Protein 8JA8 (pdb70)

InterPro domains:
  IPR006059 Bacterial-type extracellular solute-binding protein [PF01547] (42-373)

Structure (mmCIF, N/CA/C/O backbone):
data_8JA8
#
_entry.id   8JA8
#
_cell.length_a   57.961
_cell.length_b   62.962
_cell.length_c   144.402
_cell.angle_alpha   90.000
_cell.angle_beta   90.000
_cell.angle_gamma   90.000
#
_symmetry.space_group_name_H-M   'P 21 21 21'
#
loop_
_entity.id
_entity.type
_entity.pdbx_description
1 polymer 'Trehalose-binding lipoprotein LpqY'
2 branched alpha-D-glucopyranose-(1-1)-alpha-D-glucopyranose
3 non-polymer 'SULFATE ION'
4 water water
#
loop_
_atom_site.group_PDB
_atom_site.id
_atom_site.type_symbol
_atom_site.label_atom_id
_atom_site.label_alt_id
_atom_site.label_comp_id
_atom_site.label_asym_id
_atom_site.label_entity_id
_atom_site.label_seq_id
_atom_site.pdbx_PDB_ins_code
_atom_site.Cartn_x
_atom_site.Cartn_y
_atom_site.Cartn_z
_atom_site.occupancy
_atom_site.B_iso_or_equiv
_atom_site.auth_seq_id
_atom_site.auth_comp_id
_atom_site.auth_asym_id
_atom_site.auth_atom_id
_atom_site.pdbx_PDB_model_num
ATOM 1 N N . GLY A 1 32 ? -20.63600 -13.75800 -37.71000 1.000 51.02000 32 GLY A N 1
ATOM 2 C CA . GLY A 1 32 ? -20.83000 -12.94300 -36.52900 1.000 39.29000 32 GLY A CA 1
ATOM 3 C C . GLY A 1 32 ? -19.65800 -12.00000 -36.26300 1.000 37.95000 32 GLY A C 1
ATOM 4 O O . GLY A 1 32 ? -18.68300 -11.91500 -37.03800 1.000 39.38000 32 GLY A O 1
ATOM 5 N N . LEU A 1 33 ? -19.77900 -11.25600 -35.17000 1.000 36.00000 33 LEU A N 1
ATOM 6 C CA . LEU A 1 33 ? -18.73900 -10.31300 -34.79900 1.000 32.90000 33 LEU A CA 1
ATOM 7 C C . LEU A 1 33 ? -17.46500 -11.06800 -34.44300 1.000 34.20000 33 LEU A C 1
ATOM 8 O O . LEU A 1 33 ? -17.46700 -12.28100 -34.19600 1.000 30.87000 33 LEU A O 1
ATOM 13 N N . VAL A 1 34 ? -16.35500 -10.33300 -34.48100 1.000 29.05000 34 VAL A N 1
ATOM 14 C CA . VAL A 1 34 ? -15.04500 -10.86400 -34.13400 1.000 27.19000 34 VAL A CA 1
ATOM 15 C C . VAL A 1 34 ? -14.53700 -10.15100 -32.88600 1.000 25.75000 34 VAL A C 1
ATOM 16 O O . VAL A 1 34 ? -14.55600 -8.91300 -32.80000 1.000 27.24000 34 VAL A O 1
ATOM 20 N N . VAL A 1 35 ? -14.15300 -10.93400 -31.88600 1.000 25.81000 35 VAL A N 1
ATOM 21 C CA . VAL A 1 35 ? -13.49000 -10.43500 -30.66400 1.000 25.19000 35 VAL A CA 1
ATOM 22 C C . VAL A 1 35 ? -11.98100 -10.58900 -30.87000 1.000 25.54000 35 VAL A C 1
ATOM 23 O O . VAL A 1 35 ? -11.47400 -11.70600 -30.94100 1.000 25.37000 35 VAL A O 1
ATOM 27 N N . SER A 1 36 ? -11.25900 -9.49100 -31.01800 1.000 24.07000 36 SER A N 1
ATOM 28 C CA . SER A 1 36 ? -9.80500 -9.61700 -31.18100 1.000 23.22000 36 SER A CA 1
ATOM 29 C C . SER A 1 36 ? -9.18100 -9.94500 -29.82900 1.000 22.72000 36 SER A C 1
ATOM 30 O O . SER A 1 36 ? -9.70800 -9.57500 -28.76800 1.000 23.02000 36 SER A O 1
ATOM 33 N N . PHE A 1 37 ? -8.05500 -10.64900 -29.88600 1.000 21.19000 37 PHE A N 1
ATOM 34 C CA . PHE A 1 37 ? -7.43900 -11.17500 -28.64400 1.000 22.16000 37 PHE A CA 1
ATOM 35 C C . PHE A 1 37 ? -5.94000 -11.01900 -28.84700 1.000 21.64000 37 PHE A C 1
ATOM 36 O O . PHE A 1 37 ? -5.33500 -11.83900 -29.52200 1.000 22.28000 37 PHE A O 1
ATOM 44 N N . TYR A 1 38 ? -5.37800 -9.98100 -28.24700 1.000 21.61000 38 TYR A N 1
ATOM 45 C CA . TYR A 1 38 ? -3.96100 -9.65700 -28.41500 1.000 22.32000 38 TYR A CA 1
ATOM 46 C C . TYR A 1 38 ? -3.12100 -10.36600 -27.36600 1.000 23.72000 38 TYR A C 1
ATOM 47 O O . TYR A 1 38 ? -3.39900 -10.25700 -26.16400 1.000 22.81000 38 TYR A O 1
ATOM 56 N N . THR A 1 39 ? -2.07100 -11.06300 -27.81600 1.000 22.66000 39 THR A N 1
ATOM 57 C CA . THR A 1 39 ? -1.24700 -11.84100 -26.89800 1.000 21.25000 39 THR A CA 1
ATOM 58 C C . THR A 1 39 ? 0.20500 -11.72900 -27.32800 1.000 21.80000 39 THR A C 1
ATOM 59 O O . THR A 1 39 ? 0.46900 -11.43100 -28.48500 1.000 23.41000 39 THR A O 1
ATOM 63 N N . PRO A 1 40 ? 1.16200 -11.97800 -26.43100 1.000 21.86000 40 PRO A N 1
ATOM 64 C CA . PRO A 1 40 ? 2.56000 -12.05300 -26.89000 1.000 23.75000 40 PRO A CA 1
ATOM 65 C C . PRO A 1 40 ? 2.72200 -13.01900 -28.04200 1.000 25.11000 40 PRO A C 1
ATOM 66 O O . PRO A 1 40 ? 2.17300 -14.11400 -28.02500 1.000 26.13000 40 PRO A O 1
ATOM 70 N N . ALA A 1 41 ? 3.58700 -12.66300 -29.04000 1.000 26.51000 41 ALA A N 1
ATOM 71 C CA . ALA A 1 41 ? 3.73800 -13.52500 -30.21400 1.000 27.07000 41 ALA A CA 1
ATOM 72 C C . ALA A 1 41 ? 4.25100 -14.91100 -29.84600 1.000 27.97000 41 ALA A C 1
ATOM 73 O O . ALA A 1 41 ? 3.89000 -15.90900 -30.48400 1.000 32.83000 41 ALA A O 1
ATOM 75 N N . THR A 1 42 ? 5.12000 -14.99500 -28.87100 1.000 26.69000 42 THR A N 1
ATOM 76 C CA . THR A 1 42 ? 5.63900 -16.31200 -28.53300 1.000 33.38000 42 THR A CA 1
ATOM 77 C C . THR A 1 42 ? 4.58700 -17.24400 -27.93500 1.000 38.04000 42 THR A C 1
ATOM 78 O O . THR A 1 42 ? 4.77500 -18.46700 -27.96200 1.000 33.22000 42 THR A O 1
ATOM 82 N N . ASP A 1 43 ? 3.48600 -16.70800 -27.41000 1.000 29.84000 43 ASP A N 1
ATOM 83 C CA . ASP A 1 43 ? 2.36900 -17.52200 -26.94200 1.000 25.63000 43 ASP A CA 1
ATOM 84 C C . ASP A 1 43 ? 1.25500 -17.57500 -27.98400 1.000 27.26000 43 ASP A C 1
ATOM 85 O O . ASP A 1 43 ? 0.15800 -18.11100 -27.70500 1.000 28.67000 43 ASP A O 1
ATOM 90 N N . GLY A 1 44 ? 1.52700 -17.05200 -29.18900 1.000 27.51000 44 GLY A N 1
ATOM 91 C CA . GLY A 1 44 ? 0.45200 -16.89100 -30.15700 1.000 28.14000 44 GLY A CA 1
ATOM 92 C C . GLY A 1 44 ? -0.12600 -18.22400 -30.58100 1.000 27.91000 44 GLY A C 1
ATOM 93 O O . GLY A 1 44 ? -1.33700 -18.37400 -30.67200 1.000 30.00000 44 GLY A O 1
ATOM 94 N N . ALA A 1 45 ? 0.72400 -19.21200 -30.82100 1.000 29.17000 45 ALA A N 1
ATOM 95 C CA . ALA A 1 45 ? 0.19100 -20.48800 -31.28100 1.000 30.89000 45 ALA A CA 1
ATOM 96 C C . ALA A 1 45 ? -0.70400 -21.10400 -30.21900 1.000 27.88000 45 ALA A C 1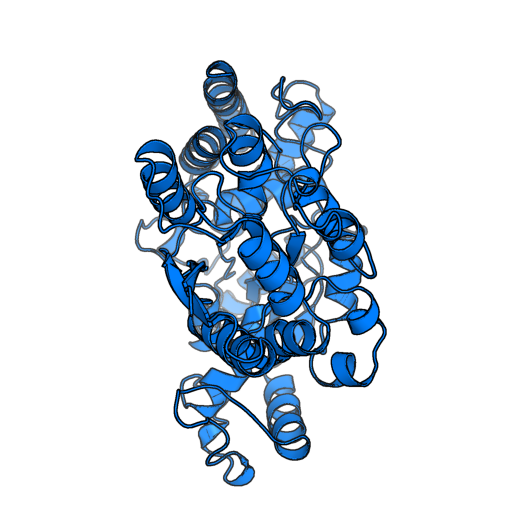
ATOM 97 O O . ALA A 1 45 ? -1.82300 -21.55900 -30.53400 1.000 29.24000 45 ALA A O 1
ATOM 99 N N . THR A 1 46 ? -0.26400 -21.04400 -28.95600 1.000 29.58000 46 THR A N 1
ATOM 100 C CA . THR A 1 46 ? -1.05200 -21.61400 -27.86200 1.000 29.28000 46 THR A CA 1
ATOM 101 C C . THR A 1 46 ? -2.38700 -20.90800 -27.74600 1.000 25.07000 46 THR A C 1
ATOM 102 O O . THR A 1 46 ? -3.44500 -21.55000 -27.66100 1.000 27.80000 46 THR A O 1
ATOM 106 N N . PHE A 1 47 ? -2.37200 -19.57500 -27.86200 1.000 25.90000 47 PHE A N 1
ATOM 107 C CA . PHE A 1 47 ? -3.62200 -18.89400 -27.65600 1.000 23.28000 47 PHE A CA 1
ATOM 108 C C . PHE A 1 47 ? -4.49700 -18.99900 -28.90200 1.000 26.73000 47 PHE A C 1
ATOM 109 O O . PHE A 1 47 ? -5.71900 -19.02500 -28.75700 1.000 27.03000 47 PHE A O 1
ATOM 117 N N . THR A 1 48 ? -3.85700 -19.19900 -30.08700 1.000 24.68000 48 THR A N 1
ATOM 118 C CA . THR A 1 48 ? -4.65400 -19.47300 -31.28000 1.000 28.40000 48 THR A CA 1
ATOM 119 C C . THR A 1 48 ? -5.40500 -20.77600 -31.12700 1.000 25.17000 48 THR A C 1
ATOM 120 O O . THR A 1 48 ? -6.60900 -20.84600 -31.41800 1.000 26.64000 48 THR A O 1
ATOM 124 N N . ALA A 1 49 ? -4.73000 -21.79900 -30.58500 1.000 26.55000 49 ALA A N 1
ATOM 125 C CA . ALA A 1 49 ? -5.40500 -23.07700 -30.39000 1.000 26.47000 49 ALA A CA 1
ATOM 126 C C . ALA A 1 49 ? -6.56600 -22.95400 -29.40300 1.000 30.93000 49 ALA A C 1
ATOM 127 O O . ALA A 1 49 ? -7.67400 -23.46100 -29.67500 1.000 29.00000 49 ALA A O 1
ATOM 129 N N . ILE A 1 50 ? -6.36000 -22.19500 -28.31400 1.000 27.88000 50 ILE A N 1
ATOM 130 C CA . ILE A 1 50 ? -7.40100 -22.05700 -27.29900 1.000 26.50000 50 ILE A CA 1
ATOM 131 C C . ILE A 1 50 ? -8.57300 -21.30300 -27.90800 1.000 27.29000 50 ILE A C 1
ATOM 132 O O . ILE A 1 50 ? -9.73200 -21.69000 -27.75400 1.000 30.62000 50 ILE A O 1
ATOM 137 N N . ALA A 1 51 ? -8.26400 -20.27600 -28.70100 1.000 27.66000 51 ALA A N 1
ATOM 138 C CA . ALA A 1 51 ? -9.31700 -19.49400 -29.31500 1.000 24.59000 51 ALA A CA 1
ATOM 139 C C . ALA A 1 51 ? -10.11700 -20.37100 -30.27300 1.000 26.17000 51 ALA A C 1
ATOM 140 O O . ALA A 1 51 ? -11.35700 -20.32800 -30.26800 1.000 27.76000 51 ALA A O 1
ATOM 142 N N . GLN A 1 52 ? -9.42000 -21.23200 -31.03400 1.000 28.64000 52 GLN A N 1
ATOM 143 C CA . GLN A 1 52 ? -10.13800 -22.10300 -31.97100 1.000 31.09000 52 GLN A CA 1
ATOM 144 C C . GLN A 1 52 ? -11.10700 -23.02300 -31.23600 1.000 29.60000 52 GLN A C 1
ATOM 145 O O . GLN A 1 52 ? -12.23500 -23.23900 -31.71200 1.000 33.54000 52 GLN A O 1
ATOM 151 N N . ARG A 1 53 ? -10.70800 -23.54100 -30.05300 1.000 27.84000 53 ARG A N 1
ATOM 152 C CA . ARG A 1 53 ? -11.64600 -24.36400 -29.28300 1.000 29.65000 53 ARG A CA 1
ATOM 153 C C . ARG A 1 53 ? -12.81800 -23.54100 -28.82800 1.000 31.45000 53 ARG A C 1
ATOM 154 O O . ARG A 1 53 ? -13.98900 -23.95300 -28.98500 1.000 34.20000 53 ARG A O 1
ATOM 162 N N . CYS A 1 54 ? -12.52900 -22.32800 -28.34800 1.000 29.30000 54 CYS A N 1
ATOM 163 C CA . CYS A 1 54 ? -13.58200 -21.39800 -27.85400 1.000 26.79000 54 CYS A CA 1
ATOM 164 C C . CYS A 1 54 ? -14.50900 -20.95600 -28.99600 1.000 29.07000 54 CYS A C 1
ATOM 165 O O . CYS A 1 54 ? -15.61000 -20.45800 -28.68700 1.000 30.46000 54 CYS A O 1
ATOM 168 N N . ASN A 1 55 ? -14.09100 -21.12600 -30.25600 1.000 28.52000 55 ASN A N 1
ATOM 169 C CA . ASN A 1 55 ? -14.92300 -20.70700 -31.38900 1.000 30.07000 55 ASN A CA 1
ATOM 170 C C . ASN A 1 55 ? -15.90900 -21.79000 -31.75800 1.000 35.92000 55 ASN A C 1
ATOM 171 O O . ASN A 1 55 ? -16.95000 -21.49600 -32.35900 1.000 36.25000 55 ASN A O 1
ATOM 176 N N . GLN A 1 56 ? -15.61200 -23.03600 -31.40800 1.000 32.81000 56 GLN A N 1
ATOM 177 C CA . GLN A 1 56 ? -16.59800 -24.08300 -31.63100 1.000 40.73000 56 GLN A CA 1
ATOM 178 C C . GLN A 1 56 ? -17.80700 -23.99100 -30.70800 1.000 45.40000 56 GLN A C 1
ATOM 179 O O . GLN A 1 56 ? -18.78100 -24.70000 -30.94100 1.000 41.83000 56 GLN A O 1
ATOM 185 N N . GLN A 1 57 ? -17.72000 -23.21100 -29.62300 1.000 42.19000 57 GLN A N 1
ATOM 186 C CA . GLN A 1 57 ? -18.80700 -23.26100 -28.60100 1.000 43.59000 57 GLN A CA 1
ATOM 187 C C . GLN A 1 57 ? -19.66300 -21.99100 -28.50900 1.000 45.13000 57 GLN A C 1
ATOM 188 O O . GLN A 1 57 ? -20.49900 -21.93700 -27.58400 1.000 50.11000 57 GLN A O 1
ATOM 194 N N . PHE A 1 58 ? -19.49100 -21.01300 -29.39900 1.000 43.20000 58 PHE A N 1
ATOM 195 C CA . PHE A 1 58 ? -20.33200 -19.83500 -29.30100 1.000 44.18000 58 PHE A CA 1
ATOM 196 C C . PHE A 1 58 ? -21.58500 -19.90300 -30.17900 1.000 56.29000 58 PHE A C 1
ATOM 197 O O . PHE A 1 58 ? -22.33800 -18.92400 -30.23700 1.000 50.84000 58 PHE A O 1
ATOM 205 N N . GLY A 1 59 ? -21.84800 -21.03700 -30.81800 1.000 52.50000 59 GLY A N 1
ATOM 206 C CA . GLY A 1 59 ? -23.06500 -21.15800 -31.62100 1.000 63.03000 59 GLY A CA 1
ATOM 207 C C . GLY A 1 59 ? -23.10800 -20.19400 -32.78500 1.000 64.54000 59 GLY A C 1
ATOM 208 O O . GLY A 1 59 ? -24.18900 -19.69900 -33.14200 1.000 68.55000 59 GLY A O 1
ATOM 209 N N . GLY A 1 60 ? -21.94700 -19.90300 -33.37900 1.000 56.30000 60 GLY A N 1
ATOM 210 C CA . GLY A 1 60 ? -21.83900 -18.92700 -34.44200 1.000 49.04000 60 GLY A CA 1
ATOM 211 C C . GLY A 1 60 ? -22.12600 -17.51400 -33.98500 1.000 48.95000 60 GLY A C 1
ATOM 212 O O . GLY A 1 60 ? -22.10600 -16.59400 -34.80400 1.000 53.90000 60 GLY A O 1
ATOM 213 N N . ARG A 1 61 ? -22.38200 -17.31500 -32.68600 1.000 39.89000 61 ARG A N 1
ATOM 214 C CA . ARG A 1 61 ? -22.70600 -15.97400 -32.22000 1.000 38.50000 61 ARG A CA 1
ATOM 215 C C . ARG A 1 61 ? -21.53500 -15.02600 -32.44600 1.000 48.39000 61 ARG A C 1
ATOM 216 O O . ARG A 1 61 ? -21.74900 -13.86000 -32.80300 1.000 41.08000 61 ARG A O 1
ATOM 224 N N . PHE A 1 62 ? -20.29100 -15.50300 -32.23100 1.000 39.66000 62 PHE A N 1
ATOM 225 C CA . PHE A 1 62 ? -19.09200 -14.70900 -32.51800 1.000 36.22000 62 PHE A CA 1
ATOM 226 C C . PHE A 1 62 ? -17.84300 -15.59100 -32.57300 1.000 32.32000 62 PHE A C 1
ATOM 227 O O . PHE A 1 62 ? -17.88800 -16.79500 -32.29600 1.000 31.58000 62 PHE A O 1
ATOM 235 N N . THR A 1 63 ? -16.71400 -14.96000 -32.98000 1.000 28.72000 63 THR A N 1
ATOM 236 C CA . THR A 1 63 ? -15.44600 -15.62900 -33.24400 1.000 31.28000 63 THR A CA 1
ATOM 237 C C . THR A 1 63 ? -14.39100 -14.87300 -32.46100 1.000 33.68000 63 THR A C 1
ATOM 238 O O . THR A 1 63 ? -14.44900 -13.64300 -32.42400 1.000 34.15000 63 THR A O 1
ATOM 242 N N . ILE A 1 64 ? -13.46100 -15.59100 -31.79100 1.000 25.70000 64 ILE A N 1
ATOM 243 C CA . ILE A 1 64 ? -12.27400 -14.92400 -31.26600 1.000 24.40000 64 ILE A CA 1
ATOM 244 C C . ILE A 1 64 ? -11.15000 -15.02700 -32.29100 1.000 24.48000 64 ILE A C 1
ATOM 245 O O . ILE A 1 64 ? -10.89100 -16.11000 -32.84100 1.000 26.78000 64 ILE A O 1
ATOM 250 N N . ALA A 1 65 ? -10.40900 -13.91500 -32.50200 1.000 22.17000 65 ALA A N 1
ATOM 251 C CA . ALA A 1 65 ? -9.28100 -13.86800 -33.44400 1.000 24.19000 65 ALA A CA 1
ATOM 252 C C . ALA A 1 65 ? -8.02000 -13.45000 -32.68500 1.000 22.42000 65 ALA A C 1
ATOM 253 O O . ALA A 1 65 ? -7.89400 -12.29200 -32.27300 1.000 23.85000 65 ALA A O 1
ATOM 255 N N . GLN A 1 66 ? -7.08800 -14.36800 -32.54700 1.000 22.17000 66 GLN A N 1
ATOM 256 C CA . GLN A 1 66 ? -5.83300 -14.03900 -31.86600 1.000 24.38000 66 GLN A CA 1
ATOM 257 C C . GLN A 1 66 ? -4.95000 -13.14600 -32.76100 1.000 24.85000 66 GLN A C 1
ATOM 258 O O . GLN A 1 66 ? -4.84600 -13.35600 -33.99100 1.000 27.98000 66 GLN A O 1
ATOM 264 N N . VAL A 1 67 ? -4.26800 -12.17000 -32.14000 1.000 23.93000 67 VAL A N 1
ATOM 265 C CA . VAL A 1 67 ? -3.35600 -11.25600 -32.84600 1.000 22.87000 67 VAL A CA 1
ATOM 266 C C . VAL A 1 67 ? -2.09300 -11.14900 -32.00700 1.000 23.22000 67 VAL A C 1
ATOM 267 O O . VAL A 1 67 ? -2.16700 -10.95900 -30.78500 1.000 24.34000 67 VAL A O 1
ATOM 271 N N . SER A 1 68 ? -0.94500 -11.26200 -32.63600 1.000 22.61000 68 SER A N 1
ATOM 272 C CA . SER A 1 68 ? 0.28300 -11.29100 -31.83800 1.000 24.75000 68 SER A CA 1
ATOM 273 C C . SER A 1 68 ? 0.86400 -9.89400 -31.59300 1.000 25.40000 68 SER A C 1
ATOM 274 O O . SER A 1 68 ? 0.87300 -9.04400 -32.47700 1.000 29.64000 68 SER A O 1
ATOM 277 N N . LEU A 1 69 ? 1.45700 -9.73400 -30.40900 1.000 27.03000 69 LEU A N 1
ATOM 278 C CA . LEU A 1 69 ? 2.24100 -8.62500 -29.87600 1.000 27.24000 69 LEU A CA 1
ATOM 279 C C . LEU A 1 69 ? 3.72500 -8.99100 -29.83300 1.000 25.91000 69 LEU A C 1
ATOM 280 O O . LEU A 1 69 ? 4.09000 -10.16500 -29.85300 1.000 28.03000 69 LEU A O 1
ATOM 285 N N . PRO A 1 70 ? 4.57100 -8.03300 -29.62500 1.000 28.94000 70 PRO A N 1
ATOM 286 C CA . PRO A 1 70 ? 6.01800 -8.30900 -29.70800 1.000 28.87000 70 PRO A CA 1
ATOM 287 C C . PRO A 1 70 ? 6.52100 -9.05200 -28.46400 1.000 30.53000 70 PRO A C 1
ATOM 288 O O . PRO A 1 70 ? 5.77700 -9.35300 -27.50500 1.000 31.14000 70 PRO A O 1
ATOM 292 N N . ARG A 1 71 ? 7.83000 -9.28200 -28.44700 1.000 33.22000 71 ARG A N 1
ATOM 293 C CA . ARG A 1 71 ? 8.41900 -10.18600 -27.45500 1.000 33.88000 71 ARG A CA 1
ATOM 294 C C . ARG A 1 71 ? 8.48500 -9.57500 -26.05500 1.000 32.99000 71 ARG A C 1
ATOM 295 O O . ARG A 1 71 ? 8.20400 -10.26200 -25.06500 1.000 31.49000 71 ARG A O 1
ATOM 303 N N . SER A 1 72 ? 8.89600 -8.27400 -25.93400 1.000 32.94000 72 SER A N 1
ATOM 304 C CA . SER A 1 72 ? 9.21800 -7.79800 -24.60400 1.000 31.84000 72 SER A CA 1
ATOM 305 C C . SER A 1 72 ? 7.96400 -7.24800 -23.93600 1.000 26.64000 72 SER A C 1
ATOM 306 O O . SER A 1 72 ? 7.07700 -6.74500 -24.62300 1.000 31.87000 72 SER A O 1
ATOM 309 N N . PRO A 1 73 ? 7.83800 -7.35600 -22.60100 1.000 28.32000 73 PRO A N 1
ATOM 310 C CA . PRO A 1 73 ? 6.66100 -6.74900 -21.94300 1.000 27.34000 73 PRO A CA 1
ATOM 311 C C . PRO A 1 73 ? 6.47800 -5.27000 -22.31500 1.000 28.89000 73 PRO A C 1
ATOM 312 O O . PRO A 1 73 ? 5.34000 -4.79600 -22.49400 1.000 27.44000 73 PRO A O 1
ATOM 316 N N . ASN A 1 74 ? 7.58000 -4.52600 -22.48300 1.000 25.74000 74 ASN A N 1
ATOM 317 C CA . ASN A 1 74 ? 7.45900 -3.10500 -22.75400 1.000 23.99000 74 ASN A CA 1
ATOM 318 C C . ASN A 1 74 ? 6.88900 -2.85900 -24.15900 1.000 29.61000 74 ASN A C 1
ATOM 319 O O . ASN A 1 74 ? 6.08300 -1.95100 -24.32900 1.000 27.83000 74 ASN A O 1
ATOM 324 N N . GLU A 1 75 ? 7.29200 -3.65900 -25.15900 1.000 26.22000 75 GLU A N 1
ATOM 325 C CA . GLU A 1 75 ? 6.71800 -3.52000 -26.50300 1.000 29.41000 75 GLU A CA 1
ATOM 326 C C . GLU A 1 75 ? 5.29800 -4.05200 -26.56800 1.000 24.69000 75 GLU A C 1
ATOM 327 O O . GLU A 1 75 ? 4.47300 -3.48800 -27.31400 1.000 30.24000 75 GLU A O 1
ATOM 333 N N . GLN A 1 76 ? 4.96500 -5.09800 -25.79100 1.000 25.76000 76 GLN A N 1
ATOM 334 C CA . GLN A 1 76 ? 3.54800 -5.50000 -25.67600 1.000 28.32000 76 GLN A CA 1
ATOM 335 C C . GLN A 1 76 ? 2.69800 -4.30600 -25.23200 1.000 30.43000 76 GLN A C 1
ATOM 336 O O . GLN A 1 76 ? 1.60700 -4.01000 -25.79300 1.000 29.54000 76 GLN A O 1
ATOM 342 N N . ARG A 1 77 ? 3.16600 -3.64400 -24.17900 1.000 25.21000 77 ARG A N 1
ATOM 343 C CA . ARG A 1 77 ? 2.46600 -2.50200 -23.59900 1.000 26.84000 77 ARG A CA 1
ATOM 344 C C . ARG A 1 77 ? 2.35500 -1.37500 -24.60600 1.000 26.66000 77 ARG A C 1
ATOM 345 O O . ARG A 1 77 ? 1.31100 -0.73200 -24.70800 1.000 25.94000 77 ARG A O 1
ATOM 353 N N . LEU A 1 78 ? 3.44500 -1.07800 -25.30000 1.000 24.77000 78 LEU A N 1
ATOM 354 C CA . LEU A 1 78 ? 3.48800 0.06200 -26.19400 1.000 27.13000 78 LEU A CA 1
ATOM 355 C C . LEU A 1 78 ? 2.49700 -0.10000 -27.33200 1.000 26.97000 78 LEU A C 1
ATOM 356 O O . LEU A 1 78 ? 1.76800 0.84200 -27.64400 1.000 28.88000 78 LEU A O 1
ATOM 361 N N . GLN A 1 79 ? 2.43500 -1.29100 -27.92600 1.000 24.97000 79 GLN A N 1
ATOM 362 C CA . GLN A 1 79 ? 1.47100 -1.52200 -29.01900 1.000 24.49000 79 GLN A CA 1
ATOM 363 C C . GLN A 1 79 ? 0.06000 -1.32400 -28.51700 1.000 28.14000 79 GLN A C 1
ATOM 364 O O . GLN A 1 79 ? -0.76300 -0.66700 -29.17900 1.000 27.20000 79 GLN A O 1
ATOM 370 N N . LEU A 1 80 ? -0.22900 -1.89200 -27.34600 1.000 24.29000 80 LEU A N 1
ATOM 371 C CA . LEU A 1 80 ? -1.58900 -1.76300 -26.79900 1.000 23.36000 80 LEU A CA 1
ATOM 372 C C . LEU A 1 80 ? -1.91700 -0.30800 -26.45300 1.000 26.92000 80 LEU A C 1
ATOM 373 O O . LEU A 1 80 ? -3.01900 0.18100 -26.76900 1.000 25.13000 80 LEU A O 1
ATOM 378 N N . ALA A 1 81 ? -0.99900 0.38400 -25.76300 1.000 26.61000 81 ALA A N 1
ATOM 379 C CA . ALA A 1 81 ? -1.21500 1.78100 -25.37100 1.000 26.31000 81 ALA A CA 1
ATOM 380 C C . ALA A 1 81 ? -1.47500 2.67000 -26.57800 1.000 28.61000 81 ALA A C 1
ATOM 381 O O . ALA A 1 81 ? -2.30200 3.58300 -26.51300 1.000 27.59000 81 ALA A O 1
ATOM 383 N N . ARG A 1 82 ? -0.78300 2.42800 -27.68000 1.000 28.04000 82 ARG A N 1
ATOM 384 C CA . ARG A 1 82 ? -0.99300 3.25400 -28.86600 1.000 25.52000 82 ARG A CA 1
ATOM 385 C C . ARG A 1 82 ? -2.36200 2.98100 -29.47300 1.000 29.80000 82 ARG A C 1
ATOM 386 O O . ARG A 1 82 ? -3.05400 3.92600 -29.89500 1.000 27.96000 82 ARG A O 1
ATOM 394 N N . ARG A 1 83 ? -2.79700 1.72100 -29.45400 1.000 25.19000 83 ARG A N 1
ATOM 395 C CA . ARG A 1 83 ? -4.18600 1.45100 -29.93300 1.000 23.03000 83 ARG A CA 1
ATOM 396 C C . ARG A 1 83 ? -5.22900 2.06800 -29.01100 1.000 26.60000 83 ARG A C 1
ATOM 397 O O . ARG A 1 83 ? -6.29200 2.53200 -29.47300 1.000 27.33000 83 ARG A O 1
ATOM 405 N N . LEU A 1 84 ? -4.98300 2.02800 -27.70100 1.000 23.06000 84 LEU A N 1
ATOM 406 C CA . LEU A 1 84 ? -5.98700 2.49900 -26.74500 1.000 26.20000 84 LEU A CA 1
ATOM 407 C C . LEU A 1 84 ? -6.10400 4.01900 -26.82200 1.000 30.90000 84 LEU A C 1
ATOM 408 O O . LEU A 1 84 ? -7.22000 4.55700 -26.87900 1.000 32.85000 84 LEU A O 1
ATOM 413 N N . THR A 1 85 ? -4.95600 4.72700 -26.92000 1.000 28.93000 85 THR A N 1
ATOM 414 C CA . THR A 1 85 ? -5.03000 6.18200 -26.99900 1.000 28.04000 85 THR A CA 1
ATOM 415 C C . THR A 1 85 ? -5.50600 6.60600 -28.38200 1.000 30.44000 85 THR A C 1
ATOM 416 O O . THR A 1 85 ? -6.11900 7.66300 -28.52700 1.000 35.17000 85 THR A O 1
ATOM 420 N N . GLY A 1 86 ? -5.27300 5.77700 -29.38800 1.000 28.82000 86 GLY A N 1
ATOM 421 C CA . GLY A 1 86 ? -5.74400 6.04400 -30.74700 1.000 28.79000 86 GLY A CA 1
ATOM 422 C C . GLY A 1 86 ? -7.18900 5.68400 -30.96100 1.000 31.44000 86 GLY A C 1
ATOM 423 O O . GLY A 1 86 ? -7.74400 5.89100 -32.05600 1.000 32.75000 86 GLY A O 1
ATOM 424 N N . ASN A 1 87 ? -7.82000 5.12500 -29.93000 1.000 30.57000 87 ASN A N 1
ATOM 425 C CA . ASN A 1 87 ? -9.24700 4.73700 -29.97300 1.000 31.66000 87 ASN A CA 1
ATOM 426 C C . ASN A 1 87 ? -9.54700 3.73400 -31.08600 1.000 31.47000 87 ASN A C 1
ATOM 427 O O . ASN A 1 87 ? -10.52400 3.85700 -31.85100 1.000 30.91000 87 ASN A O 1
ATOM 432 N N . ASP A 1 88 ? -8.70500 2.71500 -31.17600 1.000 29.17000 88 ASP A N 1
ATOM 433 C CA . ASP A 1 88 ? -8.88500 1.61200 -32.11800 1.000 28.66000 88 ASP A CA 1
ATOM 434 C C . ASP A 1 88 ? -10.10400 0.79000 -31.70200 1.000 31.09000 88 ASP A C 1
ATOM 435 O O . ASP A 1 88 ? -10.02700 -0.04400 -30.79500 1.000 27.13000 88 ASP A O 1
ATOM 440 N N . ARG A 1 89 ? -11.23200 0.94600 -32.42700 1.000 27.77000 89 ARG A N 1
ATOM 441 C CA . ARG A 1 89 ? -12.43800 0.32900 -31.90900 1.000 29.23000 89 ARG A CA 1
ATOM 442 C C . ARG A 1 89 ? -12.51100 -1.15800 -32.19700 1.000 28.03000 89 ARG A C 1
ATOM 443 O O . ARG A 1 89 ? -13.49600 -1.79600 -31.75300 1.000 35.22000 89 ARG A O 1
ATOM 451 N N . THR A 1 90 ? -11.55200 -1.70300 -32.90700 1.000 25.65000 90 THR A N 1
ATOM 452 C CA . THR A 1 90 ? -11.49700 -3.15500 -33.11900 1.000 28.51000 90 THR A CA 1
ATOM 453 C C . THR A 1 90 ? -10.71000 -3.91000 -32.03300 1.000 30.41000 90 THR A C 1
A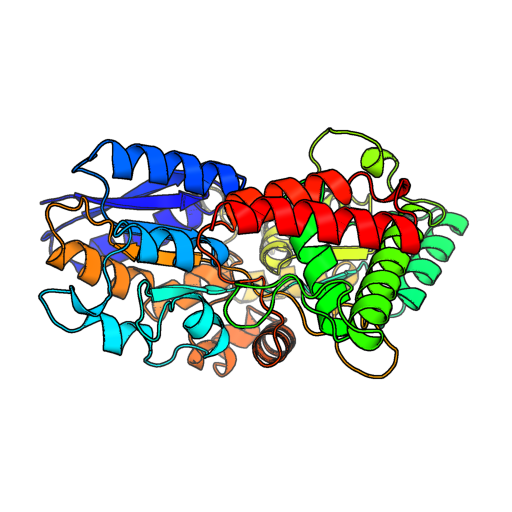TOM 454 O O . THR A 1 90 ? -10.68100 -5.14500 -32.08100 1.000 28.29000 90 THR A O 1
ATOM 458 N N . LEU A 1 91 ? -10.08500 -3.20800 -31.08100 1.000 28.37000 91 LEU A N 1
ATOM 459 C CA . LEU A 1 91 ? -9.31200 -3.85400 -30.00400 1.000 24.82000 91 LEU A CA 1
ATOM 460 C C . LEU A 1 91 ? -10.25400 -4.26000 -28.87500 1.000 22.72000 91 LEU A C 1
ATOM 461 O O . LEU A 1 91 ? -10.93000 -3.40300 -28.31800 1.000 25.92000 91 LEU A O 1
ATOM 466 N N . ASP A 1 92 ? -10.29900 -5.56200 -28.54300 1.000 23.52000 92 ASP A N 1
ATOM 467 C CA . ASP A 1 92 ? -11.28400 -6.10000 -27.57900 1.000 23.70000 92 ASP A CA 1
ATOM 468 C C . ASP A 1 92 ? -10.63000 -6.67100 -26.32700 1.000 23.33000 92 ASP A C 1
ATOM 469 O O . ASP A 1 92 ? -10.88100 -6.14000 -25.25000 1.000 25.31000 92 ASP A O 1
ATOM 474 N N . VAL A 1 93 ? -9.88800 -7.79200 -26.42800 1.000 23.24000 93 VAL A N 1
ATOM 475 C CA . VAL A 1 93 ? -9.31900 -8.50700 -25.28900 1.000 20.33000 93 VAL A CA 1
ATOM 476 C C . VAL A 1 93 ? -7.80200 -8.44100 -25.39400 1.000 20.07000 93 VAL A C 1
ATOM 477 O O . VAL A 1 93 ? -7.22000 -8.69300 -26.45500 1.000 22.02000 93 VAL A O 1
ATOM 481 N N . MET A 1 94 ? -7.17000 -8.15400 -24.25900 1.000 19.65000 94 MET A N 1
ATOM 482 C CA . MET A 1 94 ? -5.69300 -8.06700 -24.23200 1.000 22.36000 94 MET A CA 1
ATOM 483 C C . MET A 1 94 ? -5.13000 -8.96300 -23.13000 1.000 21.99000 94 MET A C 1
ATOM 484 O O . MET A 1 94 ? -5.65000 -8.93300 -22.00500 1.000 23.38000 94 MET A O 1
ATOM 489 N N . ALA A 1 95 ? -4.14000 -9.77500 -23.48100 1.000 21.10000 95 ALA A N 1
ATOM 490 C CA . ALA A 1 95 ? -3.40500 -10.53600 -22.44500 1.000 22.18000 95 ALA A CA 1
ATOM 491 C C . ALA A 1 95 ? -2.24800 -9.68800 -21.93100 1.000 24.92000 95 ALA A C 1
ATOM 492 O O . ALA A 1 95 ? -1.24900 -9.47700 -22.63900 1.000 23.24000 95 ALA A O 1
ATOM 494 N N . LEU A 1 96 ? -2.39600 -9.18100 -20.73100 1.000 21.85000 96 LEU A N 1
ATOM 495 C CA . LEU A 1 96 ? -1.49400 -8.18700 -20.16200 1.000 21.88000 96 LEU A CA 1
ATOM 496 C C . LEU A 1 96 ? -0.53300 -8.86500 -19.21800 1.000 22.23000 96 LEU A C 1
ATOM 497 O O . LEU A 1 96 ? -0.95500 -9.61300 -18.32300 1.000 23.22000 96 LEU A O 1
ATOM 502 N N . ASP A 1 97 ? 0.73500 -8.52000 -19.35700 1.000 20.30000 97 ASP A N 1
ATOM 503 C CA . ASP A 1 97 ? 1.68100 -8.85900 -18.29200 1.000 20.24000 97 ASP A CA 1
ATOM 504 C C . ASP A 1 97 ? 1.15600 -8.37400 -16.95600 1.000 21.74000 97 ASP A C 1
ATOM 505 O O . ASP A 1 97 ? 0.53200 -7.32200 -16.85200 1.000 21.10000 97 ASP A O 1
ATOM 510 N N . VAL A 1 98 ? 1.56400 -9.09800 -15.90300 1.000 21.70000 98 VAL A N 1
ATOM 511 C CA . VAL A 1 98 ? 1.04700 -8.80200 -14.56100 1.000 21.33000 98 VAL A CA 1
ATOM 512 C C . VAL A 1 98 ? 1.46300 -7.41000 -14.11800 1.000 23.99000 98 VAL A C 1
ATOM 513 O O . VAL A 1 98 ? 0.78300 -6.79400 -13.28300 1.000 28.75000 98 VAL A O 1
ATOM 517 N N . VAL A 1 99 ? 2.55900 -6.87500 -14.66400 1.000 22.07000 99 VAL A N 1
ATOM 518 C CA . VAL A 1 99 ? 3.02800 -5.57900 -14.21100 1.000 21.96000 99 VAL A CA 1
ATOM 519 C C . VAL A 1 99 ? 2.29500 -4.40400 -14.79700 1.000 22.34000 99 VAL A C 1
ATOM 520 O O . VAL A 1 99 ? 2.54000 -3.26000 -14.36400 1.000 24.31000 99 VAL A O 1
ATOM 524 N N . TRP A 1 100 ? 1.37300 -4.62300 -15.75500 1.000 22.74000 100 TRP A N 1
ATOM 525 C CA . TRP A 1 100 ? 0.69700 -3.50400 -16.41000 1.000 22.06000 100 TRP A CA 1
ATOM 526 C C . TRP A 1 100 ? -0.67300 -3.16100 -15.81800 1.000 24.08000 100 TRP A C 1
ATOM 527 O O . TRP A 1 100 ? -1.27400 -2.15500 -16.23500 1.000 24.91000 100 TRP A O 1
ATOM 538 N N . THR A 1 101 ? -1.12800 -3.90600 -14.79900 1.000 21.92000 101 THR A N 1
ATOM 539 C CA . THR A 1 101 ? -2.46900 -3.68100 -14.25200 1.000 21.31000 101 THR A CA 1
ATOM 540 C C . THR A 1 101 ? -2.63500 -2.23400 -13.78900 1.000 25.41000 101 THR A C 1
ATOM 541 O O . THR A 1 101 ? -3.61600 -1.56100 -14.14700 1.000 24.42000 101 THR A O 1
ATOM 545 N N . ALA A 1 102 ? -1.71500 -1.75500 -12.93000 1.000 23.92000 102 ALA A N 1
ATOM 546 C CA . ALA A 1 102 ? -1.91400 -0.43600 -12.33000 1.000 26.07000 102 ALA A CA 1
ATOM 547 C C . ALA A 1 102 ? -2.05000 0.60500 -13.42100 1.000 23.73000 102 ALA A C 1
ATOM 548 O O . ALA A 1 102 ? -2.98300 1.41300 -13.42100 1.000 28.16000 102 ALA A O 1
ATOM 550 N N . GLU A 1 103 ? -1.13600 0.57500 -14.39200 1.000 23.37000 103 GLU A N 1
ATOM 551 C CA . GLU A 1 103 ? -1.20900 1.60100 -15.43300 1.000 26.76000 103 GLU A CA 1
ATOM 552 C C . GLU A 1 103 ? -2.50700 1.49500 -16.21500 1.000 25.56000 103 GLU A C 1
ATOM 553 O O . GLU A 1 103 ? -3.17100 2.50600 -16.45900 1.000 26.38000 103 GLU A O 1
ATOM 559 N N . PHE A 1 104 ? -2.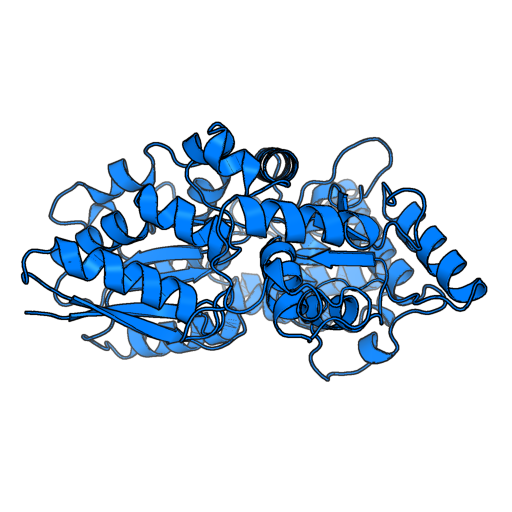90800 0.27500 -16.55600 1.000 22.25000 104 PHE A N 1
ATOM 560 C CA . PHE A 1 104 ? -4.03200 0.15500 -17.47600 1.000 23.60000 104 PHE A CA 1
ATOM 561 C C . PHE A 1 104 ? -5.32300 0.41400 -16.72200 1.000 22.79000 104 PHE A C 1
ATOM 562 O O . PHE A 1 104 ? -6.27900 0.93300 -17.31800 1.000 25.03000 104 PHE A O 1
ATOM 570 N N . ALA A 1 105 ? -5.35300 0.09400 -15.43000 1.000 23.09000 105 ALA A N 1
ATOM 571 C CA . ALA A 1 105 ? -6.55200 0.39400 -14.64300 1.000 26.04000 105 ALA A CA 1
ATOM 572 C C . ALA A 1 105 ? -6.65300 1.88800 -14.44100 1.000 27.54000 105 ALA A C 1
ATOM 573 O O . ALA A 1 105 ? -7.70300 2.49600 -14.67300 1.000 28.24000 105 ALA A O 1
ATOM 575 N N . GLU A 1 106 ? -5.54400 2.51700 -14.09500 1.000 28.42000 106 GLU A N 1
ATOM 576 C CA . GLU A 1 106 ? -5.59900 3.92300 -13.73500 1.000 32.02000 106 GLU A CA 1
ATOM 577 C C . GLU A 1 106 ? -5.93600 4.78900 -14.94200 1.000 34.84000 106 GLU A C 1
ATOM 578 O O . GLU A 1 106 ? -6.65000 5.79000 -14.80400 1.000 34.55000 106 GLU A O 1
ATOM 584 N N . ALA A 1 107 ? -5.49000 4.38600 -16.12800 1.000 29.64000 107 ALA A N 1
ATOM 585 C CA . ALA A 1 107 ? -5.72500 5.13500 -17.36000 1.000 28.09000 107 ALA A CA 1
ATOM 586 C C . ALA A 1 107 ? -7.14400 4.96300 -17.88400 1.000 27.28000 107 ALA A C 1
ATOM 587 O O . ALA A 1 107 ? -7.51300 5.67300 -18.83100 1.000 32.10000 107 ALA A O 1
ATOM 589 N N . GLY A 1 108 ? -7.89700 3.99000 -17.35800 1.000 27.22000 108 GLY A N 1
ATOM 590 C CA . GLY A 1 108 ? -9.19600 3.62300 -17.91900 1.000 26.00000 108 GLY A CA 1
ATOM 591 C C . GLY A 1 108 ? -9.13500 2.71000 -19.12600 1.000 30.09000 108 GLY A C 1
ATOM 592 O O . GLY A 1 108 ? -10.15800 2.48900 -19.79100 1.000 30.29000 108 GLY A O 1
ATOM 593 N N . TRP A 1 109 ? -7.95400 2.17100 -19.43600 1.000 27.88000 109 TRP A N 1
ATOM 594 C CA . TRP A 1 109 ? -7.78300 1.35300 -20.62500 1.000 25.32000 109 TRP A CA 1
ATOM 595 C C . TRP A 1 109 ? -8.30300 -0.05300 -20.42600 1.000 24.30000 109 TRP A C 1
ATOM 596 O O . TRP A 1 109 ? -8.80300 -0.67200 -21.36500 1.000 24.85000 109 TRP A O 1
ATOM 607 N N . ALA A 1 110 ? -8.11600 -0.61100 -19.23600 1.000 25.24000 110 ALA A N 1
ATOM 608 C CA . ALA A 1 110 ? -8.68800 -1.90700 -18.89900 1.000 23.29000 110 ALA A CA 1
ATOM 609 C C . ALA A 1 110 ? -9.98500 -1.64400 -18.15100 1.000 25.95000 110 ALA A C 1
ATOM 610 O O . ALA A 1 110 ? -9.95100 -1.00900 -17.10700 1.000 26.10000 110 ALA A O 1
ATOM 612 N N . LEU A 1 111 ? -11.09500 -2.10900 -18.68700 1.000 23.89000 111 LEU A N 1
ATOM 613 C CA . LEU A 1 111 ? -12.35800 -1.93100 -17.96800 1.000 22.88000 111 LEU A CA 1
ATOM 614 C C . LEU A 1 111 ? -12.33000 -2.74000 -16.67500 1.000 27.20000 111 LEU A C 1
ATOM 615 O O . LEU A 1 111 ? -11.88600 -3.89200 -16.65900 1.000 23.88000 111 LEU A O 1
ATOM 620 N N . PRO A 1 112 ? -12.90200 -2.22500 -15.58900 1.000 28.46000 112 PRO A N 1
ATOM 621 C CA . PRO A 1 112 ? -13.05400 -3.06900 -14.39600 1.000 26.92000 112 PRO A CA 1
ATOM 622 C C . PRO A 1 112 ? -13.95000 -4.24700 -14.74400 1.000 25.94000 112 PRO A C 1
ATOM 623 O O . PRO A 1 112 ? -14.82800 -4.15600 -15.61000 1.000 25.57000 112 PRO A O 1
ATOM 627 N N . LEU A 1 113 ? -13.73500 -5.37400 -14.07300 1.000 25.36000 113 LEU A N 1
ATOM 628 C CA . LEU A 1 113 ? -14.54500 -6.55000 -14.37500 1.000 22.75000 113 LEU A CA 1
ATOM 629 C C . LEU A 1 113 ? -16.01600 -6.28200 -14.02100 1.000 24.86000 113 LEU A C 1
ATOM 630 O O . LEU A 1 113 ? -16.91700 -6.89500 -14.62600 1.000 25.19000 113 LEU A O 1
ATOM 635 N N . SER A 1 114 ? -16.23500 -5.28800 -13.18000 1.000 26.06000 114 SER A N 1
ATOM 636 C CA . SER A 1 114 ? -17.63600 -4.94500 -12.85500 1.000 29.51000 114 SER A CA 1
ATOM 637 C C . SER A 1 114 ? -18.37900 -4.27200 -14.01000 1.000 29.74000 114 SER A C 1
ATOM 638 O O . SER A 1 114 ? -19.61500 -4.15900 -13.94300 1.000 28.04000 114 SER A O 1
ATOM 641 N N . ASP A 1 115 ? -17.68700 -3.83800 -15.07500 1.000 26.36000 115 ASP A N 1
ATOM 642 C CA . ASP A 1 115 ? -18.30400 -3.33100 -16.29000 1.000 25.32000 115 ASP A CA 1
ATOM 643 C C . ASP A 1 115 ? -18.82300 -4.41400 -17.19600 1.000 26.76000 115 ASP A C 1
ATOM 644 O O . ASP A 1 115 ? -19.40200 -4.08900 -18.24300 1.000 31.88000 115 ASP A O 1
ATOM 649 N N . ASP A 1 116 ? -18.67800 -5.67700 -16.86800 1.000 23.68000 116 ASP A N 1
ATOM 650 C CA . ASP A 1 116 ? -19.30100 -6.72200 -17.67900 1.000 22.74000 116 ASP A CA 1
ATOM 651 C C . ASP A 1 116 ? -20.82100 -6.50600 -17.65300 1.000 25.05000 116 ASP A C 1
ATOM 652 O O . ASP A 1 116 ? -21.40000 -6.58600 -16.55700 1.000 27.89000 116 ASP A O 1
ATOM 657 N N . PRO A 1 117 ? -21.47500 -6.25600 -18.78900 1.000 24.46000 117 PRO A N 1
ATOM 658 C CA . PRO A 1 117 ? -22.94800 -6.12600 -18.76100 1.000 24.74000 117 PRO A CA 1
ATOM 659 C C . PRO A 1 117 ? -23.64500 -7.31200 -18.14900 1.000 32.77000 117 PRO A C 1
ATOM 660 O O . PRO A 1 117 ? -24.75600 -7.15000 -17.60300 1.000 28.47000 117 PRO A O 1
ATOM 664 N N . ALA A 1 118 ? -23.09400 -8.51800 -18.31700 1.000 27.06000 118 ALA A N 1
ATOM 665 C CA . ALA A 1 118 ? -23.69200 -9.71500 -17.74000 1.000 25.75000 118 ALA A CA 1
ATOM 666 C C . ALA A 1 118 ? -23.46200 -9.85400 -16.25900 1.000 25.54000 118 ALA A C 1
ATOM 667 O O . ALA A 1 118 ? -24.16700 -10.64600 -15.61500 1.000 26.19000 118 ALA A O 1
ATOM 669 N N . GLY A 1 119 ? -22.54300 -9.09000 -15.68200 1.000 22.32000 119 GLY A N 1
ATOM 670 C CA . GLY A 1 119 ? -22.32200 -9.20100 -14.25000 1.000 25.26000 119 GLY A CA 1
ATOM 671 C C . GLY A 1 119 ? -21.69200 -10.51700 -13.81200 1.000 25.33000 119 GLY A C 1
ATOM 672 O O . GLY A 1 119 ? -21.73300 -10.85300 -12.61100 1.000 25.36000 119 GLY A O 1
ATOM 673 N N . LEU A 1 120 ? -20.99800 -11.21600 -14.72900 1.000 24.13000 120 LEU A N 1
ATOM 674 C CA . LEU A 1 120 ? -20.45900 -12.52900 -14.43900 1.000 22.22000 120 LEU A CA 1
ATOM 675 C C . LEU A 1 120 ? -18.94100 -12.53800 -14.31700 1.000 24.44000 120 LEU A C 1
ATOM 676 O O . LEU A 1 120 ? -18.39600 -13.49300 -13.77700 1.000 23.79000 120 LEU A O 1
ATOM 681 N N . ALA A 1 121 ? -18.29300 -11.51100 -14.83700 1.000 24.95000 121 ALA A N 1
ATOM 682 C CA . ALA A 1 121 ? -16.82400 -11.54700 -14.96600 1.000 21.25000 121 ALA A CA 1
ATOM 683 C C . ALA A 1 121 ? -16.12300 -11.59000 -13.60900 1.000 25.42000 121 ALA A C 1
ATOM 684 O O . ALA A 1 121 ? -15.08800 -12.27200 -13.48400 1.000 23.86000 121 ALA A O 1
ATOM 686 N N . GLU A 1 122 ? -16.59200 -10.80600 -12.61200 1.000 23.40000 122 GLU A N 1
ATOM 687 C CA . GLU A 1 122 ? -15.89700 -10.75500 -11.31700 1.000 25.33000 122 GLU A CA 1
ATOM 688 C C . GLU A 1 122 ? -15.92300 -12.11500 -10.63900 1.000 27.26000 122 GLU A C 1
ATOM 689 O O . GLU A 1 122 ? -14.88300 -12.61300 -10.16000 1.000 27.69000 122 GLU A O 1
ATOM 695 N N . ASN A 1 123 ? -17.12200 -12.75000 -10.58200 1.000 24.48000 123 ASN A N 1
ATOM 696 C CA . ASN A 1 123 ? -17.17300 -14.05500 -9.90800 1.000 24.51000 123 ASN A CA 1
ATOM 697 C C . ASN A 1 123 ? -16.38500 -15.10900 -10.70000 1.000 28.68000 123 ASN A C 1
ATOM 698 O O . ASN A 1 123 ? -15.68100 -15.93300 -10.10600 1.000 26.76000 123 ASN A O 1
ATOM 703 N N . ASP A 1 124 ? -16.39800 -15.04700 -12.03400 1.000 25.77000 124 ASP A N 1
ATOM 704 C CA . ASP A 1 124 ? -15.63600 -16.02900 -12.81000 1.000 22.14000 124 ASP A CA 1
ATOM 705 C C . ASP A 1 124 ? -14.14000 -15.87900 -12.52800 1.000 24.22000 124 ASP A C 1
ATOM 706 O O . ASP A 1 124 ? -13.43000 -16.87500 -12.39700 1.000 23.28000 124 ASP A O 1
ATOM 711 N N . ALA A 1 125 ? -13.69100 -14.63900 -12.38000 1.000 21.42000 125 ALA A N 1
ATOM 712 C CA . ALA A 1 125 ? -12.24100 -14.38700 -12.25200 1.000 21.96000 125 ALA A CA 1
ATOM 713 C C . ALA A 1 125 ? -11.73500 -14.97200 -10.95300 1.000 23.81000 125 ALA A C 1
ATOM 714 O O . ALA A 1 125 ? -10.59900 -15.46000 -10.89900 1.000 23.49000 125 ALA A O 1
ATOM 716 N N . VAL A 1 126 ? -12.55100 -14.90000 -9.89300 1.000 22.37000 126 VAL A N 1
ATOM 717 C CA . VAL A 1 126 ? -12.06400 -15.39500 -8.59700 1.000 23.84000 126 VAL A CA 1
ATOM 718 C C . VAL A 1 126 ? -12.27900 -16.90300 -8.39500 1.000 25.93000 126 VAL A C 1
ATOM 719 O O . VAL A 1 126 ? -11.50300 -17.56100 -7.66600 1.000 24.59000 126 VAL A O 1
ATOM 723 N N . ALA A 1 127 ? -13.34100 -17.48000 -8.95800 1.000 25.13000 127 ALA A N 1
ATOM 724 C CA . ALA A 1 127 ? -13.67000 -18.85400 -8.61800 1.000 24.99000 127 ALA A CA 1
ATOM 725 C C . ALA A 1 127 ? -12.59500 -19.82700 -9.10000 1.000 22.24000 127 ALA A C 1
ATOM 726 O O . ALA A 1 127 ? -12.11000 -19.76200 -10.25000 1.000 26.83000 127 ALA A O 1
ATOM 728 N N . ASP A 1 128 ? -12.11500 -20.65500 -8.16900 1.000 26.43000 128 ASP A N 1
ATOM 729 C CA . ASP A 1 128 ? -11.12800 -21.69100 -8.45500 1.000 27.05000 128 ASP A CA 1
ATOM 730 C C . ASP A 1 128 ? -9.82700 -21.09700 -9.00200 1.000 27.74000 128 ASP A C 1
ATOM 731 O O . ASP A 1 128 ? -9.16800 -21.73600 -9.80000 1.000 35.45000 128 ASP A O 1
ATOM 736 N N . THR A 1 129 ? -9.46800 -19.87500 -8.59500 1.000 23.13000 129 THR A N 1
ATOM 737 C CA . THR A 1 129 ? -8.22900 -19.22300 -9.06300 1.000 21.05000 129 THR A CA 1
ATOM 738 C C . THR A 1 129 ? -7.28200 -19.02000 -7.87900 1.000 22.58000 129 THR A C 1
ATOM 739 O O . THR A 1 129 ? -7.70100 -18.63200 -6.77000 1.000 27.08000 129 THR A O 1
ATOM 743 N N . LEU A 1 130 ? -6.00800 -19.28800 -8.11000 1.000 19.39000 130 LEU A N 1
ATOM 744 C CA . LEU A 1 130 ? -5.02700 -19.13000 -7.04700 1.000 20.07000 130 LEU A CA 1
ATOM 745 C C . LEU A 1 130 ? -4.94600 -17.66900 -6.61900 1.000 23.39000 130 LEU A C 1
ATOM 746 O O . LEU A 1 130 ? -5.10800 -16.77700 -7.44200 1.000 21.97000 130 LEU A O 1
ATOM 751 N N . PRO A 1 131 ? -4.72700 -17.38500 -5.32300 1.000 24.85000 131 PRO A N 1
ATOM 752 C CA . PRO A 1 131 ? -4.77200 -15.98100 -4.87000 1.000 23.40000 131 PRO A CA 1
ATOM 753 C C . PRO A 1 131 ? -3.59700 -15.10800 -5.34700 1.000 24.28000 131 PRO A C 1
ATOM 754 O O . PRO A 1 131 ? -3.80400 -13.89700 -5.49500 1.000 24.76000 131 PRO A O 1
ATOM 758 N N . GLY A 1 132 ? -2.38300 -15.64100 -5.50300 1.000 23.76000 132 GLY A N 1
ATOM 759 C CA . GLY A 1 132 ? -1.26300 -14.82100 -5.98900 1.000 25.01000 132 GLY A CA 1
ATOM 760 C C . GLY A 1 132 ? -1.53600 -14.16200 -7.36000 1.000 21.02000 132 GLY A C 1
ATOM 761 O O . GLY A 1 132 ? -1.46400 -12.91100 -7.54100 1.000 23.90000 132 GLY A O 1
ATOM 762 N N . PRO A 1 133 ? -1.91600 -14.99200 -8.33100 1.000 24.63000 133 PRO A N 1
ATOM 763 C CA . PRO A 1 133 ? -2.33100 -14.43600 -9.64600 1.000 25.82000 133 PRO A CA 1
ATOM 764 C C . PRO A 1 133 ? -3.45900 -13.40100 -9.52300 1.000 24.97000 133 PRO A C 1
ATOM 765 O O . PRO A 1 133 ? -3.43900 -12.29900 -10.12900 1.000 24.54000 133 PRO A O 1
ATOM 769 N N . LEU A 1 134 ? -4.42600 -13.67200 -8.60800 1.000 20.93000 134 LEU A N 1
ATOM 770 C CA . LEU A 1 134 ? -5.51600 -12.71900 -8.50300 1.000 21.66000 134 LEU A CA 1
ATOM 771 C C . LEU A 1 134 ? -5.02300 -11.39000 -8.01800 1.000 23.04000 134 LEU A C 1
ATOM 772 O O . LEU A 1 134 ? -5.54400 -10.34900 -8.41100 1.000 25.65000 134 LEU A O 1
ATOM 777 N N . ALA A 1 135 ? -4.07700 -11.40000 -7.07900 1.000 22.38000 135 ALA A N 1
ATOM 778 C CA . ALA A 1 135 ? -3.61300 -10.13600 -6.57300 1.000 25.59000 135 ALA A CA 1
ATOM 779 C C . ALA A 1 135 ? -2.99600 -9.30900 -7.67600 1.000 29.09000 135 ALA A C 1
ATOM 780 O O . ALA A 1 135 ? -3.05300 -8.07300 -7.63100 1.000 28.63000 135 ALA A O 1
ATOM 782 N N . THR A 1 136 ? -2.36300 -9.96900 -8.65600 1.000 24.88000 136 THR A N 1
ATOM 783 C CA . THR A 1 136 ? -1.74700 -9.16700 -9.71300 1.000 23.47000 136 THR A CA 1
ATOM 784 C C . THR A 1 136 ? -2.77900 -8.49200 -10.60700 1.000 28.45000 136 THR A C 1
ATOM 785 O O . THR A 1 136 ? -2.41700 -7.59900 -11.38700 1.000 25.20000 136 THR A O 1
ATOM 789 N N . ALA A 1 137 ? -4.03100 -8.92300 -10.52800 1.000 22.35000 137 ALA A N 1
ATOM 790 C CA . ALA A 1 137 ? -5.04700 -8.37900 -11.45000 1.000 23.44000 137 ALA A CA 1
ATOM 791 C C . ALA A 1 137 ? -5.88000 -7.24600 -10.83100 1.000 24.95000 137 ALA A C 1
ATOM 792 O O . ALA A 1 137 ? -6.82400 -6.75600 -11.47000 1.000 25.20000 137 ALA A O 1
ATOM 794 N N . GLY A 1 138 ? -5.55300 -6.83000 -9.61100 1.000 25.33000 138 GLY A N 1
ATOM 795 C CA . GLY A 1 138 ? -6.29400 -5.78400 -8.93700 1.000 28.05000 138 GLY A CA 1
ATOM 796 C C . GLY A 1 138 ? -5.57900 -4.45200 -8.85800 1.000 27.09000 138 GLY A C 1
ATOM 797 O O . GLY A 1 138 ? -4.33800 -4.34900 -9.01300 1.000 26.89000 138 GLY A O 1
ATOM 798 N N . TRP A 1 139 ? -6.38700 -3.40600 -8.73400 1.000 26.33000 139 TRP A N 1
ATOM 799 C CA . TRP A 1 139 ? -5.87600 -2.07000 -8.47900 1.000 26.49000 139 TRP A CA 1
ATOM 800 C C . TRP A 1 139 ? -6.91800 -1.33700 -7.63300 1.000 28.53000 139 TRP A C 1
ATOM 801 O O . TRP A 1 139 ? -8.11100 -1.36100 -7.96000 1.000 29.81000 139 TRP A O 1
ATOM 812 N N . ASN A 1 140 ? -6.46000 -0.72700 -6.53600 1.000 33.25000 140 ASN A N 1
ATOM 813 C CA . ASN A 1 140 ? -7.35200 0.01300 -5.63700 1.000 40.66000 140 ASN A CA 1
ATOM 814 C C . ASN A 1 140 ? -8.58800 -0.80200 -5.28500 1.000 35.05000 140 ASN A C 1
ATOM 815 O O . ASN A 1 140 ? -9.71700 -0.32200 -5.38400 1.000 43.99000 140 ASN A O 1
ATOM 820 N N . HIS A 1 141 ? -8.35200 -2.06000 -4.90800 1.000 34.93000 141 HIS A N 1
ATOM 821 C CA . HIS A 1 141 ? -9.36200 -2.94800 -4.35100 1.000 31.94000 141 HIS A CA 1
ATOM 822 C C . HIS A 1 141 ? -10.45800 -3.31400 -5.35200 1.000 36.91000 141 HIS A C 1
ATOM 823 O O . HIS A 1 141 ? -11.55300 -3.67800 -4.96100 1.000 37.21000 141 HIS A O 1
ATOM 830 N N . LYS A 1 142 ? -10.16500 -3.29100 -6.66400 1.000 30.18000 142 LYS A N 1
ATOM 831 C CA . LYS A 1 142 ? -11.09900 -3.78700 -7.67000 1.000 27.03000 142 LYS A CA 1
ATOM 832 C C . LYS A 1 142 ? -10.32200 -4.66700 -8.65300 1.000 28.99000 142 LYS A C 1
ATOM 833 O O . LYS A 1 142 ? -9.15300 -4.39700 -8.93900 1.000 26.21000 142 LYS A O 1
ATOM 839 N N . LEU A 1 143 ? -10.98400 -5.67600 -9.23000 1.000 26.95000 143 LEU A N 1
ATOM 840 C CA . LEU A 1 143 ? -10.33500 -6.44600 -10.31300 1.000 23.68000 143 LEU A CA 1
ATOM 841 C C . LEU A 1 143 ? -10.49500 -5.74000 -11.65300 1.000 24.85000 143 LEU A C 1
ATOM 842 O O . LEU A 1 143 ? -11.58300 -5.27400 -11.99900 1.000 24.38000 143 LEU A O 1
ATOM 847 N N . TYR A 1 144 ? -9.38000 -5.66100 -12.42400 1.000 22.67000 144 TYR A N 1
ATOM 848 C CA . TYR A 1 144 ? -9.38600 -5.06500 -13.76000 1.000 23.72000 144 TYR A CA 1
ATOM 849 C C . TYR A 1 144 ? -8.98600 -6.07700 -14.82300 1.000 21.15000 144 TYR A C 1
ATOM 850 O O . TYR A 1 144 ? -8.83200 -5.70100 -15.99800 1.000 23.95000 144 TYR A O 1
ATOM 859 N N . ALA A 1 145 ? -8.85700 -7.35200 -14.46500 1.000 20.38000 145 ALA A N 1
ATOM 860 C CA . ALA A 1 145 ? -8.53200 -8.39100 -15.41900 1.000 20.88000 145 ALA A CA 1
ATOM 861 C C . ALA A 1 145 ? -8.79400 -9.73100 -14.74900 1.000 21.04000 145 ALA A C 1
ATOM 862 O O . ALA A 1 145 ? -8.88300 -9.81000 -13.50200 1.000 21.87000 145 ALA A O 1
ATOM 864 N N . ALA A 1 146 ? -8.90500 -10.77300 -15.57000 1.000 20.99000 146 ALA A N 1
ATOM 865 C CA . ALA A 1 146 ? -9.10300 -12.16000 -15.12400 1.000 20.76000 146 ALA A CA 1
ATOM 866 C C . ALA A 1 146 ? -7.82200 -12.96200 -15.35600 1.000 23.36000 146 ALA A C 1
ATOM 867 O O . ALA A 1 146 ? -7.40300 -13.15400 -16.51200 1.000 22.90000 146 ALA A O 1
ATOM 869 N N . PRO A 1 147 ? -7.12200 -13.40500 -14.32900 1.000 22.20000 147 PRO A N 1
ATOM 870 C CA . PRO A 1 147 ? -5.84200 -14.11900 -14.58100 1.000 22.57000 147 PRO A CA 1
ATOM 871 C C . PRO A 1 147 ? -6.05100 -15.28300 -15.54000 1.000 25.37000 147 PRO A C 1
ATOM 872 O O . PRO A 1 147 ? -7.01600 -16.04000 -15.40900 1.000 23.12000 147 PRO A O 1
ATOM 876 N N . VAL A 1 148 ? -5.12700 -15.46900 -16.49800 1.000 21.43000 148 VAL A N 1
ATOM 877 C CA . VAL A 1 148 ? -5.21200 -16.69300 -17.29200 1.000 21.17000 148 VAL A CA 1
ATOM 878 C C . VAL A 1 148 ? -3.94100 -17.56600 -17.16700 1.000 24.21000 148 VAL A C 1
ATOM 879 O O . VAL A 1 148 ? -4.01300 -18.80700 -17.16500 1.000 24.28000 148 VAL A O 1
ATOM 883 N N . THR A 1 149 ? -2.76900 -16.95900 -17.02300 1.000 21.22000 149 THR A N 1
ATOM 884 C CA . THR A 1 149 ? -1.57400 -17.77800 -16.76300 1.000 20.16000 149 THR A CA 1
ATOM 885 C C . THR A 1 149 ? -0.75100 -17.09000 -15.69600 1.000 21.83000 149 THR A C 1
ATOM 886 O O . THR A 1 149 ? -0.79700 -15.86500 -15.52200 1.000 21.40000 149 THR A O 1
ATOM 890 N N . THR A 1 150 ? 0.02800 -17.89500 -14.98600 1.000 19.77000 150 THR A N 1
ATOM 891 C CA . THR A 1 150 ? 0.93600 -17.31900 -13.99500 1.000 19.77000 150 THR A CA 1
ATOM 892 C C . THR A 1 150 ? 2.34200 -17.81400 -14.29500 1.000 22.79000 150 THR A C 1
ATOM 893 O O . THR A 1 150 ? 2.60200 -18.30000 -15.41100 1.000 22.23000 150 THR A O 1
AT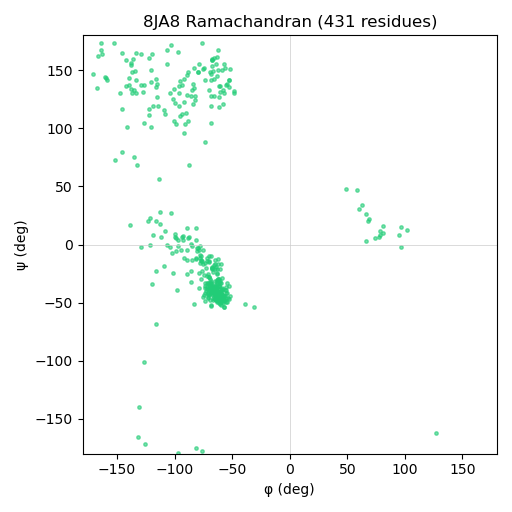OM 897 N N . ASN A 1 151 ? 3.30800 -17.54000 -13.39600 1.000 20.12000 151 ASN A N 1
ATOM 898 C CA . ASN A 1 151 ? 4.65200 -17.88000 -13.78400 1.000 19.67000 151 ASN A CA 1
ATOM 899 C C . ASN A 1 151 ? 5.52300 -17.70000 -12.55000 1.000 20.12000 151 ASN A C 1
ATOM 900 O O . ASN A 1 151 ? 5.27800 -16.78300 -11.75200 1.000 21.18000 151 ASN A O 1
ATOM 905 N N . THR A 1 152 ? 6.54900 -18.54000 -12.45200 1.000 18.64000 152 THR A N 1
ATOM 906 C CA . THR A 1 152 ? 7.51200 -18.47300 -11.34000 1.000 17.72000 152 THR A CA 1
ATOM 907 C C . THR A 1 152 ? 8.73300 -19.22400 -11.83400 1.000 18.98000 152 THR A C 1
ATOM 908 O O . THR A 1 152 ? 8.60700 -20.16600 -12.60000 1.000 23.24000 152 THR A O 1
ATOM 912 N N . GLN A 1 153 ? 9.92300 -18.76800 -11.46700 1.000 19.10000 153 GLN A N 1
ATOM 913 C CA . GLN A 1 153 ? 11.13300 -19.37400 -12.02800 1.000 20.30000 153 GLN A CA 1
ATOM 914 C C . GLN A 1 153 ? 11.64800 -20.51800 -11.15500 1.000 19.94000 153 GLN A C 1
ATOM 915 O O . GLN A 1 153 ? 11.50400 -20.48400 -9.91000 1.000 21.13000 153 GLN A O 1
ATOM 921 N N . LEU A 1 154 ? 12.15800 -21.56400 -11.81100 1.000 20.54000 154 LEU A N 1
ATOM 922 C CA . LEU A 1 154 ? 12.76900 -22.72400 -11.18000 1.000 21.14000 154 LEU A CA 1
ATOM 923 C C . LEU A 1 154 ? 14.21500 -22.85200 -11.62400 1.000 22.79000 154 LEU A C 1
ATOM 924 O O . LEU A 1 154 ? 14.63300 -22.19600 -12.56000 1.000 21.16000 154 LEU A O 1
ATOM 929 N N . LEU A 1 155 ? 14.98000 -23.66100 -10.87300 1.000 22.65000 155 LEU A N 1
ATOM 930 C CA . LEU A 1 155 ? 16.30500 -24.09600 -11.28600 1.000 21.96000 155 LEU A CA 1
ATOM 931 C C . LEU A 1 155 ? 16.11900 -25.31900 -12.18600 1.000 23.43000 155 LEU A C 1
ATOM 932 O O . LEU A 1 155 ? 15.33500 -26.22000 -11.84600 1.000 25.58000 155 LEU A O 1
ATOM 937 N N . TRP A 1 156 ? 16.80700 -25.33600 -13.32600 1.000 20.84000 156 TRP A N 1
ATOM 938 C CA . TRP A 1 156 ? 16.85100 -26.47800 -14.21800 1.000 20.40000 156 TRP A CA 1
ATOM 939 C C . TRP A 1 156 ? 18.31100 -26.87800 -14.33500 1.000 25.70000 156 TRP A C 1
ATOM 940 O O . TRP A 1 156 ? 19.17900 -26.01700 -14.43100 1.000 25.18000 156 TRP A O 1
ATOM 951 N N . TYR A 1 157 ? 18.57000 -28.17700 -14.33600 1.000 24.01000 157 TYR A N 1
ATOM 952 C CA . TYR A 1 157 ? 19.97900 -28.56400 -14.36900 1.000 25.05000 157 TYR A CA 1
ATOM 953 C C . TYR A 1 157 ? 20.16600 -29.84400 -15.17700 1.000 28.44000 157 TYR A C 1
ATOM 954 O O . TYR A 1 157 ? 19.22100 -30.57200 -15.46800 1.000 27.30000 157 TYR A O 1
ATOM 963 N N . ARG A 1 158 ? 21.42100 -30.11700 -15.53200 1.000 26.56000 158 ARG A N 1
ATOM 964 C CA . ARG A 1 158 ? 21.78500 -31.36200 -16.19400 1.000 25.65000 158 ARG A CA 1
ATOM 965 C C . ARG A 1 158 ? 22.15400 -32.39700 -15.14200 1.000 32.17000 158 ARG A C 1
ATOM 966 O O . ARG A 1 158 ? 23.27200 -32.31600 -14.60800 1.000 30.71000 158 ARG A O 1
ATOM 974 N N . PRO A 1 159 ? 21.30700 -33.37900 -14.82900 1.000 30.77000 159 PRO A N 1
ATOM 975 C CA . PRO A 1 159 ? 21.65200 -34.34300 -13.77800 1.000 31.29000 159 PRO A CA 1
ATOM 976 C C . PRO A 1 159 ? 22.81800 -35.24800 -14.15100 1.000 31.30000 159 PRO A C 1
ATOM 977 O O . PRO A 1 159 ? 23.44700 -35.80900 -13.23800 1.000 34.16000 159 PRO A O 1
ATOM 981 N N . ASP A 1 160 ? 23.11700 -35.39400 -15.44200 1.000 30.88000 160 ASP A N 1
ATOM 982 C CA . ASP A 1 160 ? 24.25000 -36.21500 -15.86000 1.000 36.67000 160 ASP A CA 1
ATOM 983 C C . ASP A 1 160 ? 25.57100 -35.49200 -15.68500 1.000 41.94000 160 ASP A C 1
ATOM 984 O O . ASP A 1 160 ? 26.63400 -36.13100 -15.79800 1.000 39.07000 160 ASP A O 1
ATOM 989 N N . LEU A 1 161 ? 25.53400 -34.17700 -15.42900 1.000 31.68000 161 LEU A N 1
ATOM 990 C CA . LEU A 1 161 ? 26.74000 -33.37900 -15.22000 1.000 28.88000 161 LEU A CA 1
ATOM 991 C C . LEU A 1 161 ? 26.83300 -32.79100 -13.82800 1.000 35.80000 161 LEU A C 1
ATOM 992 O O . LEU A 1 161 ? 27.95200 -32.48200 -13.37400 1.000 33.86000 161 LEU A O 1
ATOM 997 N N . VAL A 1 162 ? 25.69900 -32.63800 -13.14300 1.000 33.89000 162 VAL A N 1
ATOM 998 C CA . VAL A 1 162 ? 25.56400 -32.00800 -11.83600 1.000 28.83000 162 VAL A CA 1
ATOM 999 C C . VAL A 1 162 ? 24.93000 -33.03600 -10.90600 1.000 36.99000 162 VAL A C 1
ATOM 1000 O O . VAL A 1 162 ? 23.76000 -33.41300 -11.08600 1.000 39.56000 162 VAL A O 1
ATOM 1004 N N . ASN A 1 163 ? 25.67700 -33.44100 -9.87700 1.000 34.24000 163 ASN A N 1
ATOM 1005 C CA . ASN A 1 163 ? 25.25300 -34.55800 -9.03400 1.000 37.93000 163 ASN A CA 1
ATOM 1006 C C . ASN A 1 163 ? 23.99300 -34.21600 -8.23900 1.000 45.76000 163 ASN A C 1
ATOM 1007 O O . ASN A 1 163 ? 23.04700 -35.00500 -8.18500 1.000 47.97000 163 ASN A O 1
ATOM 1012 N N . SER A 1 164 ? 23.97400 -33.05500 -7.59300 1.000 43.06000 164 SER A N 1
ATOM 1013 C CA . SER A 1 164 ? 22.79900 -32.59000 -6.87200 1.000 41.23000 164 SER A CA 1
ATOM 1014 C C . SER A 1 164 ? 22.53400 -31.13300 -7.22100 1.000 39.61000 164 SER A C 1
ATOM 1015 O O . SER A 1 164 ? 23.48100 -30.34000 -7.33000 1.000 39.89000 164 SER A O 1
ATOM 1018 N N . PRO A 1 165 ? 21.26900 -30.73300 -7.35900 1.000 33.87000 165 PRO A N 1
ATOM 1019 C CA . PRO A 1 165 ? 20.97400 -29.35100 -7.76800 1.000 34.05000 165 PRO A CA 1
ATOM 1020 C C . PRO A 1 165 ? 21.36200 -28.36300 -6.68500 1.000 30.90000 165 PRO A C 1
ATOM 1021 O O . PRO A 1 165 ? 20.91100 -28.51700 -5.53500 1.000 34.40000 165 PRO A O 1
ATOM 1025 N N . PRO A 1 166 ? 22.14500 -27.32400 -7.01400 1.000 27.57000 166 PRO A N 1
ATOM 1026 C CA . PRO A 1 166 ? 22.46500 -26.29700 -6.01900 1.000 26.19000 166 PRO A CA 1
ATOM 1027 C C . PRO A 1 166 ? 21.25100 -25.79300 -5.27100 1.000 28.94000 166 PRO A C 1
ATOM 1028 O O . PRO A 1 166 ? 20.25100 -25.42000 -5.87700 1.000 26.14000 166 PRO A O 1
ATOM 1032 N N . THR A 1 167 ? 21.35000 -25.73000 -3.93700 1.000 28.61000 167 THR A N 1
ATOM 1033 C CA . THR A 1 167 ? 20.20000 -25.27000 -3.17700 1.000 25.26000 167 THR A CA 1
ATOM 1034 C C . THR A 1 167 ? 20.18400 -23.76700 -2.89800 1.000 26.39000 167 THR A C 1
ATOM 1035 O O . THR A 1 167 ? 19.15100 -23.24200 -2.48400 1.000 26.21000 167 THR A O 1
ATOM 1039 N N . ASP A 1 168 ? 21.26600 -23.04900 -3.13100 1.000 26.02000 168 ASP A N 1
ATOM 1040 C CA . ASP A 1 168 ? 21.33600 -21.61700 -2.86000 1.000 24.09000 168 ASP A CA 1
ATOM 1041 C C . ASP A 1 168 ? 22.36000 -21.01700 -3.83300 1.000 23.55000 168 ASP A C 1
ATOM 1042 O O . ASP A 1 168 ? 22.95900 -21.72300 -4.63100 1.000 27.69000 168 ASP A O 1
ATOM 1047 N N . TRP A 1 169 ? 22.46400 -19.68100 -3.84200 1.000 24.13000 169 TRP A N 1
ATOM 1048 C CA . TRP A 1 169 ? 23.26000 -19.03700 -4.87600 1.000 22.80000 169 TRP A CA 1
ATOM 1049 C C . TRP A 1 169 ? 24.76000 -19.26000 -4.67000 1.000 24.78000 169 TRP A C 1
ATOM 1050 O O . TRP A 1 169 ? 25.52700 -19.33600 -5.65600 1.000 25.59000 169 TRP A O 1
ATOM 1061 N N . ASN A 1 170 ? 25.19100 -19.34300 -3.42100 1.000 29.53000 170 ASN A N 1
ATOM 1062 C CA . ASN A 1 170 ? 26.59000 -19.70400 -3.18600 1.000 27.32000 170 ASN A CA 1
ATOM 1063 C C . ASN A 1 170 ? 26.91600 -21.05800 -3.83000 1.000 28.18000 170 ASN A C 1
ATOM 1064 O O . ASN A 1 170 ? 27.97300 -21.23700 -4.46700 1.000 29.23000 170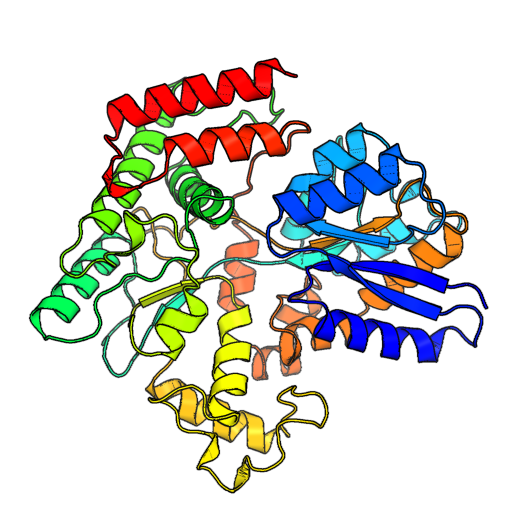 ASN A O 1
ATOM 1069 N N . ALA A 1 171 ? 26.01000 -22.04200 -3.67300 1.000 25.11000 171 ALA A N 1
ATOM 1070 C CA . ALA A 1 171 ? 26.21400 -23.35900 -4.27500 1.000 26.74000 171 ALA A CA 1
ATOM 1071 C C . ALA A 1 171 ? 26.12600 -23.33100 -5.79000 1.000 28.07000 171 ALA A C 1
ATOM 1072 O O . ALA A 1 171 ? 26.80600 -24.11100 -6.45200 1.000 27.10000 171 ALA A O 1
ATOM 1074 N N . MET A 1 172 ? 25.27600 -22.46500 -6.36700 1.000 26.36000 172 MET A N 1
ATOM 1075 C CA . MET A 1 172 ? 25.26100 -22.25800 -7.81300 1.000 24.10000 172 MET A CA 1
ATOM 1076 C C . MET A 1 172 ? 26.62400 -21.83000 -8.32400 1.000 25.48000 172 MET A C 1
ATOM 1077 O O . MET A 1 172 ? 27.10900 -22.32300 -9.33500 1.000 26.04000 172 MET A O 1
ATOM 1082 N N . ILE A 1 173 ? 27.19900 -20.84000 -7.65200 1.000 26.96000 173 ILE A N 1
ATOM 1083 C CA . ILE A 1 173 ? 28.48600 -20.30000 -8.08900 1.000 29.02000 173 ILE A CA 1
ATOM 1084 C C . ILE A 1 173 ? 29.56600 -21.35900 -7.94700 1.000 28.87000 173 ILE A C 1
ATOM 1085 O O . ILE A 1 173 ? 30.41100 -21.53800 -8.85000 1.000 27.43000 173 ILE A O 1
ATOM 1090 N N . ALA A 1 174 ? 29.52900 -22.09800 -6.82800 1.000 27.36000 174 ALA A N 1
ATOM 1091 C CA . ALA A 1 174 ? 30.52900 -23.14500 -6.63300 1.000 30.35000 174 ALA A CA 1
ATOM 1092 C C . ALA A 1 174 ? 30.38500 -24.23700 -7.68200 1.000 32.39000 174 ALA A C 1
ATOM 1093 O O . ALA A 1 174 ? 31.38600 -24.72800 -8.21600 1.000 32.86000 174 ALA A O 1
ATOM 1095 N N . GLU A 1 175 ? 29.11800 -24.60700 -8.03400 1.000 27.49000 175 GLU A N 1
ATOM 1096 C CA . GLU A 1 175 ? 28.96700 -25.66000 -9.00900 1.000 26.06000 175 GLU A CA 1
ATOM 1097 C C . GLU A 1 175 ? 29.43200 -25.18800 -10.37600 1.000 26.63000 175 GLU A C 1
ATOM 1098 O O . GLU A 1 175 ? 29.98300 -25.96700 -11.16700 1.000 28.74000 175 GLU A O 1
ATOM 1104 N N . ALA A 1 176 ? 29.16600 -23.92100 -10.71800 1.000 27.46000 176 ALA A N 1
ATOM 1105 C CA . ALA A 1 176 ? 29.58700 -23.43900 -12.02200 1.000 27.63000 176 ALA A CA 1
ATOM 1106 C C . ALA A 1 176 ? 31.10500 -23.40200 -12.12200 1.000 27.75000 176 ALA A C 1
ATOM 1107 O O . ALA A 1 176 ? 31.66900 -23.73400 -13.17400 1.000 28.46000 176 ALA A O 1
ATOM 1109 N N . ALA A 1 177 ? 31.77000 -23.00200 -11.03200 1.000 26.78000 177 ALA A N 1
ATOM 1110 C CA . ALA A 1 177 ? 33.24500 -22.99400 -11.04800 1.000 28.46000 177 ALA A CA 1
ATOM 1111 C C . ALA A 1 177 ? 33.79700 -24.39800 -11.21500 1.000 29.11000 177 ALA A C 1
ATOM 1112 O O . ALA A 1 177 ? 34.80800 -24.60100 -11.91900 1.000 32.21000 177 ALA A O 1
ATOM 1114 N N . ARG A 1 178 ? 33.18300 -25.37000 -10.54200 1.000 27.99000 178 ARG A N 1
ATOM 1115 C CA . ARG A 1 178 ? 33.55500 -26.77500 -10.69800 1.000 32.72000 178 ARG A CA 1
ATOM 1116 C C . ARG A 1 178 ? 33.35700 -27.26400 -12.12200 1.000 37.18000 178 ARG A C 1
ATOM 1117 O O . ARG A 1 178 ? 34.22700 -27.91300 -12.70100 1.000 34.09000 178 ARG A O 1
ATOM 1125 N N . LEU A 1 179 ? 32.18300 -27.02600 -12.69600 1.000 28.49000 179 LEU A N 1
ATOM 1126 C CA . LEU A 1 179 ? 31.98900 -27.35600 -14.10100 1.000 31.01000 179 LEU A CA 1
ATOM 1127 C C . LEU A 1 179 ? 33.07600 -26.74100 -14.98200 1.000 30.65000 179 LEU A C 1
ATOM 1128 O O . LEU A 1 179 ? 33.62500 -27.41100 -15.85300 1.000 33.74000 179 LEU A O 1
ATOM 1133 N N . HIS A 1 180 ? 33.38200 -25.45600 -14.78200 1.000 29.81000 180 HIS A N 1
ATOM 1134 C CA . HIS A 1 180 ? 34.39500 -24.80500 -15.61000 1.000 29.71000 180 HIS A CA 1
ATOM 1135 C C . HIS A 1 180 ? 35.76700 -25.49500 -15.48400 1.000 33.32000 180 HIS A C 1
ATOM 1136 O O . HIS A 1 180 ? 36.46800 -25.69300 -16.49000 1.000 34.87000 180 HIS A O 1
ATOM 1143 N N . ALA A 1 181 ? 36.14600 -25.86700 -14.27600 1.000 34.39000 181 ALA A N 1
ATOM 1144 C CA . ALA A 1 181 ? 37.47200 -26.47300 -14.11700 1.000 38.20000 181 ALA A CA 1
ATOM 1145 C C . ALA A 1 181 ? 37.51200 -27.87500 -14.70500 1.000 48.10000 181 ALA A C 1
ATOM 1146 O O . ALA A 1 181 ? 38.57900 -28.32700 -15.14400 1.000 42.10000 181 ALA A O 1
ATOM 1148 N N . ALA A 1 182 ? 36.36300 -28.56100 -14.75400 1.000 39.48000 182 ALA A N 1
ATOM 1149 C CA . ALA A 1 182 ? 36.22900 -29.86400 -15.41100 1.000 37.85000 182 ALA A CA 1
ATOM 1150 C C . ALA A 1 182 ? 36.04400 -29.78100 -16.92400 1.000 36.48000 182 ALA A C 1
ATOM 1151 O O . ALA A 1 182 ? 35.86400 -30.82100 -17.56600 1.000 44.65000 182 ALA A O 1
ATOM 1153 N N . GLY A 1 183 ? 36.09100 -28.59000 -17.52400 1.000 35.47000 183 GLY A N 1
ATOM 1154 C CA . GLY A 1 183 ? 35.83600 -28.45600 -18.94200 1.000 31.97000 183 GLY A CA 1
ATOM 1155 C C . GLY A 1 183 ? 34.41500 -28.73900 -19.38900 1.000 37.35000 183 GLY A C 1
ATOM 1156 O O . GLY A 1 183 ? 34.18400 -29.00200 -20.57100 1.000 40.72000 183 GLY A O 1
ATOM 1157 N N . GLU A 1 184 ? 33.47100 -28.68000 -18.49000 1.000 35.39000 184 GLU A N 1
ATOM 1158 C CA . GLU A 1 184 ? 32.03800 -28.85000 -18.79800 1.000 31.71000 184 GLU A CA 1
ATOM 1159 C C . GLU A 1 184 ? 31.34900 -27.50600 -18.96200 1.000 38.17000 184 GLU A C 1
ATOM 1160 O O . GLU A 1 184 ? 31.89000 -26.47300 -18.58000 1.000 37.56000 184 GLU A O 1
ATOM 1166 N N . PRO A 1 185 ? 30.13800 -27.45100 -19.52800 1.000 35.46000 185 PRO A N 1
ATOM 1167 C CA . PRO A 1 185 ? 29.50700 -26.13600 -19.69900 1.000 35.19000 185 PRO A CA 1
ATOM 1168 C C . PRO A 1 185 ? 29.29300 -25.42600 -18.36300 1.000 32.63000 185 PRO A C 1
ATOM 1169 O O . PRO A 1 185 ? 28.73000 -25.98300 -17.41600 1.000 34.19000 185 PRO A O 1
ATOM 1173 N N . SER A 1 186 ? 29.70600 -24.15800 -18.32200 1.000 32.92000 186 SER A N 1
ATOM 1174 C CA . SER A 1 186 ? 29.85900 -23.46100 -17.05500 1.000 29.09000 186 SER A CA 1
ATOM 1175 C C . SER A 1 186 ? 29.03000 -22.20100 -16.91200 1.000 26.93000 186 SER A C 1
ATOM 1176 O O . SER A 1 186 ? 29.06000 -21.59900 -15.84300 1.000 29.88000 186 SER A O 1
ATOM 1179 N N . TRP A 1 187 ? 28.24500 -21.81100 -17.92800 1.000 28.60000 187 TRP A N 1
ATOM 1180 C CA . TRP A 1 187 ? 27.41800 -20.62000 -17.79200 1.000 28.76000 187 TRP A CA 1
ATOM 1181 C C . TRP A 1 187 ? 26.34100 -20.90600 -16.76900 1.000 28.35000 187 TRP A C 1
ATOM 1182 O O . TRP A 1 187 ? 25.87600 -22.05100 -16.62000 1.000 28.95000 187 TRP A O 1
ATOM 1193 N N . ILE A 1 188 ? 25.96800 -19.87000 -16.03500 1.000 25.53000 188 ILE A N 1
ATOM 1194 C CA . ILE A 1 188 ? 24.72300 -19.90500 -15.23900 1.000 23.87000 188 ILE A CA 1
ATOM 1195 C C . ILE A 1 188 ? 23.70500 -19.16200 -16.09300 1.000 25.22000 188 ILE A C 1
ATOM 1196 O O . ILE A 1 188 ? 23.69700 -17.92200 -16.14200 1.000 32.27000 188 ILE A O 1
ATOM 1201 N N . ALA A 1 189 ? 22.80700 -19.89000 -16.73900 1.000 26.12000 189 ALA A N 1
ATOM 1202 C CA . ALA A 1 189 ? 21.93600 -19.26000 -17.73100 1.000 24.65000 189 ALA A CA 1
ATOM 1203 C C . ALA A 1 189 ? 20.66100 -18.81700 -17.01700 1.000 24.71000 189 ALA A C 1
ATOM 1204 O O . ALA A 1 189 ? 19.74300 -19.61100 -16.87100 1.000 25.19000 189 ALA A O 1
ATOM 1206 N N . VAL A 1 190 ? 20.60400 -17.53700 -16.61000 1.000 25.92000 190 VAL A N 1
ATOM 1207 C CA . VAL A 1 190 ? 19.39600 -16.91900 -16.05800 1.000 29.11000 190 VAL A CA 1
ATOM 1208 C C . VAL A 1 190 ? 18.67800 -16.18100 -17.17200 1.000 29.75000 190 VAL A C 1
ATOM 1209 O O . VAL A 1 190 ? 19.30700 -15.46400 -17.96800 1.000 34.32000 190 VAL A O 1
ATOM 1213 N N . GLN A 1 191 ? 17.35300 -16.32700 -17.24000 1.000 27.84000 191 GLN A N 1
ATOM 1214 C CA . GLN A 1 191 ? 16.62200 -15.59700 -18.27200 1.000 33.37000 191 GLN A CA 1
ATOM 1215 C C . GLN A 1 191 ? 16.53800 -14.10600 -17.93800 1.000 35.25000 191 GLN A C 1
ATOM 1216 O O . GLN A 1 191 ? 15.56400 -13.64200 -17.33000 1.000 32.10000 191 GLN A O 1
ATOM 1222 N N . ALA A 1 192 ? 17.54500 -13.34600 -18.36600 1.000 27.98000 192 ALA A N 1
ATOM 1223 C CA . ALA A 1 192 ? 17.72700 -11.94400 -18.02500 1.000 30.77000 192 ALA A CA 1
ATOM 1224 C C . ALA A 1 192 ? 18.78700 -11.40200 -18.97000 1.000 33.32000 192 ALA A C 1
ATOM 1225 O O . ALA A 1 192 ? 19.81900 -12.04600 -19.17700 1.000 34.71000 192 ALA A O 1
ATOM 1227 N N . ASN A 1 193 ? 18.53000 -10.23200 -19.53600 1.000 28.25000 193 ASN A N 1
ATOM 1228 C CA . ASN A 1 193 ? 19.57400 -9.59800 -20.33100 1.000 34.07000 193 ASN A CA 1
ATOM 1229 C C . ASN A 1 193 ? 19.73800 -8.19400 -19.78400 1.000 30.17000 193 ASN A C 1
ATOM 1230 O O . ASN A 1 193 ? 20.39600 -8.00200 -18.73700 1.000 30.73000 193 ASN A O 1
ATOM 1235 N N . GLN A 1 194 ? 19.14800 -7.21700 -20.48000 1.000 27.84000 194 GLN A N 1
ATOM 1236 C CA . GLN A 1 194 ? 19.22600 -5.82600 -20.05500 1.000 31.94000 194 GLN A CA 1
ATOM 1237 C C . GLN A 1 194 ? 17.84700 -5.21800 -19.87000 1.000 33.46000 194 GLN A C 1
ATOM 1238 O O . GLN A 1 194 ? 17.71900 -3.98600 -19.81700 1.000 32.29000 194 GLN A O 1
ATOM 1244 N N . GLY A 1 195 ? 16.82700 -6.06500 -19.69400 1.000 23.90000 195 GLY A N 1
ATOM 1245 C CA . GLY A 1 195 ? 15.45100 -5.58600 -19.63200 1.000 22.40000 195 GLY A CA 1
ATOM 1246 C C . GLY A 1 195 ? 14.67600 -6.12300 -18.44900 1.000 21.49000 195 GLY A C 1
ATOM 1247 O O . GLY A 1 195 ? 15.17900 -6.20000 -17.28800 1.000 23.09000 195 GLY A O 1
ATOM 1248 N N . GLU A 1 196 ? 13.40500 -6.44300 -18.76100 1.000 20.76000 196 GLU A N 1
ATOM 1249 C CA . GLU A 1 196 ? 12.49400 -6.81000 -17.66300 1.000 22.26000 196 GLU A CA 1
ATOM 1250 C C . GLU A 1 196 ? 13.01400 -8.02000 -16.89000 1.000 21.02000 196 GLU A C 1
ATOM 1251 O O . GLU A 1 196 ? 12.84400 -8.09300 -15.67500 1.000 20.83000 196 GLU A O 1
ATOM 1257 N N . GLY A 1 197 ? 13.61400 -8.99900 -17.57300 1.000 24.07000 197 GLY A N 1
ATOM 1258 C CA . GLY A 1 197 ? 14.05500 -10.19400 -16.89200 1.000 22.46000 197 GLY A CA 1
ATOM 1259 C C . GLY A 1 197 ? 15.15800 -9.92400 -15.88900 1.000 22.08000 197 GLY A C 1
ATOM 1260 O O . GLY A 1 197 ? 15.21300 -10.56600 -14.84300 1.000 21.07000 197 GLY A O 1
ATOM 1261 N N . LEU A 1 198 ? 16.00500 -8.93000 -16.16700 1.000 21.08000 198 LEU A N 1
ATOM 1262 C CA . LEU A 1 198 ? 17.01200 -8.53500 -15.17900 1.000 21.49000 198 LEU A CA 1
ATOM 1263 C C . LEU A 1 198 ? 16.35900 -7.87100 -13.97300 1.000 22.17000 198 LEU A C 1
ATOM 1264 O O . LEU A 1 198 ? 16.77400 -8.09100 -12.82300 1.000 20.97000 198 LEU A O 1
ATOM 1269 N N . VAL A 1 199 ? 15.31900 -7.05200 -14.21300 1.000 21.60000 199 VAL A N 1
ATOM 1270 C CA . VAL A 1 199 ? 14.58900 -6.45000 -13.10900 1.000 21.73000 199 VAL A CA 1
ATOM 1271 C C . VAL A 1 199 ? 13.93000 -7.53600 -12.28200 1.000 22.49000 199 VAL A C 1
ATOM 1272 O O . VAL A 1 199 ? 13.95600 -7.46400 -11.05700 1.000 22.34000 199 VAL A O 1
ATOM 1276 N N . VAL A 1 200 ? 13.35300 -8.56300 -12.93600 1.000 21.79000 200 VAL A N 1
ATOM 1277 C CA . VAL A 1 200 ? 12.73300 -9.67600 -12.21400 1.000 21.30000 200 VAL A CA 1
ATOM 1278 C C . VAL A 1 200 ? 13.76100 -10.38900 -11.32200 1.000 19.56000 200 VAL A C 1
ATOM 1279 O O . VAL A 1 200 ? 13.47600 -10.70500 -10.15800 1.000 21.11000 200 VAL A O 1
ATOM 1283 N N . TRP A 1 201 ? 14.96000 -10.67700 -11.87500 1.000 18.64000 201 TRP A N 1
ATOM 1284 C CA . TRP A 1 201 ? 15.99700 -11.36600 -11.11600 1.000 20.26000 201 TRP A CA 1
ATOM 1285 C C . TRP A 1 201 ? 16.38000 -10.55200 -9.88500 1.000 21.02000 201 TRP A C 1
ATOM 1286 O O . TRP A 1 201 ? 16.39800 -11.06100 -8.75400 1.000 21.18000 201 TRP A O 1
ATOM 1297 N N . PHE A 1 202 ? 16.64500 -9.26000 -10.09300 1.000 20.84000 202 PHE A N 1
ATOM 1298 C CA . PHE A 1 202 ? 16.95700 -8.38100 -8.97700 1.000 21.68000 202 PHE A CA 1
ATOM 1299 C C . PHE A 1 202 ? 15.82800 -8.35800 -7.95400 1.000 21.53000 202 PHE A C 1
ATOM 1300 O O . PHE A 1 202 ? 16.09000 -8.42600 -6.74300 1.000 21.59000 202 PHE A O 1
ATOM 1308 N N . ASN A 1 203 ? 14.56600 -8.25100 -8.42200 1.000 19.08000 203 ASN A N 1
ATOM 1309 C CA . ASN A 1 203 ? 13.46100 -8.17900 -7.48800 1.000 18.88000 203 ASN A CA 1
ATOM 1310 C C . ASN A 1 203 ? 13.36400 -9.43800 -6.63300 1.000 18.99000 203 ASN A C 1
ATOM 1311 O O . ASN A 1 203 ? 13.08600 -9.35800 -5.43200 1.000 19.83000 203 ASN A O 1
ATOM 1316 N N . THR A 1 204 ? 13.57800 -10.61400 -7.24400 1.000 20.06000 204 THR A N 1
ATOM 1317 C CA . THR A 1 204 ? 13.52400 -11.85100 -6.45700 1.000 19.97000 204 THR A CA 1
ATOM 1318 C C . THR A 1 204 ? 14.62200 -11.87900 -5.40800 1.000 19.12000 204 THR A C 1
ATOM 1319 O O . THR A 1 204 ? 14.37500 -12.23200 -4.24100 1.000 20.99000 204 THR A O 1
ATOM 1323 N N . LEU A 1 205 ? 15.82400 -11.49200 -5.81400 1.000 20.18000 205 LEU A N 1
ATOM 1324 C CA . LEU A 1 205 ? 16.91500 -11.47300 -4.80400 1.000 19.95000 205 LEU A CA 1
ATOM 1325 C C . LEU A 1 205 ? 16.60100 -10.48200 -3.68600 1.000 22.29000 205 LEU A C 1
ATOM 1326 O O . LEU A 1 205 ? 16.86700 -10.74200 -2.48700 1.000 21.79000 205 LEU A O 1
ATOM 1331 N N . LEU A 1 206 ? 16.14700 -9.28700 -4.06400 1.000 18.65000 206 LEU A N 1
ATOM 1332 C CA . LEU A 1 206 ? 15.85400 -8.22200 -3.10700 1.000 21.78000 206 LEU A CA 1
ATOM 1333 C C . LEU A 1 206 ? 14.76900 -8.61200 -2.11000 1.000 22.06000 206 LEU A C 1
ATOM 1334 O O . LEU A 1 206 ? 14.94400 -8.45100 -0.89600 1.000 21.72000 206 LEU A O 1
ATOM 1339 N N . VAL A 1 207 ? 13.62300 -9.10900 -2.60900 1.000 20.70000 207 VAL A N 1
ATOM 1340 C CA . VAL A 1 207 ? 12.52300 -9.44700 -1.68100 1.000 19.47000 207 VAL A CA 1
ATOM 1341 C C . VAL A 1 207 ? 12.88000 -10.67100 -0.84000 1.000 22.51000 207 VAL A C 1
ATOM 1342 O O . VAL A 1 207 ? 12.53800 -10.73500 0.36800 1.000 23.08000 207 VAL A O 1
ATOM 1346 N N . SER A 1 208 ? 13.65500 -11.61500 -1.42700 1.000 22.28000 208 SER A N 1
ATOM 1347 C CA . SER A 1 208 ? 14.10400 -12.76900 -0.66000 1.000 21.13000 208 SER A CA 1
ATOM 1348 C C . SER A 1 208 ? 14.99200 -12.33500 0.48400 1.000 23.43000 208 SER A C 1
ATOM 1349 O O . SER A 1 208 ? 14.93300 -12.94700 1.55800 1.000 26.96000 208 SER A O 1
ATOM 1352 N N . ALA A 1 209 ? 15.73100 -11.23400 0.29900 1.000 22.17000 209 ALA A N 1
ATOM 1353 C CA . ALA A 1 209 ? 16.61600 -10.71000 1.34400 1.000 22.30000 209 ALA A CA 1
ATOM 1354 C C . ALA A 1 209 ? 15.86600 -9.79100 2.30900 1.000 22.67000 209 ALA A C 1
ATOM 1355 O O . ALA A 1 209 ? 16.51000 -9.25300 3.24000 1.000 27.11000 209 ALA A O 1
ATOM 1357 N N . GLY A 1 210 ? 14.54600 -9.57800 2.10500 1.000 24.78000 210 GLY A N 1
ATOM 1358 C CA . GLY A 1 210 ? 13.75300 -8.71200 2.96200 1.000 27.86000 210 GLY A CA 1
ATOM 1359 C C . GLY A 1 210 ? 13.58800 -7.28100 2.49200 1.000 27.64000 210 GLY A C 1
ATOM 1360 O O . GLY A 1 210 ? 13.03600 -6.46700 3.24300 1.000 29.96000 210 GLY A O 1
ATOM 1361 N N . GLY A 1 211 ? 14.02900 -6.94800 1.27100 1.000 22.84000 211 GLY A N 1
ATOM 1362 C CA . GLY A 1 211 ? 13.92100 -5.60600 0.74300 1.000 21.08000 211 GLY A CA 1
ATOM 1363 C C . GLY A 1 211 ? 12.68100 -5.45000 -0.14900 1.000 26.39000 211 GLY A C 1
ATOM 1364 O O . GLY A 1 211 ? 11.85900 -6.35300 -0.29200 1.000 24.34000 211 GLY A O 1
ATOM 1365 N N . SER A 1 212 ? 12.54200 -4.23600 -0.67900 1.000 22.54000 212 SER A N 1
ATOM 1366 C CA . SER A 1 212 ? 11.42500 -3.90100 -1.57600 1.000 25.80000 212 SER A CA 1
ATOM 1367 C C . SER A 1 212 ? 11.82600 -2.67600 -2.37000 1.000 25.45000 212 SER A C 1
ATOM 1368 O O . SER A 1 212 ? 12.47400 -1.77500 -1.82700 1.000 27.41000 212 SER A O 1
ATOM 1371 N N . VAL A 1 213 ? 11.42800 -2.61100 -3.64500 1.000 21.80000 213 VAL A N 1
ATOM 1372 C CA . VAL A 1 213 ? 11.75900 -1.41900 -4.42500 1.000 21.75000 213 VAL A CA 1
ATOM 1373 C C . VAL A 1 213 ? 10.99100 -0.21900 -3.90800 1.000 28.27000 213 VAL A C 1
ATOM 1374 O O . VAL A 1 213 ? 11.55800 0.87200 -3.75100 1.000 26.60000 213 VAL A O 1
ATOM 1378 N N . LEU A 1 214 ? 9.65400 -0.36100 -3.78000 1.000 26.16000 214 LEU A N 1
ATOM 1379 C CA . LEU A 1 214 ? 8.78600 0.72400 -3.34900 1.000 25.54000 214 LEU A CA 1
ATOM 1380 C C . LEU A 1 214 ? 8.01000 0.31700 -2.10200 1.000 29.88000 214 LEU A C 1
ATOM 1381 O O . LEU A 1 214 ? 7.85200 -0.86000 -1.79100 1.000 28.93000 214 LEU A O 1
ATOM 1386 N N . SER A 1 215 ? 7.50600 1.31700 -1.39300 1.000 27.19000 215 SER A N 1
ATOM 1387 C CA . SER A 1 215 ? 6.51900 1.02500 -0.37000 1.000 31.03000 215 SER A CA 1
ATOM 1388 C C . SER A 1 215 ? 5.25300 0.42100 -1.01700 1.000 31.10000 215 SER A C 1
ATOM 1389 O O . SER A 1 215 ? 5.02700 0.51000 -2.23400 1.000 37.57000 215 SER A O 1
ATOM 1392 N N . GLU A 1 216 ? 4.47100 -0.23300 -0.16100 1.000 38.92000 216 GLU A N 1
ATOM 1393 C CA . GLU A 1 216 ? 3.18500 -0.84000 -0.48200 1.000 52.17000 216 GLU A CA 1
ATOM 1394 C C . GLU A 1 216 ? 2.33400 -0.00400 -1.43800 1.000 44.73000 216 GLU A C 1
ATOM 1395 O O . GLU A 1 216 ? 1.91100 -0.49100 -2.49600 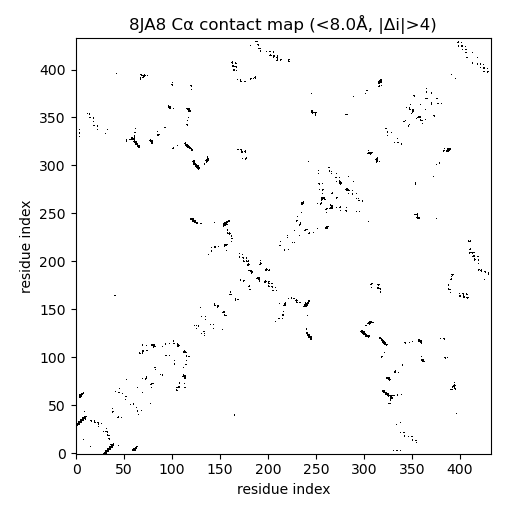1.000 53.23000 216 GLU A O 1
ATOM 1401 N N . ASP A 1 217 ? 2.14200 1.27900 -1.11700 1.000 45.04000 217 ASP A N 1
ATOM 1402 C CA . ASP A 1 217 ? 1.33100 2.16100 -1.95500 1.000 44.38000 217 ASP A CA 1
ATOM 1403 C C . ASP A 1 217 ? 2.06600 2.67400 -3.18800 1.000 51.33000 217 ASP A C 1
ATOM 1404 O O . ASP A 1 217 ? 1.45500 3.33300 -4.03800 1.000 43.99000 217 ASP A O 1
ATOM 1409 N N . GLY A 1 218 ? 3.35600 2.37700 -3.34300 1.000 36.21000 218 GLY A N 1
ATOM 1410 C CA . GLY A 1 218 ? 4.01300 2.84200 -4.52300 1.000 32.95000 218 GLY A CA 1
ATOM 1411 C C . GLY A 1 218 ? 4.40300 4.29300 -4.48800 1.000 29.06000 218 GLY A C 1
ATOM 1412 O O . GLY A 1 218 ? 4.96100 4.78600 -5.48200 1.000 34.83000 218 GLY A O 1
ATOM 1413 N N . ARG A 1 219 ? 4.27300 4.96100 -3.34300 1.000 34.69000 219 ARG A N 1
ATOM 1414 C CA . ARG A 1 219 ? 4.59800 6.37900 -3.31500 1.000 35.29000 219 ARG A CA 1
ATOM 1415 C C . ARG A 1 219 ? 5.97700 6.69800 -2.76800 1.000 38.15000 219 ARG A C 1
ATOM 1416 O O . ARG A 1 219 ? 6.39000 7.85700 -2.84800 1.000 36.38000 219 ARG A O 1
ATOM 1424 N N . HIS A 1 220 ? 6.72600 5.70900 -2.26200 1.000 31.86000 220 HIS A N 1
ATOM 1425 C CA . HIS A 1 220 ? 8.05700 5.97700 -1.73300 1.000 35.26000 220 HIS A CA 1
ATOM 1426 C C . HIS A 1 220 ? 9.02800 4.90400 -2.19600 1.000 31.45000 220 HIS A C 1
ATOM 1427 O O . HIS A 1 220 ? 8.64800 3.74600 -2.34200 1.000 29.02000 220 HIS A O 1
ATOM 1434 N N . VAL A 1 221 ? 10.29400 5.30000 -2.38400 1.000 29.49000 221 VAL A N 1
ATOM 1435 C CA . VAL A 1 221 ? 11.37000 4.37700 -2.72600 1.000 28.53000 221 VAL A CA 1
ATOM 1436 C C . VAL A 1 221 ? 11.94300 3.78900 -1.43200 1.000 29.16000 221 VAL A C 1
ATOM 1437 O O . VAL A 1 221 ? 12.26600 4.52600 -0.50200 1.000 29.95000 221 VAL A O 1
ATOM 1441 N N . THR A 1 222 ? 12.03500 2.45400 -1.35600 1.000 25.55000 222 THR A N 1
ATOM 1442 C CA . THR A 1 222 ? 12.44500 1.77600 -0.12700 1.000 26.56000 222 THR A CA 1
ATOM 1443 C C . THR A 1 222 ? 13.69200 0.91000 -0.33300 1.000 25.80000 222 THR A C 1
ATOM 1444 O O . THR A 1 222 ? 13.91500 -0.03300 0.43300 1.000 27.44000 222 THR A O 1
ATOM 1448 N N . LEU A 1 223 ? 14.49900 1.20500 -1.36000 1.000 24.73000 223 LEU A N 1
ATOM 1449 C CA . LEU A 1 223 ? 15.76200 0.48100 -1.60400 1.000 22.31000 223 LEU A CA 1
ATOM 1450 C C . LEU A 1 223 ? 16.83400 0.79100 -0.55100 1.000 27.80000 223 LEU A C 1
ATOM 1451 O O . LEU A 1 223 ? 17.61900 -0.10300 -0.17600 1.000 27.57000 223 LEU A O 1
ATOM 1456 N N . THR A 1 224 ? 16.88200 2.04700 -0.04600 1.000 24.94000 224 THR A N 1
ATOM 1457 C CA . THR A 1 224 ? 17.95300 2.44000 0.88100 1.000 25.06000 224 THR A CA 1
ATOM 1458 C C . THR A 1 224 ? 17.44100 3.29800 2.04500 1.000 27.16000 224 THR A C 1
ATOM 1459 O O . THR A 1 224 ? 18.26000 3.92400 2.74800 1.000 30.12000 224 THR A O 1
ATOM 1463 N N . ASP A 1 225 ? 16.13100 3.32900 2.31000 1.000 27.51000 225 ASP A N 1
ATOM 1464 C CA . ASP A 1 225 ? 15.62200 4.31700 3.25600 1.000 30.34000 225 ASP A CA 1
ATOM 1465 C C . ASP A 1 225 ? 15.77600 3.92200 4.72700 1.000 32.09000 225 ASP A C 1
ATOM 1466 O O . ASP A 1 225 ? 15.45800 4.75300 5.59900 1.000 32.27000 225 ASP A O 1
ATOM 1471 N N . THR A 1 226 ? 16.10000 2.66300 5.02900 1.000 29.87000 226 THR A N 1
ATOM 1472 C CA . THR A 1 226 ? 16.36900 2.17800 6.37500 1.000 27.92000 226 THR A CA 1
ATOM 1473 C C . THR A 1 226 ? 17.60000 1.29000 6.27100 1.000 27.18000 226 THR A C 1
ATOM 1474 O O . THR A 1 226 ? 17.88500 0.75900 5.20400 1.000 25.09000 226 THR A O 1
ATOM 1478 N N . PRO A 1 227 ? 18.29500 1.05400 7.38200 1.000 27.45000 227 PRO A N 1
ATOM 1479 C CA . PRO A 1 227 ? 19.43400 0.11500 7.31800 1.000 25.35000 227 PRO A CA 1
ATOM 1480 C C . PRO A 1 227 ? 19.05700 -1.29700 6.87500 1.000 25.35000 227 PRO A C 1
ATOM 1481 O O . PRO A 1 227 ? 19.81100 -1.89600 6.07800 1.000 23.71000 227 PRO A O 1
ATOM 1485 N N . ALA A 1 228 ? 17.94000 -1.84700 7.37200 1.000 25.92000 228 ALA A N 1
ATOM 1486 C CA . ALA A 1 228 ? 17.51900 -3.18100 6.93200 1.000 24.99000 228 ALA A CA 1
ATOM 1487 C C . ALA A 1 228 ? 17.24900 -3.21000 5.42600 1.000 25.05000 228 ALA A C 1
ATOM 1488 O O . ALA A 1 228 ? 17.64600 -4.16300 4.73100 1.000 23.55000 228 ALA A O 1
ATOM 1490 N N . HIS A 1 229 ? 16.61700 -2.15500 4.90500 1.000 23.89000 229 HIS A N 1
ATOM 1491 C CA . HIS A 1 229 ? 16.31100 -2.13000 3.46700 1.000 24.16000 229 HIS A CA 1
ATOM 1492 C C . HIS A 1 229 ? 17.58500 -1.98100 2.64600 1.000 22.90000 229 HIS A C 1
ATOM 1493 O O . HIS A 1 229 ? 17.74700 -2.65100 1.63200 1.000 23.03000 229 HIS A O 1
ATOM 1500 N N . ARG A 1 230 ? 18.49900 -1.10100 3.08500 1.000 22.63000 230 ARG A N 1
ATOM 1501 C CA . ARG A 1 230 ? 19.76100 -0.94300 2.38400 1.000 24.20000 230 ARG A CA 1
ATOM 1502 C C . ARG A 1 230 ? 20.53600 -2.25900 2.38200 1.000 24.25000 230 ARG A C 1
ATOM 1503 O O . ARG A 1 230 ? 21.12400 -2.62900 1.34700 1.000 22.81000 230 ARG A O 1
ATOM 1511 N N . ALA A 1 231 ? 20.60600 -2.93400 3.54600 1.000 23.81000 231 ALA A N 1
ATOM 1512 C CA . ALA A 1 231 ? 21.33300 -4.20900 3.64900 1.000 23.42000 231 ALA A CA 1
ATOM 1513 C C . ALA A 1 231 ? 20.76600 -5.23400 2.67900 1.000 23.42000 231 ALA A C 1
ATOM 1514 O O . ALA A 1 231 ? 21.52200 -5.99000 2.04700 1.000 25.02000 231 ALA A O 1
ATOM 1516 N N . ALA A 1 232 ? 19.42800 -5.25700 2.53200 1.000 23.05000 232 ALA A N 1
ATOM 1517 C CA . ALA A 1 232 ? 18.80600 -6.18100 1.58300 1.000 23.35000 232 ALA A CA 1
ATOM 1518 C C . ALA A 1 232 ? 19.20800 -5.86000 0.14500 1.000 22.04000 232 ALA A C 1
ATOM 1519 O O . ALA A 1 232 ? 19.56200 -6.75500 -0.63100 1.000 22.58000 232 ALA A O 1
ATOM 1521 N N . THR A 1 233 ? 19.17900 -4.56800 -0.22200 1.000 21.38000 233 THR A N 1
ATOM 1522 C CA . THR A 1 233 ? 19.56000 -4.15900 -1.56700 1.000 25.00000 233 THR A CA 1
ATOM 1523 C C . THR A 1 233 ? 21.01300 -4.52900 -1.86600 1.000 22.72000 233 THR A C 1
ATOM 1524 O O . THR A 1 233 ? 21.31100 -5.09600 -2.90800 1.000 22.65000 233 THR A O 1
ATOM 1528 N N . VAL A 1 234 ? 21.91400 -4.23700 -0.93000 1.000 21.35000 234 VAL A N 1
ATOM 1529 C CA . VAL A 1 234 ? 23.32800 -4.59800 -1.09200 1.000 22.67000 234 VAL A CA 1
ATOM 1530 C C . VAL A 1 234 ? 23.50500 -6.10500 -1.23700 1.000 20.44000 234 VAL A C 1
ATOM 1531 O O . VAL A 1 234 ? 24.28400 -6.54500 -2.08800 1.000 24.37000 234 VAL A O 1
ATOM 1535 N N . SER A 1 235 ? 22.81100 -6.90800 -0.44000 1.000 23.04000 235 SER A N 1
ATOM 1536 C CA . SER A 1 235 ? 22.96400 -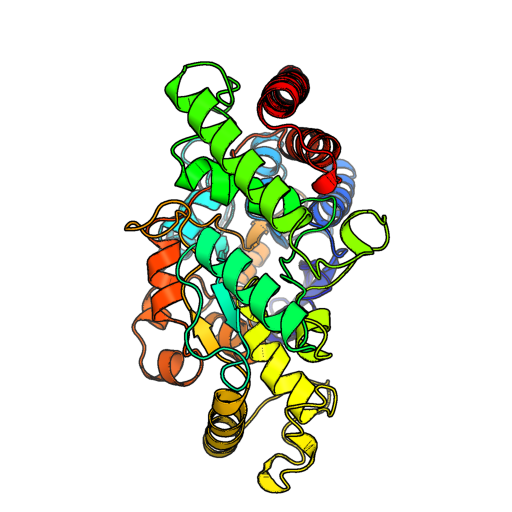8.36600 -0.53000 1.000 26.32000 235 SER A CA 1
ATOM 1537 C C . SER A 1 235 ? 22.50300 -8.88400 -1.88900 1.000 26.72000 235 SER A C 1
ATOM 1538 O O . SER A 1 235 ? 23.17800 -9.72800 -2.51200 1.000 25.62000 235 SER A O 1
ATOM 1541 N N . ALA A 1 236 ? 21.39700 -8.33600 -2.40500 1.000 23.97000 236 ALA A N 1
ATOM 1542 C CA . ALA A 1 236 ? 20.94800 -8.75200 -3.73000 1.000 22.02000 236 ALA A CA 1
ATOM 1543 C C . ALA A 1 236 ? 21.95800 -8.36500 -4.82100 1.000 22.05000 236 ALA A C 1
ATOM 1544 O O . ALA A 1 236 ? 22.27500 -9.15300 -5.70800 1.000 23.36000 236 ALA A O 1
ATOM 1546 N N . LEU A 1 237 ? 22.44100 -7.12300 -4.79300 1.000 23.05000 237 LEU A N 1
ATOM 1547 C CA . LEU A 1 237 ? 23.45000 -6.70000 -5.76600 1.000 21.09000 237 LEU A CA 1
ATOM 1548 C C . LEU A 1 237 ? 24.73000 -7.51400 -5.67500 1.000 19.08000 237 LEU A C 1
ATOM 1549 O O . LEU A 1 237 ? 25.36500 -7.77600 -6.70600 1.000 22.84000 237 LEU A O 1
ATOM 1554 N N . GLN A 1 238 ? 25.09400 -7.94600 -4.47400 1.000 22.44000 238 GLN A N 1
ATOM 1555 C CA . GLN A 1 238 ? 26.29400 -8.77500 -4.30700 1.000 25.90000 238 GLN A CA 1
ATOM 1556 C C . GLN A 1 238 ? 26.12000 -10.11600 -5.00800 1.000 23.62000 238 GLN A C 1
ATOM 1557 O O . GLN A 1 238 ? 27.06500 -10.61100 -5.66700 1.000 24.73000 238 GLN A O 1
ATOM 1563 N N . ILE A 1 239 ? 24.90200 -10.70100 -4.93100 1.000 21.85000 239 ILE A N 1
ATOM 1564 C CA . ILE A 1 239 ? 24.67300 -11.96300 -5.64400 1.000 22.81000 239 ILE A CA 1
ATOM 1565 C C . ILE A 1 239 ? 24.81000 -11.75200 -7.14700 1.000 23.83000 239 ILE A C 1
ATOM 1566 O O . ILE A 1 239 ? 25.44000 -12.56500 -7.84900 1.000 26.01000 239 ILE A O 1
ATOM 1571 N N . LEU A 1 240 ? 24.15600 -10.70900 -7.70100 1.000 22.96000 240 LEU A N 1
ATOM 1572 C CA . LEU A 1 240 ? 24.25800 -10.45600 -9.15000 1.000 23.25000 240 LEU A CA 1
ATOM 1573 C C . LEU A 1 240 ? 25.72000 -10.30600 -9.57000 1.000 22.64000 240 LEU A C 1
ATOM 1574 O O . LEU A 1 240 ? 26.14100 -10.83900 -10.61500 1.000 23.92000 240 LEU A O 1
ATOM 1579 N N . LYS A 1 241 ? 26.46700 -9.50200 -8.84400 1.000 22.95000 241 LYS A N 1
ATOM 1580 C CA . LYS A 1 241 ? 27.88500 -9.28600 -9.21000 1.000 26.80000 241 LYS A CA 1
ATOM 1581 C C . LYS A 1 241 ? 28.70200 -10.58200 -9.11800 1.000 27.37000 241 LYS A C 1
ATOM 1582 O O . LYS A 1 241 ? 29.57900 -10.83700 -9.98500 1.000 27.08000 241 LYS A O 1
ATOM 1588 N N . SER A 1 242 ? 28.43600 -11.40800 -8.10800 1.000 24.56000 242 SER A N 1
ATOM 1589 C CA . SER A 1 242 ? 29.16400 -12.67400 -7.92800 1.000 23.51000 242 SER A CA 1
ATOM 1590 C C . SER A 1 242 ? 28.86900 -13.65200 -9.03000 1.000 23.68000 242 SER A C 1
ATOM 1591 O O . SER A 1 242 ? 29.79300 -14.25800 -9.61800 1.000 26.67000 242 SER A O 1
ATOM 1594 N N . VAL A 1 243 ? 27.59300 -13.79900 -9.37100 1.000 23.81000 243 VAL A N 1
ATOM 1595 C CA . VAL A 1 243 ? 27.25200 -14.62600 -10.51200 1.000 22.03000 243 VAL A CA 1
ATOM 1596 C C . VAL A 1 243 ? 27.90600 -14.09600 -11.77400 1.000 27.45000 243 VAL A C 1
ATOM 1597 O O . VAL A 1 243 ? 28.45900 -14.87200 -12.55900 1.000 27.51000 243 VAL A O 1
ATOM 1601 N N . ALA A 1 244 ? 27.89900 -12.77400 -11.97800 1.000 23.86000 244 ALA A N 1
ATOM 1602 C CA . ALA A 1 244 ? 28.48700 -12.22300 -13.20200 1.000 25.56000 244 ALA A CA 1
ATOM 1603 C C . ALA A 1 244 ? 29.96100 -12.54200 -13.35000 1.000 26.56000 244 ALA A C 1
ATOM 1604 O O . ALA A 1 244 ? 30.45200 -12.62800 -14.47100 1.000 28.45000 244 ALA A O 1
ATOM 1606 N N . THR A 1 245 ? 30.67700 -12.64900 -12.24100 1.000 24.74000 245 THR A N 1
ATOM 1607 C CA . THR A 1 245 ? 32.14800 -12.75200 -12.27500 1.000 25.31000 245 THR A CA 1
ATOM 1608 C C . THR A 1 245 ? 32.64000 -14.11300 -11.80600 1.000 24.48000 245 THR A C 1
ATOM 1609 O O . THR A 1 245 ? 33.75900 -14.24100 -11.26900 1.000 28.54000 245 THR A O 1
ATOM 1613 N N . THR A 1 246 ? 31.81200 -15.15600 -11.98900 1.000 26.10000 246 THR A N 1
ATOM 1614 C CA . THR A 1 246 ? 32.19400 -16.53500 -11.66300 1.000 28.49000 246 THR A CA 1
ATOM 1615 C C . THR A 1 246 ? 32.98100 -17.14900 -12.82700 1.000 26.49000 246 THR A C 1
ATOM 1616 O O . THR A 1 246 ? 32.63800 -16.89700 -13.99800 1.000 26.73000 246 THR A O 1
ATOM 1620 N N . PRO A 1 247 ? 34.07100 -17.89800 -12.55800 1.000 26.34000 247 PRO A N 1
ATOM 1621 C CA . PRO A 1 247 ? 34.85500 -18.44500 -13.68200 1.000 29.98000 247 PRO A CA 1
ATOM 1622 C C . PRO A 1 247 ? 33.94700 -19.19500 -14.63400 1.000 36.28000 247 PRO A C 1
ATOM 1623 O O . PRO A 1 247 ? 33.00500 -19.85300 -14.21100 1.000 36.33000 247 PRO A O 1
ATOM 1627 N N . GLY A 1 248 ? 34.21500 -19.06900 -15.93100 1.000 31.30000 248 GLY A N 1
ATOM 1628 C CA . GLY A 1 248 ? 33.35400 -19.69800 -16.90700 1.000 30.18000 248 GLY A CA 1
ATOM 1629 C C . GLY A 1 248 ? 32.05000 -18.98600 -17.19900 1.000 33.69000 248 GLY A C 1
ATOM 1630 O O . GLY A 1 248 ? 31.23300 -19.55600 -17.92000 1.000 32.44000 248 GLY A O 1
ATOM 1631 N N . ALA A 1 249 ? 31.87500 -17.73700 -16.74900 1.000 29.75000 249 ALA A N 1
ATOM 1632 C CA . ALA A 1 249 ? 30.62000 -17.03500 -16.94600 1.000 29.51000 249 ALA A CA 1
ATOM 1633 C C . ALA A 1 249 ? 30.43800 -16.75200 -18.42600 1.000 35.98000 249 ALA A C 1
ATOM 1634 O O . ALA A 1 249 ? 31.39900 -16.67100 -19.18700 1.000 35.80000 249 ALA A O 1
ATOM 1636 N N . ASP A 1 250 ? 29.18800 -16.62900 -18.83300 1.000 35.96000 250 ASP A N 1
ATOM 1637 C CA . ASP A 1 250 ? 28.86200 -16.30900 -20.20700 1.000 33.39000 250 ASP A CA 1
ATOM 1638 C C . ASP A 1 250 ? 29.50900 -14.99400 -20.61300 1.000 35.28000 250 ASP A C 1
ATOM 1639 O O . ASP A 1 250 ? 29.24200 -13.96800 -19.97800 1.000 38.40000 250 ASP A O 1
ATOM 1644 N N . PRO A 1 251 ? 30.36400 -14.97700 -21.64100 1.000 39.93000 251 PRO A N 1
ATOM 1645 C CA . PRO A 1 251 ? 30.95100 -13.70600 -22.10800 1.000 46.27000 251 PRO A CA 1
ATOM 1646 C C . PRO A 1 251 ? 29.93200 -12.70900 -22.63400 1.000 53.39000 251 PRO A C 1
ATOM 1647 O O . PRO A 1 251 ? 30.30100 -11.54200 -22.80500 1.000 51.08000 251 PRO A O 1
ATOM 1651 N N . SER A 1 252 ? 28.67400 -13.12800 -22.87100 1.000 44.82000 252 SER A N 1
ATOM 1652 C CA . SER A 1 252 ? 27.59100 -12.28400 -23.38300 1.000 62.44000 252 SER A CA 1
ATOM 1653 C C . SER A 1 252 ? 26.97100 -11.37100 -22.33600 1.000 61.47000 252 SER A C 1
ATOM 1654 O O . SER A 1 252 ? 26.13500 -10.53000 -22.68900 1.000 49.06000 252 SER A O 1
ATOM 1657 N N . ILE A 1 253 ? 27.31300 -11.53500 -21.05900 1.000 46.17000 253 ILE A N 1
ATOM 1658 C CA . ILE A 1 253 ? 26.87000 -10.56200 -20.06500 1.000 61.90000 253 ILE A CA 1
ATOM 1659 C C . ILE A 1 253 ? 27.29400 -9.14900 -20.46800 1.000 65.97000 253 ILE A C 1
ATOM 1660 O O . ILE A 1 253 ? 26.51400 -8.19600 -20.35600 1.000 63.03000 253 ILE A O 1
ATOM 1665 N N . THR A 1 254 ? 28.52200 -8.98800 -20.96800 1.000 66.00000 254 THR A N 1
ATOM 1666 C CA . THR A 1 254 ? 29.02200 -7.65500 -21.27900 1.000 63.43000 254 THR A CA 1
ATOM 1667 C C . THR A 1 254 ? 28.65600 -7.19400 -22.68500 1.000 75.16000 254 THR A C 1
ATOM 1668 O O . THR A 1 254 ? 29.11900 -6.13600 -23.11900 1.000 79.80000 254 THR A O 1
ATOM 1672 N N . ARG A 1 255 ? 27.83900 -7.98700 -23.38200 1.000 74.17000 255 ARG A N 1
ATOM 1673 C CA . ARG A 1 255 ? 27.39700 -7.63200 -24.75700 1.000 86.30000 255 ARG A CA 1
ATOM 1674 C C . ARG A 1 255 ? 25.95400 -7.11300 -24.70000 1.000 81.38000 255 ARG A C 1
ATOM 1675 O O . ARG A 1 255 ? 25.33400 -7.19800 -23.62500 1.000 75.89000 255 ARG A O 1
ATOM 1683 N N . THR A 1 256 ? 25.45100 -6.59000 -25.81900 1.000 97.58000 256 THR A N 1
ATOM 1684 C CA . THR A 1 256 ? 24.06500 -6.05100 -25.87300 1.000 96.63000 256 THR A CA 1
ATOM 1685 C C . THR A 1 256 ? 23.14600 -7.07600 -26.54500 1.000 96.00000 256 THR A C 1
ATOM 1686 O O . THR A 1 256 ? 21.93100 -7.04800 -26.27000 1.000 90.04000 256 THR A O 1
ATOM 1690 N N . GLU A 1 257 ? 23.72400 -7.95100 -27.37500 1.000 95.98000 257 GLU A N 1
ATOM 1691 C CA . GLU A 1 257 ? 22.96300 -8.99800 -28.10900 1.000 95.33000 257 GLU A CA 1
ATOM 1692 C C . GLU A 1 257 ? 22.03200 -9.74300 -27.14700 1.000 90.22000 257 GLU A C 1
ATOM 1693 O O . GLU A 1 257 ? 22.50600 -10.19100 -26.08400 1.000 86.64000 257 GLU A O 1
ATOM 1699 N N . GLU A 1 258 ? 20.75900 -9.88300 -27.53200 1.000 85.34000 258 GLU A N 1
ATOM 1700 C CA . GLU A 1 258 ? 19.74200 -10.59800 -26.71500 1.000 70.76000 258 GLU A CA 1
ATOM 1701 C C . GLU A 1 258 ? 20.10100 -12.08600 -26.65800 1.000 69.33000 258 GLU A C 1
ATOM 1702 O O . GLU A 1 258 ? 20.66300 -12.60700 -27.64300 1.000 77.78000 258 GLU A O 1
ATOM 1708 N N . GLY A 1 259 ? 19.74900 -12.74800 -25.55700 1.000 59.08000 259 GLY A N 1
ATOM 1709 C CA . GLY A 1 259 ? 20.07300 -14.14200 -25.38900 1.000 44.36000 259 GLY A CA 1
ATOM 1710 C C . GLY A 1 259 ? 18.86600 -14.83300 -24.79100 1.000 45.23000 259 GLY A C 1
ATOM 1711 O O . GLY A 1 259 ? 17.99400 -14.20300 -24.17300 1.000 52.27000 259 GLY A O 1
ATOM 1712 N N . SER A 1 260 ? 18.80700 -16.13400 -25.01900 1.000 36.85000 260 SER A N 1
ATOM 1713 C CA . SER A 1 260 ? 17.73900 -16.97700 -24.50400 1.000 32.37000 260 SER A CA 1
ATOM 1714 C C . SER A 1 260 ? 18.40000 -18.00000 -23.60500 1.000 29.29000 260 SER A C 1
ATOM 1715 O O . SER A 1 260 ? 19.23800 -18.77700 -24.05300 1.000 29.00000 260 SER A O 1
ATOM 1718 N N . ALA A 1 261 ? 18.03300 -17.99600 -22.31400 1.000 27.78000 261 ALA A N 1
ATOM 1719 C CA . ALA A 1 261 ? 18.61200 -19.01200 -21.44700 1.000 27.68000 261 ALA A CA 1
ATOM 1720 C C . ALA A 1 261 ? 18.08600 -20.38800 -21.82200 1.000 23.50000 261 ALA A C 1
ATOM 1721 O O . ALA A 1 261 ? 18.78800 -21.40500 -21.67700 1.000 26.41000 261 ALA A O 1
ATOM 1723 N N . ARG A 1 262 ? 16.85800 -20.42600 -22.30200 1.000 21.92000 262 ARG A N 1
ATOM 1724 C CA . ARG A 1 262 ? 16.22800 -21.68300 -22.71700 1.000 21.43000 262 ARG A CA 1
ATOM 1725 C C . ARG A 1 262 ? 17.04800 -22.33300 -23.82900 1.000 26.59000 262 ARG A C 1
ATOM 1726 O O . ARG A 1 262 ? 17.38900 -23.52100 -23.74500 1.000 25.96000 262 ARG A O 1
ATOM 1734 N N . LEU A 1 263 ? 17.41300 -21.53900 -24.84200 1.000 26.72000 263 LEU A N 1
ATOM 1735 C CA . LEU A 1 263 ? 18.18200 -22.07800 -25.96900 1.000 29.91000 263 LEU A CA 1
ATOM 1736 C C . LEU A 1 263 ? 19.61400 -22.38000 -25.56500 1.000 31.16000 263 LEU A C 1
ATOM 1737 O O . LEU A 1 263 ? 20.19200 -23.38400 -26.00500 1.000 33.24000 263 LEU A O 1
ATOM 1742 N N . ALA A 1 264 ? 20.19400 -21.54900 -24.69600 1.000 30.44000 264 ALA A N 1
ATOM 1743 C CA . ALA A 1 264 ? 21.54100 -21.81600 -24.22200 1.000 30.96000 264 ALA A CA 1
ATOM 1744 C C . ALA A 1 264 ? 21.62900 -23.19300 -23.59500 1.000 32.36000 264 ALA A C 1
ATOM 1745 O O . ALA A 1 264 ? 22.57100 -23.95200 -23.86300 1.000 33.17000 264 ALA A O 1
ATOM 1747 N N . PHE A 1 265 ? 20.64100 -23.54600 -22.76100 1.000 26.69000 265 PHE A N 1
ATOM 1748 C CA . PHE A 1 265 ? 20.65100 -24.85600 -22.13500 1.000 24.00000 265 PHE A CA 1
ATOM 1749 C C . PHE A 1 265 ? 20.35300 -25.96300 -23.15700 1.000 28.04000 265 PHE A C 1
ATOM 1750 O O . PHE A 1 265 ? 21.01100 -27.02100 -23.13900 1.000 28.95000 265 PHE A O 1
ATOM 1758 N N . GLU A 1 266 ? 19.32400 -25.77600 -23.99900 1.000 28.60000 266 GLU A N 1
ATOM 1759 C CA . GLU A 1 266 ? 19.01400 -26.79100 -25.01200 1.000 25.82000 266 GLU A CA 1
ATOM 1760 C C . GLU A 1 266 ? 20.19900 -27.03800 -25.94300 1.000 31.46000 266 GLU A C 1
ATOM 1761 O O . GLU A 1 266 ? 20.37500 -28.16500 -26.40400 1.000 31.05000 266 GLU A O 1
ATOM 1767 N N . GLN A 1 267 ? 21.05100 -26.03000 -26.16100 1.000 26.66000 267 GLN A N 1
ATOM 1768 C CA . GLN A 1 267 ? 22.24200 -26.19100 -27.02200 1.000 32.54000 267 GLN A CA 1
ATOM 1769 C C . GLN A 1 267 ? 23.45400 -26.76300 -26.28900 1.000 36.15000 267 GLN A C 1
ATOM 1770 O O . GLN A 1 267 ? 24.50900 -26.94600 -26.91300 1.000 34.09000 267 GLN A O 1
ATOM 1776 N N . GLY A 1 268 ? 23.34800 -27.03100 -24.99100 1.000 29.97000 268 GLY A N 1
ATOM 1777 C CA . GLY A 1 268 ? 24.46900 -27.57400 -24.22000 1.000 29.16000 268 GLY A CA 1
ATOM 1778 C C . GLY A 1 268 ? 25.49900 -26.56700 -23.75400 1.000 31.21000 268 GLY A C 1
ATOM 1779 O O . GLY A 1 268 ? 26.61800 -26.95300 -23.43600 1.000 33.62000 268 GLY A O 1
ATOM 1780 N N . LYS A 1 269 ? 25.17700 -25.27900 -23.77700 1.000 30.32000 269 LYS A N 1
ATOM 1781 C CA . LYS A 1 269 ? 26.09000 -24.23200 -23.37100 1.000 29.04000 269 LYS A CA 1
ATOM 1782 C C . LYS A 1 269 ? 26.00200 -23.91300 -21.88400 1.000 28.29000 269 LYS A C 1
ATOM 1783 O O . LYS A 1 269 ? 26.91300 -23.24900 -21.36500 1.000 31.94000 269 LYS A O 1
ATOM 1789 N N . ALA A 1 270 ? 24.96000 -24.39200 -21.17700 1.000 28.33000 270 ALA A N 1
ATOM 1790 C CA . ALA A 1 270 ? 24.85000 -24.23400 -19.73100 1.000 26.99000 270 ALA A CA 1
ATOM 1791 C C . ALA A 1 270 ? 24.31900 -25.53100 -19.13900 1.000 26.83000 270 ALA A C 1
ATOM 1792 O O . ALA A 1 270 ? 23.45300 -26.18100 -19.74500 1.000 29.88000 270 ALA A O 1
ATOM 1794 N N . ALA A 1 271 ? 24.80500 -25.89900 -17.95500 1.000 25.63000 271 ALA A N 1
ATOM 1795 C CA . ALA A 1 271 ? 24.26800 -27.03200 -17.24100 1.000 27.36000 271 ALA A CA 1
ATOM 1796 C C . ALA A 1 271 ? 23.37200 -26.59300 -16.07700 1.000 22.28000 271 ALA A C 1
ATOM 1797 O O . ALA A 1 271 ? 22.84000 -27.43800 -15.37200 1.000 25.51000 271 ALA A O 1
ATOM 1799 N N . LEU A 1 272 ? 23.25500 -25.28500 -15.86100 1.000 23.97000 272 LEU A N 1
ATOM 1800 C CA . LEU A 1 272 ? 22.42800 -24.66700 -14.82600 1.000 24.31000 272 LEU A CA 1
ATOM 1801 C C . LEU A 1 272 ? 21.65400 -23.53700 -15.47700 1.000 24.14000 272 LEU A C 1
ATOM 1802 O O . LEU A 1 272 ? 22.24900 -22.68400 -16.14700 1.000 25.08000 272 LEU A O 1
ATOM 1807 N N . GLU A 1 273 ? 20.32300 -23.49400 -15.24700 1.000 21.45000 273 GLU A N 1
ATOM 1808 C CA . GLU A 1 273 ? 19.48300 -22.50700 -15.91500 1.000 22.42000 273 GLU A CA 1
ATOM 1809 C C . GLU A 1 273 ? 18.46200 -22.08400 -14.88400 1.000 22.11000 273 GLU A C 1
ATOM 1810 O O . GLU A 1 273 ? 17.98000 -22.92000 -14.16900 1.000 23.00000 273 GLU A O 1
ATOM 1816 N N . VAL A 1 274 ? 18.18600 -20.80400 -14.77000 1.000 18.67000 274 VAL A N 1
ATOM 1817 C CA . VAL A 1 274 ? 17.08600 -20.34400 -13.92300 1.000 20.24000 274 VAL A CA 1
ATOM 1818 C C . VAL A 1 274 ? 16.07900 -19.72500 -14.88600 1.000 23.25000 274 VAL A C 1
ATOM 1819 O O . VAL A 1 274 ? 16.41100 -18.76800 -15.59400 1.000 23.60000 274 VAL A O 1
ATOM 1823 N N . ASN A 1 275 ? 14.85900 -20.27200 -14.93800 1.000 20.21000 275 ASN A N 1
ATOM 1824 C CA . ASN A 1 275 ? 13.91700 -19.87400 -15.99100 1.000 19.07000 275 ASN A CA 1
ATOM 1825 C C . ASN A 1 275 ? 12.50900 -20.27600 -15.62000 1.000 20.71000 275 ASN A C 1
ATOM 1826 O O . ASN A 1 275 ? 12.26800 -21.08500 -14.71900 1.000 22.21000 275 ASN A O 1
ATOM 1831 N N . TRP A 1 276 ? 11.57000 -19.66800 -16.35000 1.000 20.53000 276 TRP A N 1
ATOM 1832 C CA . TRP A 1 276 ? 10.13500 -19.96800 -16.20300 1.000 21.48000 276 TRP A CA 1
ATOM 1833 C C . TRP A 1 276 ? 9.85600 -21.39100 -16.68000 1.000 21.92000 276 TRP A C 1
ATOM 1834 O O . TRP A 1 276 ? 10.62400 -21.94200 -17.47500 1.000 22.51000 276 TRP A O 1
ATOM 1845 N N . PRO A 1 277 ? 8.73600 -21.99200 -16.25100 1.000 20.42000 277 PRO A N 1
ATOM 1846 C CA . PRO A 1 277 ? 8.55100 -23.43900 -16.45500 1.000 21.44000 277 PRO A CA 1
ATOM 1847 C C . PRO A 1 277 ? 8.18800 -23.84300 -17.90700 1.000 22.72000 277 PRO A C 1
ATOM 1848 O O . PRO A 1 277 ? 8.17400 -25.04600 -18.18400 1.000 22.14000 277 PRO A O 1
ATOM 1852 N N . PHE A 1 278 ? 7.97200 -22.90100 -18.83000 1.000 22.88000 278 PHE A N 1
ATOM 1853 C CA . PHE A 1 278 ? 7.75700 -23.26300 -20.24400 1.000 22.53000 278 PHE A CA 1
ATOM 1854 C C . PHE A 1 278 ? 8.95700 -24.01800 -20.82500 1.000 23.60000 278 PHE A C 1
ATOM 1855 O O . PHE A 1 278 ? 8.80400 -24.71300 -21.84200 1.000 26.75000 278 PHE A O 1
ATOM 1863 N N . VAL A 1 279 ? 10.12800 -23.96200 -20.17100 1.000 22.68000 279 VAL A N 1
ATOM 1864 C CA . VAL A 1 279 ? 11.28400 -24.66300 -20.70600 1.000 23.05000 279 VAL A CA 1
ATOM 1865 C C . VAL A 1 279 ? 11.06200 -26.15600 -20.63400 1.000 20.78000 279 VAL A C 1
ATOM 1866 O O . VAL A 1 279 ? 11.72500 -26.88500 -21.38900 1.000 23.99000 279 VAL A O 1
ATOM 1870 N N . PHE A 1 280 ? 10.14600 -26.62500 -19.78700 1.000 21.24000 280 PHE A N 1
ATOM 1871 C CA . PHE A 1 280 ? 9.92100 -28.07200 -19.73400 1.000 18.82000 280 PHE A CA 1
ATOM 1872 C C . PHE A 1 280 ? 9.28500 -28.51200 -21.04700 1.000 23.35000 280 PHE A C 1
ATOM 1873 O O . PHE A 1 280 ? 9.79100 -29.41900 -21.70700 1.000 25.14000 280 PHE A O 1
ATOM 1881 N N . ALA A 1 281 ? 8.18000 -27.85000 -21.42300 1.000 24.61000 281 ALA A N 1
ATOM 1882 C CA . ALA A 1 281 ? 7.51700 -28.24600 -22.65800 1.000 24.83000 281 ALA A CA 1
ATOM 1883 C C . ALA A 1 281 ? 8.45600 -28.06400 -23.83000 1.000 29.14000 281 ALA A C 1
ATOM 1884 O O . ALA A 1 281 ? 8.47600 -28.88800 -24.77400 1.000 27.53000 281 ALA A O 1
ATOM 1886 N N . SER A 1 282 ? 9.27500 -27.00400 -23.76400 1.000 24.31000 282 SER A N 1
ATOM 1887 C CA . SER A 1 282 ? 10.19100 -26.72500 -24.86600 1.000 24.88000 282 SER A CA 1
ATOM 1888 C C . SER A 1 282 ? 11.25600 -27.80800 -24.99100 1.000 27.37000 282 SER A C 1
ATOM 1889 O O . SER A 1 282 ? 11.58800 -28.25200 -26.12100 1.000 25.76000 282 SER A O 1
ATOM 1892 N N . MET A 1 283 ? 11.78100 -28.27900 -23.85300 1.000 24.77000 283 MET A N 1
ATOM 1893 C CA . MET A 1 283 ? 12.77500 -29.33900 -23.89100 1.000 29.67000 283 MET A CA 1
ATOM 1894 C C . MET A 1 283 ? 12.20300 -30.57700 -24.58800 1.000 30.51000 283 MET A C 1
ATOM 1895 O O . MET A 1 283 ? 12.83000 -31.11400 -25.51900 1.000 29.44000 283 MET A O 1
ATOM 1900 N N . LEU A 1 284 ? 10.99400 -31.00700 -24.20500 1.000 27.02000 284 LEU A N 1
ATOM 1901 C CA . LEU A 1 284 ? 10.49100 -32.24500 -24.80700 1.000 27.62000 284 LEU A CA 1
ATOM 1902 C C . LEU A 1 284 ? 10.21200 -32.02600 -26.30000 1.000 29.66000 284 LEU A C 1
ATOM 1903 O O . LEU A 1 284 ? 10.65700 -32.82300 -27.14600 1.000 30.02000 284 LEU A O 1
ATOM 1908 N N . GLU A 1 285 ? 9.60400 -30.87800 -26.64100 1.000 25.07000 285 GLU A N 1
ATOM 1909 C CA . GLU A 1 285 ? 9.19200 -30.66200 -28.02500 1.000 25.26000 285 GLU A CA 1
ATOM 1910 C C . GLU A 1 285 ? 10.40700 -30.49400 -28.91800 1.000 33.59000 285 GLU A C 1
ATOM 1911 O O . GLU A 1 285 ? 10.52000 -31.16000 -29.96400 1.000 30.98000 285 GLU A O 1
ATOM 1917 N N . ASN A 1 286 ? 11.37000 -29.65000 -28.49600 1.000 25.88000 286 ASN A N 1
ATOM 1918 C CA . ASN A 1 286 ? 12.52600 -29.44600 -29.34900 1.000 28.55000 286 ASN A CA 1
ATOM 1919 C C . ASN A 1 286 ? 13.38800 -30.69000 -29.40900 1.000 31.19000 286 ASN A C 1
ATOM 1920 O O . ASN A 1 286 ? 13.98500 -30.96400 -30.47900 1.000 29.05000 286 ASN A O 1
ATOM 1925 N N . ALA A 1 287 ? 13.39400 -31.50200 -28.34100 1.000 28.88000 287 ALA A N 1
ATOM 1926 C CA . ALA A 1 287 ? 14.16000 -32.74100 -28.37500 1.000 29.48000 287 ALA A CA 1
ATOM 1927 C C . ALA A 1 287 ? 13.56400 -33.66800 -29.42300 1.000 29.81000 287 ALA A C 1
ATOM 1928 O O . ALA A 1 287 ? 14.30600 -34.24800 -30.24600 1.000 30.46000 287 ALA A O 1
ATOM 1930 N N . VAL A 1 288 ? 12.23500 -33.74300 -29.47700 1.000 28.23000 288 VAL A N 1
ATOM 1931 C CA . VAL A 1 288 ? 11.58300 -34.62400 -30.44900 1.000 27.94000 288 VAL A CA 1
ATOM 1932 C C . VAL A 1 288 ? 11.76900 -34.07600 -31.85600 1.000 36.32000 288 VAL A C 1
ATOM 1933 O O . VAL A 1 288 ? 11.82600 -34.85100 -32.82300 1.000 34.45000 288 VAL A O 1
ATOM 1937 N N . LYS A 1 289 ? 11.91700 -32.75200 -32.00000 1.000 32.31000 289 LYS A N 1
ATOM 1938 C CA . LYS A 1 289 ? 12.14200 -32.19200 -33.32700 1.000 30.78000 289 LYS A CA 1
ATOM 1939 C C . LYS A 1 289 ? 13.56600 -32.39600 -33.81200 1.000 33.14000 289 LYS A C 1
ATOM 1940 O O . LYS A 1 289 ? 13.86800 -32.12400 -34.99000 1.000 33.81000 289 LYS A O 1
ATOM 1946 N N . GLY A 1 290 ? 14.47500 -32.76900 -32.92000 1.000 32.46000 290 GLY A N 1
ATOM 1947 C CA . GLY A 1 290 ? 15.86500 -32.91000 -33.28400 1.000 33.06000 290 GLY A CA 1
ATOM 1948 C C . GLY A 1 290 ? 16.75400 -31.76600 -32.85700 1.000 33.89000 290 GLY A C 1
ATOM 1949 O O . GLY A 1 290 ? 17.89900 -31.69500 -33.31100 1.000 35.78000 290 GLY A O 1
ATOM 1950 N N . GLY A 1 291 ? 16.27400 -30.87300 -31.98500 1.000 31.00000 291 GLY A N 1
ATOM 1951 C CA . GLY A 1 291 ? 16.95500 -29.62700 -31.67900 1.000 30.17000 291 GLY A CA 1
ATOM 1952 C C . GLY A 1 291 ? 17.75600 -29.63000 -30.40100 1.000 32.03000 291 GLY A C 1
ATOM 1953 O O . GLY A 1 291 ? 18.27900 -28.57900 -29.99900 1.000 35.47000 291 GLY A O 1
ATOM 1954 N N . VAL A 1 292 ? 17.88900 -30.77500 -29.74500 1.000 31.79000 292 VAL A N 1
ATOM 1955 C CA . VAL A 1 292 ? 18.64000 -30.85600 -28.49700 1.000 27.36000 292 VAL A CA 1
ATOM 1956 C C . VAL A 1 292 ? 19.69400 -31.94300 -28.59100 1.000 34.81000 292 VAL A C 1
ATOM 1957 O O . VAL A 1 292 ? 19.35900 -33.13400 -28.47800 1.000 32.17000 292 VAL A O 1
ATOM 1961 N N . PRO A 1 293 ? 20.97400 -31.58200 -28.75500 1.000 38.13000 293 PRO A N 1
ATOM 1962 C CA . PRO A 1 293 ? 21.99000 -32.61200 -29.10200 1.000 40.82000 293 PRO A CA 1
ATOM 1963 C C . PRO A 1 293 ? 22.17600 -33.68800 -28.04900 1.000 42.30000 293 PRO A C 1
ATOM 1964 O O . PRO A 1 293 ? 22.55100 -34.81500 -28.40100 1.000 40.23000 293 PRO A O 1
ATOM 1968 N N . PHE A 1 294 ? 21.96400 -33.38700 -26.76200 1.000 32.62000 294 PHE A N 1
ATOM 1969 C CA . PHE A 1 294 ? 22.16400 -34.37400 -25.70000 1.000 32.11000 294 PHE A CA 1
ATOM 1970 C C . PHE A 1 294 ? 20.88800 -35.13900 -25.34600 1.000 26.50000 294 PHE A C 1
ATOM 1971 O O . PHE A 1 294 ? 20.91900 -35.97800 -24.44900 1.000 31.72000 294 PHE A O 1
ATOM 1979 N N . LEU A 1 295 ? 19.78000 -34.94900 -26.11500 1.000 30.78000 295 LEU A N 1
ATOM 1980 C CA . LEU A 1 295 ? 18.52000 -35.66100 -25.88900 1.000 28.26000 295 LEU A CA 1
ATOM 1981 C C . LEU A 1 295 ? 17.89200 -35.89600 -27.25600 1.000 28.53000 295 LEU A C 1
ATOM 1982 O O . LEU A 1 295 ? 17.03200 -35.13200 -27.70800 1.000 29.34000 295 LEU A O 1
ATOM 1987 N N . PRO A 1 296 ? 18.37200 -36.90900 -27.98800 1.000 31.78000 296 PRO A N 1
ATOM 1988 C CA . PRO A 1 296 ? 17.91300 -37.10000 -29.37900 1.000 30.30000 296 PRO A CA 1
ATOM 1989 C C . PRO A 1 296 ? 16.65900 -37.95700 -29.41000 1.000 33.71000 296 PRO A C 1
ATOM 1990 O O . PRO A 1 296 ? 16.68800 -39.12600 -29.76100 1.000 34.97000 296 PRO A O 1
ATOM 1994 N N . LEU A 1 297 ? 15.55600 -37.37700 -28.89300 1.000 29.86000 297 LEU A N 1
ATOM 1995 C CA . LEU A 1 297 ? 14.26500 -38.04400 -28.88200 1.000 28.71000 297 LEU A CA 1
ATOM 1996 C C . LEU A 1 297 ? 13.74800 -38.30700 -30.29500 1.000 28.53000 297 LEU A C 1
ATOM 1997 O O . LEU A 1 297 ? 12.93900 -39.20600 -30.46900 1.000 30.43000 297 LEU A O 1
ATOM 2002 N N . ASN A 1 298 ? 14.16800 -37.51900 -31.27300 1.000 32.23000 298 ASN A N 1
ATOM 2003 C CA . ASN A 1 298 ? 13.74700 -37.78700 -32.65500 1.000 31.88000 298 ASN A CA 1
ATOM 2004 C C . ASN A 1 298 ? 14.28300 -39.12200 -33.18100 1.000 41.41000 298 ASN A C 1
ATOM 2005 O O . ASN A 1 298 ? 13.71000 -39.67800 -34.12600 1.000 37.63000 298 ASN A O 1
ATOM 2010 N N . ARG A 1 299 ? 15.29400 -39.69900 -32.53600 1.000 30.80000 299 ARG A N 1
ATOM 2011 C CA . ARG A 1 299 ? 15.78600 -41.02200 -32.91200 1.000 34.69000 299 ARG A CA 1
ATOM 2012 C C . ARG A 1 299 ? 15.07700 -42.18100 -32.22600 1.000 32.58000 299 ARG A C 1
ATOM 2013 O O . ARG A 1 299 ? 15.52500 -43.33200 -32.37800 1.000 34.96000 299 ARG A O 1
ATOM 2021 N N . ILE A 1 300 ? 14.02400 -41.91800 -31.45500 1.000 31.13000 300 ILE A N 1
ATOM 2022 C CA . ILE A 1 300 ? 13.21300 -42.97000 -30.85000 1.000 29.45000 300 ILE A CA 1
ATOM 2023 C C . ILE A 1 300 ? 12.04100 -43.24000 -31.78900 1.000 31.41000 300 ILE A C 1
ATOM 2024 O O . ILE A 1 300 ? 11.18500 -42.35100 -31.95900 1.000 31.33000 300 ILE A O 1
ATOM 2029 N N . PRO A 1 301 ? 11.97600 -44.41600 -32.42700 1.000 33.44000 301 PRO A N 1
ATOM 2030 C CA . PRO A 1 301 ? 10.93300 -44.62600 -33.45900 1.000 33.28000 301 PRO A CA 1
ATOM 2031 C C . PRO A 1 301 ? 9.53600 -44.46100 -32.89900 1.000 34.91000 301 PRO A C 1
ATOM 2032 O O . PRO A 1 301 ? 8.67400 -43.93700 -33.60400 1.000 35.42000 301 PRO A O 1
ATOM 2036 N N . GLN A 1 302 ? 9.32600 -44.82800 -31.62300 1.000 32.72000 302 GLN A N 1
ATOM 2037 C CA . GLN A 1 302 ? 8.02400 -44.68800 -30.95100 1.000 34.37000 302 GLN A CA 1
ATOM 2038 C C . GLN A 1 302 ? 7.53200 -43.24800 -30.88400 1.000 32.70000 302 GLN A C 1
ATOM 2039 O O . GLN A 1 302 ? 6.33800 -43.02900 -30.66000 1.000 33.59000 302 GLN A O 1
ATOM 2045 N N . LEU A 1 303 ? 8.41700 -42.26400 -31.01400 1.000 28.99000 303 LEU A N 1
ATOM 2046 C CA . LEU A 1 303 ? 8.02100 -40.85800 -30.98300 1.000 30.11000 303 LEU A CA 1
ATOM 2047 C C . LEU A 1 303 ? 7.78000 -40.27000 -32.36900 1.000 34.44000 303 LEU A C 1
ATOM 2048 O O . LEU A 1 303 ? 7.37100 -39.10800 -32.47600 1.000 35.12000 303 LEU A O 1
ATOM 2053 N N . ALA A 1 304 ? 8.03400 -41.02600 -33.43400 1.000 32.59000 304 ALA A N 1
ATOM 2054 C CA . ALA A 1 304 ? 7.83000 -40.47900 -34.77400 1.000 31.06000 304 ALA A CA 1
ATOM 2055 C C . ALA A 1 304 ? 6.36500 -40.09900 -34.98400 1.000 28.50000 304 ALA A C 1
ATOM 2056 O O . ALA A 1 304 ? 5.47200 -40.83100 -34.58000 1.000 32.08000 304 ALA A O 1
ATOM 2058 N N . GLY A 1 305 ? 6.13600 -38.92300 -35.58700 1.000 29.16000 305 GLY A N 1
ATOM 2059 C CA . GLY A 1 305 ? 4.80000 -38.38100 -35.81200 1.000 27.96000 305 GLY A CA 1
ATOM 2060 C C . GLY A 1 305 ? 4.12300 -37.76000 -34.60700 1.000 27.26000 305 GLY A C 1
ATOM 2061 O O . GLY A 1 305 ? 2.94400 -37.37100 -34.69500 1.000 30.95000 305 GLY A O 1
ATOM 2062 N N . SER A 1 306 ? 4.82700 -37.63400 -33.46800 1.000 29.47000 306 SER A N 1
ATOM 2063 C CA . SER A 1 306 ? 4.21900 -37.04800 -32.28900 1.000 26.40000 306 SER A CA 1
ATOM 2064 C C . SER A 1 306 ? 4.23800 -35.52900 -32.33200 1.000 29.48000 306 SER A C 1
ATOM 2065 O O . SER A 1 306 ? 3.60900 -34.90100 -31.45600 1.000 31.11000 306 SER A O 1
ATOM 2068 N N . ILE A 1 307 ? 4.97500 -34.93000 -33.24900 1.000 27.24000 307 ILE A N 1
ATOM 2069 C CA . ILE A 1 307 ? 4.82500 -33.50300 -33.52700 1.000 24.12000 307 ILE A CA 1
ATOM 2070 C C . ILE A 1 307 ? 3.63700 -33.38100 -34.48200 1.000 28.07000 307 ILE A C 1
ATOM 2071 O O . ILE A 1 307 ? 3.64000 -34.02700 -35.53400 1.000 29.40000 307 ILE A O 1
ATOM 2076 N N . ASN A 1 308 ? 2.65800 -32.53300 -34.14600 1.000 26.33000 308 ASN A N 1
ATOM 2077 C CA . ASN A 1 308 ? 1.50000 -32.44300 -35.03100 1.000 24.17000 308 ASN A CA 1
ATOM 2078 C C . ASN A 1 308 ? 1.75800 -31.52500 -36.23800 1.000 25.95000 308 ASN A C 1
ATOM 2079 O O . ASN A 1 308 ? 2.86900 -31.02400 -36.47400 1.000 28.52000 308 ASN A O 1
ATOM 2084 N N . ASP A 1 309 ? 0.69800 -31.30700 -37.05000 1.000 29.10000 309 ASP A N 1
ATOM 2085 C CA . ASP A 1 309 ? 0.99400 -30.72500 -38.36300 1.000 33.41000 309 ASP A CA 1
ATOM 2086 C C . ASP A 1 309 ? 1.29000 -29.23200 -38.33900 1.000 34.82000 309 ASP A C 1
ATOM 2087 O O . ASP A 1 309 ? 1.78100 -28.70600 -39.36500 1.000 36.57000 309 ASP A O 1
ATOM 2092 N N . ILE A 1 310 ? 1.07000 -28.55300 -37.21200 1.000 36.92000 310 ILE A N 1
ATOM 2093 C CA . ILE A 1 310 ? 1.50600 -27.17200 -37.05800 1.000 32.05000 310 ILE A CA 1
ATOM 2094 C C . ILE A 1 310 ? 2.63500 -27.04400 -36.01200 1.000 35.07000 310 ILE A C 1
ATOM 2095 O O . ILE A 1 310 ? 2.89900 -25.94500 -35.51300 1.000 36.08000 310 ILE A O 1
ATOM 2100 N N . GLY A 1 311 ? 3.30300 -28.14800 -35.66400 1.000 28.63000 311 GLY A N 1
ATOM 2101 C CA . GLY A 1 311 ? 4.58000 -28.04900 -34.92900 1.000 31.44000 311 GLY A CA 1
ATOM 2102 C C . GLY A 1 311 ? 4.49400 -28.20500 -33.42800 1.000 32.22000 311 GLY A C 1
ATOM 2103 O O . GLY A 1 311 ? 5.48200 -27.89800 -32.74100 1.000 33.25000 311 GLY A O 1
ATOM 2104 N N . THR A 1 312 ? 3.39100 -28.70500 -32.89100 1.000 30.77000 312 THR A N 1
ATOM 2105 C CA . THR A 1 312 ? 3.23900 -28.88100 -31.45200 1.000 28.40000 312 THR A CA 1
ATOM 2106 C C . THR A 1 312 ? 3.38600 -30.34000 -31.03500 1.000 31.83000 312 THR A C 1
ATOM 2107 O O . THR A 1 312 ? 2.78100 -31.22700 -31.61900 1.000 29.38000 312 THR A O 1
ATOM 2111 N N . PHE A 1 313 ? 4.21400 -30.59900 -30.02300 1.000 27.47000 313 PHE A N 1
ATOM 2112 C CA . PHE A 1 313 ? 4.35300 -31.96500 -29.52700 1.000 26.44000 313 PHE A CA 1
ATOM 2113 C C . PHE A 1 313 ? 3.03700 -32.37800 -28.84800 1.000 32.72000 313 PHE A C 1
ATOM 2114 O O . PHE A 1 313 ? 2.62000 -31.73800 -27.88600 1.000 32.44000 313 PHE A O 1
ATOM 2122 N N . THR A 1 314 ? 2.37200 -33.42200 -29.34200 1.000 30.14000 314 THR A N 1
ATOM 2123 C CA . THR A 1 314 ? 1.05100 -33.83400 -28.86200 1.000 31.32000 314 THR A CA 1
ATOM 2124 C C . THR A 1 314 ? 1.09500 -35.33700 -28.62700 1.000 31.86000 314 THR A C 1
ATOM 2125 O O . THR A 1 314 ? 0.47000 -36.11400 -29.34700 1.000 30.81000 314 THR A O 1
ATOM 2129 N N . PRO A 1 315 ? 1.84900 -35.77900 -27.62900 1.000 31.65000 315 PRO A N 1
ATOM 2130 C CA . PRO A 1 315 ? 2.06900 -37.21900 -27.44200 1.000 28.48000 315 PRO A CA 1
ATOM 2131 C C . PRO A 1 315 ? 0.85000 -37.92300 -26.86400 1.000 33.58000 315 PRO A C 1
ATOM 2132 O O . PRO A 1 315 ? 0.05900 -37.33500 -26.11700 1.000 35.20000 315 PRO A O 1
ATOM 2136 N N . SER A 1 316 ? 0.72900 -39.21200 -27.19500 1.000 32.79000 316 SER A N 1
ATOM 2137 C CA . SER A 1 316 ? -0.07600 -40.13300 -26.40800 1.000 34.98000 316 SER A CA 1
ATOM 2138 C C . SER A 1 316 ? 0.49400 -40.25200 -24.98400 1.000 36.41000 316 SER A C 1
ATOM 2139 O O . SER A 1 316 ? 1.63900 -39.88300 -24.71100 1.000 33.94000 316 SER A O 1
ATOM 2142 N N . ASP A 1 317 ? -0.28700 -40.85500 -24.08400 1.000 37.46000 317 ASP A N 1
ATOM 2143 C CA . ASP A 1 317 ? 0.22200 -41.12400 -22.73600 1.000 33.22000 317 ASP A CA 1
ATOM 2144 C C . ASP A 1 317 ? 1.52800 -41.94200 -22.76300 1.000 38.88000 317 ASP A C 1
ATOM 2145 O O . ASP A 1 317 ? 2.49000 -41.64800 -22.03200 1.000 35.08000 317 ASP A O 1
ATOM 2150 N N . GLU A 1 318 ? 1.56500 -43.00500 -23.57300 1.000 39.89000 318 GLU A N 1
ATOM 2151 C CA . GLU A 1 318 ? 2.79000 -43.79400 -23.70900 1.000 42.31000 318 GLU A CA 1
ATOM 2152 C C . GLU A 1 318 ? 3.93400 -42.96100 -24.25000 1.000 37.48000 318 GLU A C 1
ATOM 2153 O O . GLU A 1 318 ? 5.08100 -43.08600 -23.79200 1.000 35.23000 318 GLU A O 1
ATOM 2159 N N . GLN A 1 319 ? 3.67300 -42.15800 -25.27800 1.000 32.74000 319 GLN A N 1
ATOM 2160 C CA . GLN A 1 319 ? 4.75400 -41.35300 -25.84000 1.000 31.34000 319 GLN A CA 1
ATOM 2161 C C . GLN A 1 319 ? 5.25800 -40.31700 -24.84400 1.000 29.67000 319 GLN A C 1
ATOM 2162 O O . GLN A 1 319 ? 6.47000 -40.05400 -24.78300 1.000 28.84000 319 GLN A O 1
ATOM 2168 N N . PHE A 1 320 ? 4.35000 -39.72400 -24.04600 1.000 32.10000 320 PHE A N 1
ATOM 2169 C CA . PHE A 1 320 ? 4.80800 -38.83700 -22.97800 1.000 29.23000 320 PHE A CA 1
ATOM 2170 C C . PHE A 1 320 ? 5.68900 -39.57600 -21.98600 1.000 30.02000 320 PHE A C 1
ATOM 2171 O O . PHE A 1 320 ? 6.71600 -39.04100 -21.56000 1.000 30.01000 320 PHE A O 1
ATOM 2179 N N . ARG A 1 321 ? 5.29200 -40.79000 -21.56300 1.000 29.66000 321 ARG A N 1
ATOM 2180 C CA . ARG A 1 321 ? 6.11200 -41.53600 -20.61400 1.000 30.35000 321 ARG A CA 1
ATOM 2181 C C . ARG A 1 321 ? 7.49800 -41.75100 -21.16800 1.000 31.65000 321 ARG A C 1
ATOM 2182 O O . ARG A 1 321 ? 8.50800 -41.55800 -20.48400 1.000 30.82000 321 ARG A O 1
ATOM 2190 N N . ILE A 1 322 ? 7.56200 -42.16800 -22.42600 1.000 30.83000 322 ILE A N 1
ATOM 2191 C CA . ILE A 1 322 ? 8.85400 -42.42000 -23.05200 1.000 26.77000 322 ILE A CA 1
ATOM 2192 C C . ILE A 1 322 ? 9.71700 -41.15600 -23.08000 1.000 28.00000 322 ILE A C 1
ATOM 2193 O O . ILE A 1 322 ? 10.90300 -41.16400 -22.68900 1.000 31.43000 322 ILE A O 1
ATOM 2198 N N . ALA A 1 323 ? 9.12900 -40.05400 -23.53100 1.000 26.06000 323 ALA A N 1
ATOM 2199 C CA . ALA A 1 323 ? 9.87400 -38.80700 -23.65600 1.000 26.06000 323 ALA A CA 1
ATOM 2200 C C . ALA A 1 323 ? 10.30800 -38.30300 -22.28900 1.000 29.85000 323 ALA A C 1
ATOM 2201 O O . ALA A 1 323 ? 11.46200 -37.92500 -22.09200 1.000 28.58000 323 ALA A O 1
ATOM 2203 N N . TYR A 1 324 ? 9.39500 -38.29500 -21.33000 1.000 28.45000 324 TYR A N 1
ATOM 2204 C CA . TYR A 1 324 ? 9.75500 -37.78100 -20.01000 1.000 26.16000 324 TYR A CA 1
ATOM 2205 C C . TYR A 1 324 ? 10.80400 -38.65900 -19.33700 1.000 29.13000 324 TYR A C 1
ATOM 2206 O O . TYR A 1 324 ? 11.79400 -38.15200 -18.77000 1.000 30.22000 324 TYR A O 1
ATOM 2215 N N . ASP A 1 325 ? 10.61300 -39.97600 -19.38100 1.000 29.85000 325 ASP A N 1
ATOM 2216 C CA . ASP A 1 325 ? 11.57900 -40.86800 -18.75500 1.000 33.11000 325 ASP A CA 1
ATOM 2217 C C . ASP A 1 325 ? 12.97300 -40.66900 -19.33100 1.000 33.02000 325 ASP A C 1
ATOM 2218 O O . ASP A 1 325 ? 13.96100 -40.60800 -18.57900 1.000 31.75000 325 ASP A O 1
ATOM 2223 N N . ALA A 1 326 ? 13.07200 -40.56300 -20.67000 1.000 33.02000 326 ALA A N 1
ATOM 2224 C CA . ALA A 1 326 ? 14.36500 -40.29600 -21.30300 1.000 30.88000 326 ALA A CA 1
ATOM 2225 C C . ALA A 1 326 ? 14.90500 -38.93600 -20.89300 1.000 33.62000 326 ALA A C 1
ATOM 2226 O O . ALA A 1 326 ? 16.11200 -38.77800 -20.66400 1.000 34.41000 326 ALA A O 1
ATOM 2228 N N . SER A 1 327 ? 14.02800 -37.93300 -20.77300 1.000 31.73000 327 SER A N 1
ATOM 2229 C CA . SER A 1 327 ? 14.51300 -36.60300 -20.43600 1.000 29.87000 327 SER A CA 1
ATOM 2230 C C . SER A 1 327 ? 15.08400 -36.56800 -19.01500 1.000 32.39000 327 SER A C 1
ATOM 2231 O O . SER A 1 327 ? 15.94300 -35.72800 -18.74500 1.000 33.59000 327 SER A O 1
ATOM 2234 N N . GLN A 1 328 ? 14.66500 -37.47800 -18.14100 1.000 29.20000 328 GLN A N 1
ATOM 2235 C CA . GLN A 1 328 ? 15.08900 -37.37500 -16.72900 1.000 32.51000 328 GLN A CA 1
ATOM 2236 C C . GLN A 1 328 ? 16.56900 -37.61700 -16.54900 1.000 33.17000 328 GLN A C 1
ATOM 2237 O O . GLN A 1 328 ? 17.10800 -37.21600 -15.51600 1.000 34.37000 328 GLN A O 1
ATOM 2243 N N . GLN A 1 329 ? 17.21700 -38.25600 -17.51700 1.000 35.68000 329 GLN A N 1
ATOM 2244 C CA . GLN A 1 329 ? 18.65800 -38.48800 -17.45900 1.000 40.16000 329 GLN A CA 1
ATOM 2245 C C . GLN A 1 329 ? 19.47000 -37.21900 -17.65100 1.000 34.99000 329 GLN A C 1
ATOM 2246 O O . GLN A 1 329 ? 20.59800 -37.14200 -17.14200 1.000 36.45000 329 GLN A O 1
ATOM 2252 N N . VAL A 1 330 ? 18.92300 -36.21200 -18.33200 1.000 31.19000 330 VAL A N 1
ATOM 2253 C CA . VAL A 1 330 ? 19.66900 -35.02800 -18.74400 1.000 33.03000 330 VAL A CA 1
ATOM 2254 C C . VAL A 1 330 ? 18.98500 -33.72400 -18.36200 1.000 32.78000 330 VAL A C 1
ATOM 2255 O O . VAL A 1 330 ? 19.52200 -32.64900 -18.64400 1.000 31.02000 330 VAL A O 1
ATOM 2259 N N . PHE A 1 331 ? 17.80000 -33.77500 -17.75800 1.000 30.21000 331 PHE A N 1
ATOM 2260 C CA . PHE A 1 331 ? 17.02700 -32.57300 -17.47600 1.000 30.59000 331 PHE A CA 1
ATOM 2261 C C . PHE A 1 331 ? 16.29100 -32.78100 -16.17400 1.000 31.36000 331 PHE A C 1
ATOM 2262 O O . PHE A 1 331 ? 15.49500 -33.72700 -16.05200 1.000 34.61000 331 PHE A O 1
ATOM 2270 N N . GLY A 1 332 ? 16.61200 -31.96000 -15.16600 1.000 27.74000 332 GLY A N 1
ATOM 2271 C CA . GLY A 1 332 ? 15.90100 -31.99500 -13.91700 1.000 25.68000 332 GLY A CA 1
ATOM 2272 C C . GLY A 1 332 ? 15.53800 -30.59400 -13.47600 1.000 24.23000 332 GLY A C 1
ATOM 2273 O O . GLY A 1 332 ? 16.00500 -29.62400 -14.02200 1.000 25.57000 332 GLY A O 1
ATOM 2274 N N . PHE A 1 333 ? 14.62100 -30.51800 -12.51700 1.000 25.30000 333 PHE A N 1
ATOM 2275 C CA . PHE A 1 333 ? 14.21700 -29.23700 -11.97000 1.000 25.99000 333 PHE A CA 1
ATOM 2276 C C . PHE A 1 333 ? 14.28000 -29.25700 -10.45800 1.000 29.04000 333 PHE A C 1
ATOM 2277 O O . PHE A 1 333 ? 14.29300 -30.31600 -9.81500 1.000 27.52000 333 PHE A O 1
ATOM 2285 N N . ALA A 1 334 ? 14.25700 -28.05800 -9.89600 1.000 24.61000 334 ALA A N 1
ATOM 2286 C CA . ALA A 1 334 ? 14.41200 -27.89200 -8.46000 1.000 21.47000 334 ALA A CA 1
ATOM 2287 C C . ALA A 1 334 ? 13.95800 -26.49100 -8.10300 1.000 25.16000 334 ALA A C 1
ATOM 2288 O O . ALA A 1 334 ? 13.76200 -25.66900 -9.01300 1.000 24.39000 334 ALA A O 1
ATOM 2290 N N . PRO A 1 335 ? 13.76100 -26.18700 -6.81000 1.000 25.94000 335 PRO A N 1
ATOM 2291 C CA . PRO A 1 335 ? 13.35200 -24.83200 -6.40800 1.000 22.67000 335 PRO A CA 1
ATOM 2292 C C . PRO A 1 335 ? 14.34000 -23.77600 -6.88200 1.000 23.58000 335 PRO A C 1
ATOM 2293 O O . PRO A 1 335 ? 15.55200 -24.02100 -7.09000 1.000 23.58000 335 PRO A O 1
ATOM 2297 N N . TYR A 1 336 ? 13.81600 -22.55300 -7.01900 1.000 21.52000 336 TYR A N 1
ATOM 2298 C CA . TYR A 1 336 ? 14.67300 -21.40200 -7.25200 1.000 24.31000 336 TYR A CA 1
ATOM 2299 C C . TYR A 1 336 ? 15.75300 -21.38500 -6.16900 1.000 21.20000 336 TYR A C 1
ATOM 2300 O O . TYR A 1 336 ? 15.43300 -21.63700 -5.02500 1.000 22.43000 336 TYR A O 1
ATOM 2309 N N . PRO A 1 337 ? 17.01700 -21.14800 -6.49700 1.000 19.97000 337 PRO A N 1
ATOM 2310 C CA . PRO A 1 337 ? 18.04500 -21.13600 -5.42000 1.000 22.33000 337 PRO A CA 1
ATOM 2311 C C . PRO A 1 337 ? 17.69900 -20.14800 -4.29000 1.000 27.33000 337 PRO A C 1
ATOM 2312 O O . PRO A 1 337 ? 17.40300 -18.96100 -4.51900 1.000 23.51000 337 PRO A O 1
ATOM 2316 N N . ALA A 1 338 ? 17.91700 -20.60700 -3.04400 1.000 24.44000 338 ALA A N 1
ATOM 2317 C CA . ALA A 1 338 ? 17.75300 -19.71800 -1.89600 1.000 28.83000 338 ALA A CA 1
ATOM 2318 C C . ALA A 1 338 ? 18.82900 -18.63200 -1.84300 1.000 27.46000 338 ALA A C 1
ATOM 2319 O O . ALA A 1 338 ? 19.95900 -18.79000 -2.36600 1.000 28.86000 338 ALA A O 1
ATOM 2321 N N . VAL A 1 339 ? 18.43800 -17.47600 -1.30600 1.000 24.87000 339 VAL A N 1
ATOM 2322 C CA . VAL A 1 339 ? 19.33100 -16.33000 -1.17900 1.000 28.23000 339 VAL A CA 1
ATOM 2323 C C . VAL A 1 339 ? 20.07500 -16.40400 0.14600 1.000 31.07000 339 VAL A C 1
ATOM 2324 O O . VAL A 1 339 ? 21.17600 -15.88100 0.28300 1.000 38.94000 339 VAL A O 1
ATOM 2328 N N . ALA A 1 340 ? 19.48200 -17.06700 1.10600 1.000 45.53000 340 ALA A N 1
ATOM 2329 C CA . ALA A 1 340 ? 20.09100 -17.23700 2.39700 1.000 51.72000 340 ALA A CA 1
ATOM 2330 C C . ALA A 1 340 ? 19.85200 -18.68800 2.77100 1.000 40.15000 340 ALA A C 1
ATOM 2331 O O . ALA A 1 340 ? 18.70400 -19.17400 2.68000 1.000 38.39000 340 ALA A O 1
ATOM 2333 N N . PRO A 1 341 ? 20.88700 -19.39900 3.18300 1.000 40.08000 341 PRO A N 1
ATOM 2334 C CA . PRO A 1 341 ? 20.73500 -20.82100 3.48400 1.000 36.05000 341 PRO A CA 1
ATOM 2335 C C . PRO A 1 341 ? 19.67100 -21.02400 4.55200 1.000 34.73000 341 PRO A C 1
ATOM 2336 O O . PRO A 1 341 ? 19.64300 -20.33500 5.58300 1.000 37.12000 341 PRO A O 1
ATOM 2340 N N . GLY A 1 342 ? 18.78400 -21.97100 4.30400 1.000 32.36000 342 GLY A N 1
ATOM 2341 C CA . GLY A 1 342 ? 17.76100 -22.32500 5.26100 1.000 30.04000 342 GLY A CA 1
ATOM 2342 C C . GLY A 1 342 ? 16.40300 -21.68700 5.05500 1.000 36.23000 342 GLY A C 1
ATOM 2343 O O . GLY A 1 342 ? 15.49300 -21.97500 5.83300 1.000 39.99000 342 GLY A O 1
ATOM 2344 N N . GLN A 1 343 ? 16.22600 -20.81400 4.05500 1.000 31.59000 343 GLN A N 1
ATOM 2345 C CA . GLN A 1 343 ? 14.83200 -20.47800 3.78600 1.000 32.52000 343 GLN A CA 1
ATOM 2346 C C . GLN A 1 343 ? 14.60700 -20.39800 2.27700 1.000 25.60000 343 GLN A C 1
ATOM 2347 O O . GLN A 1 343 ? 15.46400 -19.88000 1.54700 1.000 28.51000 343 GLN A O 1
ATOM 2353 N N . PRO A 1 344 ? 13.49900 -20.94100 1.80500 1.000 29.43000 344 PRO A N 1
ATOM 2354 C CA . PRO A 1 344 ? 13.17800 -20.81300 0.37300 1.000 27.02000 344 PRO A CA 1
ATOM 2355 C C . PRO A 1 344 ? 13.14000 -19.35200 -0.03500 1.000 31.59000 344 PRO A C 1
ATOM 2356 O O . PRO A 1 344 ? 12.81100 -18.46200 0.75800 1.000 25.99000 344 PRO A O 1
ATOM 2360 N N . ALA A 1 345 ? 13.44900 -19.12500 -1.31400 1.000 23.02000 345 ALA A N 1
ATOM 2361 C CA . ALA A 1 345 ? 13.38500 -17.79900 -1.89300 1.000 24.80000 345 ALA A CA 1
ATOM 2362 C C . ALA A 1 345 ? 11.92600 -17.34300 -1.96300 1.000 24.26000 345 ALA A C 1
ATOM 2363 O O . ALA A 1 345 ? 10.98200 -18.15100 -1.95300 1.000 26.22000 345 ALA A O 1
ATOM 2365 N N . LYS A 1 346 ? 11.74700 -16.03300 -2.04400 1.000 21.38000 346 LYS A N 1
ATOM 2366 C CA . LYS A 1 346 ? 10.45500 -15.43600 -2.41100 1.000 23.13000 346 LYS A CA 1
ATOM 2367 C C . LYS A 1 346 ? 10.59900 -15.06700 -3.89000 1.000 19.92000 346 LYS A C 1
ATOM 2368 O O . LYS A 1 346 ? 11.32500 -14.12000 -4.21500 1.000 23.58000 346 LYS A O 1
ATOM 2374 N N . VAL A 1 347 ? 9.94600 -15.83300 -4.77300 1.000 20.24000 347 VAL A N 1
ATOM 2375 C CA . VAL A 1 347 ? 10.24800 -15.79600 -6.21500 1.000 20.59000 347 VAL A CA 1
ATOM 2376 C C . VAL A 1 347 ? 9.26700 -14.86300 -6.91800 1.000 19.86000 347 VAL A C 1
ATOM 2377 O O . VAL A 1 347 ? 8.05700 -14.97300 -6.69600 1.000 20.05000 347 VAL A O 1
ATOM 2381 N N . THR A 1 348 ? 9.76900 -13.93000 -7.74500 1.000 21.73000 348 THR A N 1
ATOM 2382 C CA . THR A 1 348 ? 8.88800 -12.95000 -8.39600 1.000 20.03000 348 THR A CA 1
ATOM 2383 C C . THR A 1 348 ? 7.86400 -13.63000 -9.30700 1.000 19.22000 348 THR A C 1
ATOM 2384 O O . THR A 1 348 ? 8.20300 -14.42900 -10.19400 1.000 20.97000 348 THR A O 1
ATOM 2388 N N . ILE A 1 349 ? 6.55300 -13.29900 -9.08000 1.000 18.07000 349 ILE A N 1
ATOM 2389 C CA . ILE A 1 349 ? 5.50100 -13.88900 -9.88700 1.000 17.52000 349 ILE A CA 1
ATOM 2390 C C . ILE A 1 349 ? 5.40900 -13.17600 -11.23600 1.000 22.80000 349 ILE A C 1
ATOM 2391 O O . ILE A 1 349 ? 5.66200 -11.96500 -11.35800 1.000 21.92000 349 ILE A O 1
ATOM 2396 N N . GLY A 1 350 ? 5.02500 -13.93700 -12.25100 1.000 20.18000 350 GLY A N 1
ATOM 2397 C CA . GLY A 1 350 ? 4.83500 -13.39900 -13.60000 1.000 16.72000 350 GLY A CA 1
ATOM 2398 C C . GLY A 1 350 ? 3.48100 -13.88500 -14.13600 1.000 19.86000 350 GLY A C 1
ATOM 2399 O O . GLY A 1 350 ? 2.66200 -14.42600 -13.37000 1.000 21.94000 350 GLY A O 1
ATOM 2400 N N . GLY A 1 351 ? 3.30900 -13.72900 -15.45000 1.000 19.94000 351 GLY A N 1
ATOM 2401 C CA . GLY A 1 351 ? 2.12700 -14.29900 -16.09000 1.000 22.18000 351 GLY A CA 1
ATOM 2402 C C . GLY A 1 351 ? 1.35300 -13.27200 -16.91600 1.000 23.04000 351 GLY A C 1
ATOM 2403 O O . GLY A 1 351 ? 1.86200 -12.20600 -17.29400 1.000 20.70000 351 GLY A O 1
ATOM 2404 N N . LEU A 1 352 ? 0.11500 -13.66000 -17.18600 1.000 19.83000 352 LEU A N 1
ATOM 2405 C CA . LEU A 1 352 ? -0.78500 -12.92200 -18.08200 1.000 17.03000 352 LEU A CA 1
ATOM 2406 C C . LEU A 1 352 ? -2.18400 -12.87400 -17.48800 1.000 21.94000 352 LEU A C 1
ATOM 2407 O O . LEU A 1 352 ? -2.71900 -13.90500 -17.06300 1.000 21.75000 352 LEU A O 1
ATOM 2412 N N . ASN A 1 353 ? -2.77000 -11.68100 -17.51900 1.000 17.85000 353 ASN A N 1
ATOM 2413 C CA . ASN A 1 353 ? -4.15600 -11.46400 -17.10300 1.000 19.07000 353 ASN A CA 1
ATOM 2414 C C . ASN A 1 353 ? -4.97500 -10.99400 -18.29300 1.000 19.40000 353 ASN A C 1
ATOM 2415 O O . ASN A 1 353 ? -4.49500 -10.18500 -19.09800 1.000 21.54000 353 ASN A O 1
ATOM 2420 N N . LEU A 1 354 ? -6.23000 -11.45600 -18.39200 1.000 18.67000 354 LEU A N 1
ATOM 2421 C CA . LEU A 1 354 ? -7.05900 -11.07600 -19.54600 1.000 19.84000 354 LEU A CA 1
ATOM 2422 C C . LEU A 1 354 ? -7.85400 -9.83100 -19.19800 1.000 21.65000 354 LEU A C 1
ATOM 2423 O O . LEU A 1 354 ? -8.62800 -9.83800 -18.23200 1.000 22.49000 354 LEU A O 1
ATOM 2428 N N . ALA A 1 355 ? -7.70100 -8.76600 -19.97500 1.000 22.08000 355 ALA A N 1
ATOM 2429 C CA . ALA A 1 355 ? -8.42400 -7.53000 -19.72400 1.000 21.49000 355 ALA A CA 1
ATOM 2430 C C . ALA A 1 355 ? -9.27600 -7.19700 -20.93400 1.000 21.53000 355 ALA A C 1
ATOM 2431 O O . ALA A 1 355 ? -8.87400 -7.46300 -22.07300 1.000 22.08000 355 ALA A O 1
ATOM 2433 N N . VAL A 1 356 ? -10.38400 -6.52900 -20.70800 1.000 21.45000 356 VAL A N 1
ATOM 2434 C CA . VAL A 1 356 ? -11.22100 -6.04700 -21.81500 1.000 20.25000 356 VAL A CA 1
ATOM 2435 C C . VAL A 1 356 ? -10.91500 -4.57300 -22.02200 1.000 22.20000 356 VAL A C 1
ATOM 2436 O O . VAL A 1 356 ? -10.95600 -3.77900 -21.07900 1.000 23.10000 356 VAL A O 1
ATOM 2440 N N . ALA A 1 357 ? -10.48400 -4.23500 -23.24700 1.000 23.32000 357 ALA A N 1
ATOM 2441 C CA . ALA A 1 357 ? -10.12400 -2.86100 -23.59800 1.000 23.87000 357 ALA A CA 1
ATOM 2442 C C . ALA A 1 357 ? -11.33200 -1.93300 -23.62800 1.000 22.45000 357 ALA A C 1
ATOM 2443 O O . ALA A 1 357 ? -12.40900 -2.31300 -24.11300 1.000 23.08000 357 ALA A O 1
ATOM 2445 N N . LYS A 1 358 ? -11.13400 -0.69800 -23.15300 1.000 24.37000 358 LYS A N 1
ATOM 2446 C CA . LYS A 1 358 ? -12.22100 0.28000 -23.15100 1.000 26.30000 358 LYS A CA 1
ATOM 2447 C C . LYS A 1 358 ? -12.69800 0.59900 -24.56700 1.000 30.38000 358 LYS A C 1
ATOM 2448 O O . LYS A 1 358 ? -13.79800 1.14500 -24.72900 1.000 28.02000 358 LYS A O 1
ATOM 2454 N N . THR A 1 359 ? -11.90900 0.27200 -25.57000 1.000 24.02000 359 THR A N 1
ATOM 2455 C CA . THR A 1 359 ? -12.25600 0.53700 -26.95400 1.000 25.78000 359 THR A CA 1
ATOM 2456 C C . THR A 1 359 ? -13.31300 -0.41200 -27.50200 1.000 27.53000 359 THR A C 1
ATOM 2457 O O . THR A 1 359 ? -13.83300 -0.15100 -28.59500 1.000 29.81000 359 THR A O 1
ATOM 2461 N N . THR A 1 360 ? -13.57600 -1.53700 -26.86200 1.000 25.98000 360 THR A N 1
ATOM 2462 C CA . THR A 1 360 ? -14.41000 -2.54600 -27.52300 1.000 27.91000 360 THR A CA 1
ATOM 2463 C C . THR A 1 360 ? -15.79100 -1.99500 -27.87900 1.000 24.68000 360 THR A C 1
ATOM 2464 O O . THR A 1 360 ? -16.40000 -1.22400 -27.13100 1.000 27.64000 360 THR A O 1
ATOM 2468 N N . ARG A 1 361 ? -16.35200 -2.53500 -28.95500 1.000 25.50000 361 ARG A N 1
ATOM 2469 C CA . ARG A 1 361 ? -17.74100 -2.17600 -29.32100 1.000 27.00000 361 ARG A CA 1
ATOM 2470 C C . ARG A 1 361 ? -18.65800 -3.29600 -28.81200 1.000 33.91000 361 ARG A C 1
ATOM 2471 O O . ARG A 1 361 ? -19.86800 -3.20500 -29.06300 1.000 30.01000 361 ARG A O 1
ATOM 2479 N N . HIS A 1 362 ? -18.11500 -4.27700 -28.07500 1.000 26.75000 362 HIS A N 1
ATOM 2480 C CA . HIS A 1 362 ? -18.97100 -5.43200 -27.67900 1.000 24.83000 362 HIS A CA 1
ATOM 2481 C C . HIS A 1 362 ? -18.44600 -6.00500 -26.35700 1.000 24.32000 362 HIS A C 1
ATOM 2482 O O . HIS A 1 362 ? -17.93400 -7.13000 -26.35100 1.000 27.95000 362 HIS A O 1
ATOM 2489 N N . ARG A 1 363 ? -18.69000 -5.23900 -25.30100 1.000 26.15000 363 ARG A N 1
ATOM 2490 C CA . ARG A 1 363 ? -18.23100 -5.63100 -23.95800 1.000 26.44000 363 ARG A CA 1
ATOM 2491 C C . ARG A 1 363 ? -18.78700 -6.99000 -23.60000 1.000 27.42000 363 ARG A C 1
ATOM 2492 O O . ARG A 1 363 ? -18.07000 -7.85200 -23.09800 1.000 26.89000 363 ARG A O 1
ATOM 2500 N N . ALA A 1 364 ? -20.09300 -7.22200 -23.86700 1.000 25.54000 364 ALA A N 1
ATOM 2501 C CA . ALA A 1 364 ? -20.67800 -8.48300 -23.42400 1.000 26.25000 364 ALA A CA 1
ATOM 2502 C C . ALA A 1 364 ? -19.92500 -9.68600 -24.01300 1.000 24.41000 364 ALA A C 1
ATOM 2503 O O . ALA A 1 364 ? -19.44800 -10.57100 -23.26300 1.000 24.98000 364 ALA A O 1
ATOM 2505 N N . GLU A 1 365 ? -19.71100 -9.69500 -25.32400 1.000 22.50000 365 GLU A N 1
ATOM 2506 C CA . GLU A 1 365 ? -19.01000 -10.81200 -25.95600 1.000 22.25000 365 GLU A CA 1
ATOM 2507 C C . GLU A 1 365 ? -17.51100 -10.86900 -25.55200 1.000 26.44000 365 GLU A C 1
ATOM 2508 O O . GLU A 1 365 ? -16.91600 -11.94600 -25.48800 1.000 22.57000 365 GLU A O 1
ATOM 2514 N N . ALA A 1 366 ? -16.88300 -9.72600 -25.35000 1.000 24.13000 366 ALA A N 1
ATOM 2515 C CA . ALA A 1 366 ? -15.47300 -9.72800 -24.93200 1.000 22.87000 366 ALA A CA 1
ATOM 2516 C C . ALA A 1 366 ? -15.33700 -10.37900 -23.54700 1.000 22.22000 366 ALA A C 1
ATOM 2517 O O . ALA A 1 366 ? -14.44900 -11.22100 -23.33600 1.000 22.73000 366 ALA A O 1
ATOM 2519 N N . PHE A 1 367 ? -16.22100 -10.03300 -22.59700 1.000 22.04000 367 PHE A N 1
ATOM 2520 C CA . PHE A 1 367 ? -16.13000 -10.71400 -21.29000 1.000 22.69000 367 PHE A CA 1
ATOM 2521 C C . PHE A 1 367 ? -16.54600 -12.19600 -21.39500 1.000 24.55000 367 PHE A C 1
ATOM 2522 O O . PHE A 1 367 ? -15.97000 -13.06800 -20.72900 1.000 23.34000 367 PHE A O 1
ATOM 2530 N N . GLU A 1 368 ? -17.54000 -12.52400 -22.25100 1.000 24.05000 368 GLU A N 1
ATOM 2531 C CA . GLU A 1 368 ? -17.84600 -13.95500 -22.43400 1.000 23.95000 368 GLU A CA 1
ATOM 2532 C C . GLU A 1 368 ? -16.63200 -14.72600 -23.00700 1.000 24.96000 368 GLU A C 1
ATOM 2533 O O . GLU A 1 368 ? -16.33700 -15.87600 -22.60300 1.000 23.78000 368 GLU A O 1
ATOM 2539 N N . ALA A 1 369 ? -15.93200 -14.12200 -23.95800 1.000 22.54000 369 ALA A N 1
ATOM 2540 C CA . ALA A 1 369 ? -14.72600 -14.73000 -24.49500 1.000 20.21000 369 ALA A CA 1
ATOM 2541 C C . ALA A 1 369 ? -13.68800 -14.96200 -23.39300 1.000 20.62000 369 ALA A C 1
ATOM 2542 O O . ALA A 1 369 ? -13.07900 -16.02100 -23.35800 1.000 22.98000 369 ALA A O 1
ATOM 2544 N N . VAL A 1 370 ? -13.44800 -13.94500 -22.56700 1.000 21.96000 370 VAL A N 1
ATOM 2545 C CA . VAL A 1 370 ? -12.49300 -14.06400 -21.45300 1.000 21.22000 370 VAL A CA 1
ATOM 2546 C C . VAL A 1 370 ? -12.82900 -15.29700 -20.60500 1.000 22.33000 370 VAL A C 1
ATOM 2547 O O . VAL A 1 370 ? -11.93900 -16.11000 -20.28600 1.000 23.21000 370 VAL A O 1
ATOM 2551 N N . ARG A 1 371 ? -14.13900 -15.51100 -20.30000 1.000 21.65000 371 ARG A N 1
ATOM 2552 C CA . ARG A 1 371 ? -14.47500 -16.68100 -19.46900 1.000 21.86000 371 ARG A CA 1
ATOM 2553 C C . ARG A 1 371 ? -14.17200 -17.98200 -20.20000 1.000 23.33000 371 ARG A C 1
ATOM 2554 O O . ARG A 1 371 ? -13.70100 -18.95200 -19.59300 1.000 25.95000 371 ARG A O 1
ATOM 2562 N N . CYS A 1 372 ? -14.42700 -18.04800 -21.52800 1.000 21.76000 372 CYS A N 1
ATOM 2563 C CA . CYS A 1 372 ? -14.13400 -19.29700 -22.22800 1.000 24.21000 372 CYS A CA 1
ATOM 2564 C C . CYS A 1 372 ? -12.61700 -19.53900 -22.30600 1.000 24.83000 372 CYS A C 1
ATOM 2565 O O . CYS A 1 372 ? -12.14900 -20.66900 -22.11700 1.000 23.23000 372 CYS A O 1
ATOM 2568 N N . LEU A 1 373 ? -11.83200 -18.48500 -22.56600 1.000 21.93000 373 LEU A N 1
ATOM 2569 C CA . LEU A 1 373 ? -10.39000 -18.62900 -22.79100 1.000 21.69000 373 LEU A CA 1
ATOM 2570 C C . LEU A 1 373 ? -9.69600 -19.17000 -21.53800 1.000 23.19000 373 LEU A C 1
ATOM 2571 O O . LEU A 1 373 ? -8.64000 -19.79200 -21.64300 1.000 23.60000 373 LEU A O 1
ATOM 2576 N N . ARG A 1 374 ? -10.32900 -19.02300 -20.40400 1.000 21.37000 374 ARG A N 1
ATOM 2577 C CA . ARG A 1 374 ? -9.69000 -19.44300 -19.14200 1.000 22.83000 374 ARG A CA 1
ATOM 2578 C C . ARG A 1 374 ? -10.48500 -20.58400 -18.49400 1.000 24.19000 374 ARG A C 1
ATOM 2579 O O . ARG A 1 374 ? -10.31400 -20.87400 -17.28800 1.000 25.32000 374 ARG A O 1
ATOM 2587 N N . ASP A 1 375 ? -11.31600 -21.30400 -19.27900 1.000 23.17000 375 ASP A N 1
ATOM 2588 C CA . ASP A 1 375 ? -12.03300 -22.38500 -18.63500 1.000 24.01000 375 ASP A CA 1
ATOM 2589 C C . ASP A 1 375 ? -11.14700 -23.60600 -18.39000 1.000 28.97000 375 ASP A C 1
ATOM 2590 O O . ASP A 1 375 ? -9.93900 -23.62900 -18.69500 1.000 28.62000 375 ASP A O 1
ATOM 2595 N N . GLN A 1 376 ? -11.71600 -24.58700 -17.67400 1.000 28.44000 376 GLN A N 1
ATOM 2596 C CA . GLN A 1 376 ? -10.88600 -25.69400 -17.16200 1.000 32.71000 376 GLN A CA 1
ATOM 2597 C C . GLN A 1 376 ? -10.10600 -26.40100 -18.27800 1.000 27.22000 376 GLN A C 1
ATOM 2598 O O . GLN A 1 376 ? -8.89100 -26.63200 -18.18500 1.000 26.47000 376 GLN A O 1
ATOM 2604 N N . HIS A 1 377 ? -10.79100 -26.77200 -19.36600 1.000 28.88000 377 HIS A N 1
ATOM 2605 C CA . HIS A 1 377 ? -10.12500 -27.47100 -20.46500 1.000 31.00000 377 HIS A CA 1
ATOM 2606 C C . HIS A 1 377 ? -9.00300 -26.62600 -21.08500 1.000 26.16000 377 HIS A C 1
ATOM 2607 O O . HIS A 1 377 ? -7.90100 -27.12300 -21.39200 1.000 28.19000 377 HIS A O 1
ATOM 2614 N N . ASN A 1 378 ? -9.25000 -25.32600 -21.24500 1.000 24.85000 378 ASN A N 1
ATOM 2615 C CA . ASN A 1 378 ? -8.23500 -24.48800 -21.85100 1.000 22.46000 378 ASN A CA 1
ATOM 2616 C C . ASN A 1 378 ? -7.09600 -24.18200 -20.87100 1.000 22.20000 378 ASN A C 1
ATOM 2617 O O . ASN A 1 378 ? -5.98200 -23.92900 -21.33400 1.000 25.22000 378 ASN A O 1
ATOM 2622 N N . GLN A 1 379 ? -7.35100 -24.26700 -19.57900 1.000 22.02000 379 GLN A N 1
ATOM 2623 C CA . GLN A 1 379 ? -6.25800 -24.11800 -18.58300 1.000 22.68000 379 GLN A CA 1
ATOM 2624 C C . GLN A 1 379 ? -5.34300 -25.33100 -18.61300 1.000 27.54000 379 GLN A C 1
ATOM 2625 O O . GLN A 1 379 ? -4.08900 -25.23300 -18.49000 1.000 26.33000 379 GLN A O 1
ATOM 2631 N N . ARG A 1 380 ? -5.95900 -26.50500 -18.72100 1.000 26.57000 380 ARG A N 1
ATOM 2632 C CA . ARG A 1 380 ? -5.15600 -27.70300 -18.89300 1.000 30.50000 380 ARG A CA 1
ATOM 2633 C C . ARG A 1 380 ? -4.29700 -27.58400 -20.15200 1.000 31.91000 380 ARG A C 1
ATOM 2634 O O . ARG A 1 380 ? -3.09200 -27.87400 -20.14000 1.000 30.72000 380 ARG A O 1
ATOM 2642 N N . TYR A 1 381 ? -4.89000 -27.09900 -21.26200 1.000 30.41000 381 TYR A N 1
ATOM 2643 C CA . TYR A 1 381 ? -4.14400 -26.95300 -22.50700 1.000 30.42000 381 TYR A CA 1
ATOM 2644 C C . TYR A 1 381 ? -2.99000 -25.95300 -22.37800 1.000 28.29000 381 TYR A C 1
ATOM 2645 O O . TYR A 1 381 ? -1.86500 -26.21800 -22.82500 1.000 27.57000 381 TYR A O 1
ATOM 2654 N N . VAL A 1 382 ? -3.24500 -24.79400 -21.76100 1.000 24.03000 382 VAL A N 1
ATOM 2655 C CA . VAL A 1 382 ? -2.23800 -23.75000 -21.74200 1.000 23.79000 382 VAL A CA 1
ATOM 2656 C C . VAL A 1 382 ? -0.99700 -24.23600 -20.98700 1.000 24.72000 382 VAL A C 1
ATOM 2657 O O . VAL A 1 382 ? 0.11900 -23.87100 -21.36200 1.000 24.92000 382 VAL A O 1
ATOM 2661 N N . SER A 1 383 ? -1.18400 -25.09600 -19.96500 1.000 24.26000 383 SER A N 1
ATOM 2662 C CA . SER A 1 383 ? -0.00700 -25.62700 -19.25300 1.000 24.81000 383 SER A CA 1
ATOM 2663 C C . SER A 1 383 ? 0.61300 -26.83100 -19.95700 1.000 28.09000 383 SER A C 1
ATOM 2664 O O . SER A 1 383 ? 1.84900 -26.90600 -20.08100 1.000 28.54000 383 SER A O 1
ATOM 2667 N N . LEU A 1 384 ? -0.20100 -27.85100 -20.29500 1.000 29.97000 384 LEU A N 1
ATOM 2668 C CA . LEU A 1 384 ? 0.40200 -29.09800 -20.78200 1.000 34.87000 384 LEU A CA 1
ATOM 2669 C C . LEU A 1 384 ? 0.98800 -28.94900 -22.19300 1.000 40.56000 384 LEU A C 1
ATOM 2670 O O . LEU A 1 384 ? 2.08800 -29.44000 -22.46000 1.000 43.41000 384 LEU A O 1
ATOM 2675 N N . GLU A 1 385 ? 0.32600 -28.20700 -23.08600 1.000 34.07000 385 GLU A N 1
ATOM 2676 C CA . GLU A 1 385 ? 0.84100 -27.96600 -24.42700 1.000 35.30000 385 GLU A CA 1
ATOM 2677 C C . GLU A 1 385 ? 1.55300 -26.63800 -24.57100 1.000 35.34000 385 GLU A C 1
ATOM 2678 O O . GLU A 1 385 ? 2.56500 -26.54200 -25.27300 1.000 36.59000 385 GLU A O 1
ATOM 2684 N N . GLY A 1 386 ? 1.04800 -25.60700 -23.94200 1.000 28.52000 386 GLY A N 1
ATOM 2685 C CA . GLY A 1 386 ? 1.61500 -24.28500 -24.06800 1.000 25.84000 386 GLY A CA 1
ATOM 2686 C C . GLY A 1 386 ? 2.76700 -23.98100 -23.15200 1.000 27.65000 386 GLY A C 1
ATOM 2687 O O . GLY A 1 386 ? 3.46200 -22.97400 -23.35000 1.000 33.80000 386 GLY A O 1
ATOM 2688 N N . GLY A 1 387 ? 2.97800 -24.82300 -22.15500 1.000 26.17000 387 GLY A N 1
ATOM 2689 C CA . GLY A 1 387 ? 4.04100 -24.62200 -21.17300 1.000 29.87000 387 GLY A CA 1
ATOM 2690 C C . GLY A 1 387 ? 3.81200 -23.52700 -20.14500 1.000 30.62000 387 GLY A C 1
ATOM 2691 O O . GLY A 1 387 ? 4.71000 -23.27100 -19.34000 1.000 33.20000 387 GLY A O 1
ATOM 2692 N N . LEU A 1 388 ? 2.66000 -22.88900 -20.09800 1.000 21.62000 388 LEU A N 1
ATOM 2693 C CA . LEU A 1 388 ? 2.45100 -21.70900 -19.24200 1.000 22.72000 388 LEU A CA 1
ATOM 2694 C C . LEU A 1 388 ? 1.68200 -22.14300 -17.99800 1.000 25.13000 388 LEU A C 1
ATOM 2695 O O . LEU A 1 388 ? 0.57700 -22.70400 -18.14200 1.000 25.49000 388 LEU A O 1
ATOM 2700 N N . PRO A 1 389 ? 2.15400 -21.89400 -16.78200 1.000 18.86000 389 PRO A N 1
ATOM 2701 C CA . PRO A 1 389 ? 1.38300 -22.34700 -15.60500 1.000 20.00000 389 PRO A CA 1
ATOM 2702 C C . PRO A 1 389 ? -0.02400 -21.80600 -15.55400 1.000 24.50000 389 PRO A C 1
ATOM 2703 O O . PRO A 1 389 ? -0.25600 -20.59500 -15.65400 1.000 22.28000 389 PRO A O 1
ATOM 2707 N N . ALA A 1 390 ? -0.93700 -22.72800 -15.33500 1.000 22.02000 390 ALA A N 1
ATOM 2708 C CA . ALA A 1 390 ? -2.34100 -22.41900 -15.15400 1.000 21.54000 390 ALA A CA 1
ATOM 2709 C C . ALA A 1 390 ? -2.56400 -21.64500 -13.85100 1.000 22.27000 390 ALA A C 1
ATOM 2710 O O . ALA A 1 390 ? -1.76900 -21.68500 -12.88600 1.000 22.19000 390 ALA A O 1
ATOM 2712 N N . VAL A 1 391 ? -3.71400 -20.93800 -13.80200 1.000 21.69000 391 VAL A N 1
ATOM 2713 C CA . VAL A 1 391 ? -4.07200 -20.20600 -12.60400 1.000 22.02000 391 VAL A CA 1
ATOM 2714 C C . VAL A 1 391 ? -5.12300 -20.92800 -11.80200 1.000 23.63000 391 VAL A C 1
ATOM 2715 O O . VAL A 1 391 ? -5.40900 -20.49500 -10.68500 1.000 21.92000 391 VAL A O 1
ATOM 2719 N N . ARG A 1 392 ? -5.68800 -22.01400 -12.32800 1.000 23.44000 392 ARG A N 1
ATOM 2720 C CA . ARG A 1 392 ? -6.80200 -22.66100 -11.63800 1.000 24.18000 392 ARG A CA 1
ATOM 2721 C C . ARG A 1 392 ? -6.24500 -23.57300 -10.54000 1.000 25.63000 392 ARG A C 1
ATOM 2722 O O . ARG A 1 392 ? -5.43100 -24.48000 -10.79600 1.000 25.28000 392 ARG A O 1
ATOM 2730 N N . ALA A 1 393 ? -6.70800 -23.34100 -9.30500 1.000 23.01000 393 ALA A N 1
ATOM 2731 C CA . ALA A 1 393 ? -6.14500 -24.07400 -8.18800 1.000 25.05000 393 ALA A CA 1
ATOM 2732 C C . ALA A 1 393 ? -6.43200 -25.56200 -8.32000 1.000 22.73000 393 ALA A C 1
ATOM 2733 O O . ALA A 1 393 ? -5.59900 -26.39900 -7.92600 1.000 23.30000 393 ALA A O 1
ATOM 2735 N N . SER A 1 394 ? -7.61900 -25.89800 -8.88200 1.000 23.35000 394 SER A N 1
ATOM 2736 C CA . SER A 1 394 ? -8.02900 -27.29800 -8.99500 1.000 22.80000 394 SER A CA 1
ATOM 2737 C C . SER A 1 394 ? -6.98000 -28.14000 -9.73400 1.000 25.18000 394 SER A C 1
ATOM 2738 O O . SER A 1 394 ? -6.73200 -29.29300 -9.36800 1.000 26.16000 394 SER A O 1
ATOM 2741 N N . LEU A 1 395 ? -6.33200 -27.57400 -10.74900 1.000 25.35000 395 LEU A N 1
ATOM 2742 C CA . LEU A 1 395 ? -5.39600 -28.37000 -11.55500 1.000 21.53000 395 LEU A CA 1
ATOM 2743 C C . LEU A 1 395 ? -4.20300 -28.81400 -10.70700 1.000 26.12000 395 LEU A C 1
ATOM 2744 O O . LEU A 1 395 ? -3.70900 -29.93400 -10.84400 1.000 25.78000 395 LEU A O 1
ATOM 2749 N N . TYR A 1 396 ? -3.76200 -27.96300 -9.80500 1.000 22.94000 396 TYR A N 1
ATOM 2750 C CA . TYR A 1 396 ? -2.59600 -28.34000 -8.98100 1.000 22.75000 396 TYR A CA 1
ATOM 2751 C C . TYR A 1 396 ? -2.91900 -29.43900 -7.97300 1.000 26.68000 396 TYR A C 1
ATOM 2752 O O . TYR A 1 396 ? -1.99100 -30.04000 -7.40000 1.000 28.82000 396 TYR A O 1
ATOM 2761 N N . SER A 1 397 ? -4.21200 -29.76300 -7.82700 1.000 25.99000 397 SER A N 1
ATOM 2762 C CA . SER A 1 397 ? -4.70400 -30.85600 -6.99800 1.000 24.93000 397 SER A CA 1
ATOM 2763 C C . SER A 1 397 ? -5.23500 -32.02000 -7.83800 1.000 28.34000 397 SER A C 1
ATOM 2764 O O . SER A 1 397 ? -5.86900 -32.91900 -7.29300 1.000 29.64000 397 SER A O 1
ATOM 2767 N N . ASP A 1 398 ? -4.98600 -32.03300 -9.17400 1.000 24.99000 398 ASP A N 1
ATOM 2768 C CA . ASP A 1 398 ? -5.62500 -32.98300 -10.07000 1.000 24.97000 398 ASP A CA 1
ATOM 2769 C C . ASP A 1 398 ? -4.58300 -33.98300 -10.53200 1.000 33.53000 398 ASP A C 1
ATOM 2770 O O . ASP A 1 398 ? -3.63400 -33.58100 -11.22000 1.000 31.21000 398 ASP A O 1
ATOM 2775 N N . PRO A 1 399 ? -4.71000 -35.26700 -10.19100 1.000 32.48000 399 PRO A N 1
ATOM 2776 C CA . PRO A 1 399 ? -3.63500 -36.22800 -10.51900 1.000 35.19000 399 PRO A CA 1
ATOM 2777 C C . PRO A 1 399 ? -3.38600 -36.37100 -12.01500 1.000 37.36000 399 PRO A C 1
ATOM 2778 O O . PRO A 1 399 ? -2.22300 -36.61200 -12.42000 1.000 35.61000 399 PRO A O 1
ATOM 2782 N N . GLN A 1 400 ? -4.41100 -36.17000 -12.85600 1.000 33.39000 400 GLN A N 1
ATOM 2783 C CA . GLN A 1 400 ? -4.18000 -36.24500 -14.30100 1.000 37.85000 400 GLN A CA 1
ATOM 2784 C C . GLN A 1 400 ? -3.29100 -35.10600 -14.77600 1.000 39.94000 400 GLN A C 1
ATOM 2785 O O . GLN A 1 400 ? -2.44100 -35.29600 -15.66400 1.000 41.61000 400 GLN A O 1
ATOM 2791 N N . PHE A 1 401 ? -3.47900 -33.91500 -14.20700 1.000 30.63000 401 PHE A N 1
ATOM 2792 C CA . PHE A 1 401 ? -2.62900 -32.77000 -14.53600 1.000 29.73000 401 PHE A CA 1
ATOM 2793 C C . PHE A 1 401 ? -1.23300 -32.95600 -13.97400 1.000 30.19000 401 PHE A C 1
ATOM 2794 O O . PHE A 1 401 ? -0.23000 -32.73900 -14.68600 1.000 28.89000 401 PHE A O 1
ATOM 2802 N N . GLN A 1 402 ? -1.13700 -33.43000 -12.73000 1.000 28.20000 402 GLN A N 1
ATOM 2803 C CA . GLN A 1 402 ? 0.15700 -33.59000 -12.08900 1.000 25.91000 402 GLN A CA 1
ATOM 2804 C C . GLN A 1 402 ? 1.03000 -34.57800 -12.86000 1.000 31.12000 402 GLN A C 1
ATOM 2805 O O . GLN A 1 402 ? 2.25100 -34.42100 -12.91100 1.000 32.73000 402 GLN A O 1
ATOM 2811 N N . ALA A 1 403 ? 0.41100 -35.61400 -13.43500 1.000 31.39000 403 ALA A N 1
ATOM 2812 C CA . ALA A 1 403 ? 1.16700 -36.63800 -14.16900 1.000 34.84000 403 ALA A CA 1
ATOM 2813 C C . ALA A 1 403 ? 1.89700 -36.07500 -15.38200 1.000 36.17000 403 ALA A C 1
ATOM 2814 O O . ALA A 1 403 ? 2.96000 -36.59200 -15.75400 1.000 38.44000 403 ALA A O 1
ATOM 2816 N N . LYS A 1 404 ? 1.37100 -35.01900 -16.00300 1.000 32.61000 404 LYS A N 1
ATOM 2817 C CA . LYS A 1 404 ? 1.95800 -34.41900 -17.19400 1.000 29.94000 404 LYS A CA 1
ATOM 2818 C C . LYS A 1 404 ? 2.63400 -33.09000 -16.91200 1.000 29.98000 404 LYS A C 1
ATOM 2819 O O . LYS A 1 404 ? 3.16800 -32.45800 -17.83700 1.000 32.10000 404 LYS A O 1
ATOM 2825 N N . TYR A 1 405 ? 2.60900 -32.61600 -15.65800 1.000 27.88000 405 TYR A N 1
ATOM 2826 C CA . TYR A 1 405 ? 3.19300 -31.31900 -15.31300 1.000 26.83000 405 TYR A CA 1
ATOM 2827 C C . TYR A 1 405 ? 3.97400 -31.54700 -14.03800 1.000 26.30000 405 TYR A C 1
ATOM 2828 O O . TYR A 1 405 ? 3.52300 -31.20200 -12.93900 1.000 26.04000 405 TYR A O 1
ATOM 2837 N N . PRO A 1 406 ? 5.14100 -32.19000 -14.13700 1.000 25.97000 406 PRO A N 1
ATOM 2838 C CA . PRO A 1 406 ? 5.73800 -32.80300 -12.93800 1.000 27.07000 406 PRO A CA 1
ATOM 2839 C C . PRO A 1 406 ? 6.28600 -31.80000 -11.94600 1.000 25.17000 406 PRO A C 1
ATOM 2840 O O . PRO A 1 406 ? 6.50300 -32.17400 -10.78700 1.000 31.09000 406 PRO A O 1
ATOM 2844 N N . MET A 1 407 ? 6.44800 -30.54000 -12.36500 1.000 26.38000 407 MET A N 1
ATOM 2845 C CA . MET A 1 407 ? 6.95600 -29.46600 -11.46600 1.000 27.96000 407 MET A CA 1
ATOM 2846 C C . MET A 1 407 ? 5.78000 -28.79800 -10.74700 1.000 26.27000 407 MET A C 1
ATOM 2847 O O . MET A 1 407 ? 6.00200 -27.73500 -10.15200 1.000 25.00000 407 MET A O 1
ATOM 2852 N N . HIS A 1 408 ? 4.59200 -29.40500 -10.77300 1.000 23.92000 408 HIS A N 1
ATOM 2853 C CA . HIS A 1 408 ? 3.42600 -28.73700 -10.20000 1.000 25.86000 408 HIS A CA 1
ATOM 2854 C C . HIS A 1 408 ? 3.61500 -28.34500 -8.73900 1.000 27.21000 408 HIS A C 1
ATOM 2855 O O . HIS A 1 408 ? 3.14800 -27.28100 -8.33800 1.000 24.94000 408 HIS A O 1
ATOM 2862 N N . ALA A 1 409 ? 4.26600 -29.18500 -7.93500 1.000 25.76000 409 ALA A N 1
ATOM 2863 C CA . ALA A 1 409 ? 4.28500 -28.90700 -6.49000 1.000 27.47000 409 ALA A CA 1
ATOM 2864 C C . ALA A 1 409 ? 5.19700 -27.73600 -6.16500 1.000 23.45000 409 ALA A C 1
ATOM 2865 O O . ALA A 1 409 ? 4.81600 -26.86300 -5.36100 1.000 25.00000 409 ALA A O 1
ATOM 2867 N N . ILE A 1 410 ? 6.36400 -27.65800 -6.84300 1.000 23.21000 410 ILE A N 1
ATOM 2868 C CA . ILE A 1 410 ? 7.25600 -26.52000 -6.61400 1.000 23.11000 410 ILE A CA 1
ATOM 2869 C C . ILE A 1 410 ? 6.59900 -25.25500 -7.11100 1.000 23.92000 410 ILE A C 1
ATOM 2870 O O . ILE A 1 410 ? 6.68600 -24.20200 -6.47800 1.000 22.04000 410 ILE A O 1
ATOM 2875 N N . ILE A 1 411 ? 5.92500 -25.33500 -8.27200 1.000 21.57000 411 ILE A N 1
ATOM 2876 C CA . ILE A 1 411 ? 5.26500 -24.15100 -8.78300 1.000 22.34000 411 ILE A CA 1
ATOM 2877 C C . ILE A 1 411 ? 4.22800 -23.65800 -7.76400 1.000 23.01000 411 ILE A C 1
ATOM 2878 O O . ILE A 1 411 ? 4.19700 -22.47300 -7.41500 1.000 22.42000 411 ILE A O 1
ATOM 2883 N N . ARG A 1 412 ? 3.33000 -24.54600 -7.29800 1.000 24.26000 412 ARG A N 1
ATOM 2884 C CA . ARG A 1 412 ? 2.27500 -24.06800 -6.40000 1.000 26.91000 412 ARG A CA 1
ATOM 2885 C C . ARG A 1 412 ? 2.85700 -23.52300 -5.09700 1.000 22.69000 412 ARG A C 1
ATOM 2886 O O . ARG A 1 412 ? 2.41100 -22.47600 -4.59200 1.000 23.03000 412 ARG A O 1
ATOM 2894 N N . GLN A 1 413 ? 3.94500 -24.14900 -4.60200 1.000 23.31000 413 GLN A N 1
ATOM 2895 C CA . GLN A 1 413 ? 4.59600 -23.64500 -3.38900 1.000 22.07000 413 GLN A CA 1
ATOM 2896 C C . GLN A 1 413 ? 5.16400 -22.25700 -3.63000 1.000 23.60000 413 GLN A C 1
ATOM 2897 O O . GLN A 1 413 ? 4.96600 -21.34000 -2.84900 1.000 23.48000 413 GLN A O 1
ATOM 2903 N N . GLN A 1 414 ? 5.85700 -22.06900 -4.75600 1.000 20.10000 414 GLN A N 1
ATOM 2904 C CA . GLN A 1 414 ? 6.42800 -20.75100 -4.98900 1.000 20.29000 414 GLN A CA 1
ATOM 2905 C C . GLN A 1 414 ? 5.40300 -19.68800 -5.29200 1.000 22.77000 414 GLN A C 1
ATOM 2906 O O . GLN A 1 414 ? 5.65900 -18.51000 -5.02100 1.000 24.47000 414 GLN A O 1
ATOM 2912 N N . LEU A 1 415 ? 4.23400 -20.05400 -5.86800 1.000 22.05000 415 LEU A N 1
ATOM 2913 C CA . LEU A 1 415 ? 3.18300 -19.05700 -6.01800 1.000 22.96000 415 LEU A CA 1
ATOM 2914 C C . LEU A 1 415 ? 2.50700 -18.69500 -4.71700 1.000 28.34000 415 LEU A C 1
ATOM 2915 O O . LEU A 1 415 ? 1.84200 -17.66000 -4.66900 1.000 36.21000 415 LEU A O 1
ATOM 2920 N N . THR A 1 416 ? 2.61800 -19.55100 -3.71300 1.000 27.36000 416 THR A N 1
ATOM 2921 C CA . THR A 1 416 ? 2.00500 -19.27600 -2.41600 1.000 28.91000 416 THR A CA 1
ATOM 2922 C C . THR A 1 416 ? 2.76500 -18.20700 -1.65400 1.000 29.24000 416 THR A C 1
ATOM 2923 O O . THR A 1 416 ? 2.14800 -17.31300 -1.05800 1.000 35.31000 416 THR A O 1
ATOM 2927 N N . ASP A 1 417 ? 4.09600 -18.28200 -1.68900 1.000 27.24000 417 ASP A N 1
ATOM 2928 C CA . ASP A 1 417 ? 4.93600 -17.25900 -1.01200 1.000 43.34000 417 ASP A CA 1
ATOM 2929 C C . ASP A 1 417 ? 5.69000 -16.47900 -2.09200 1.000 34.37000 417 ASP A C 1
ATOM 2930 O O . ASP A 1 417 ? 6.93400 -16.43700 -2.02300 1.000 34.99000 417 ASP A O 1
ATOM 2935 N N . ALA A 1 418 ? 4.96600 -15.88700 -3.05100 1.000 30.20000 418 ALA A N 1
ATOM 2936 C CA . ALA A 1 418 ? 5.65300 -15.16700 -4.12500 1.000 25.41000 418 ALA A CA 1
ATOM 2937 C C . ALA A 1 418 ? 6.10900 -13.76500 -3.72600 1.000 28.06000 418 ALA A C 1
ATOM 2938 O O . ALA A 1 418 ? 5.44800 -13.05700 -2.97400 1.000 31.53000 418 ALA A O 1
ATOM 2940 N N . ALA A 1 419 ? 7.21400 -13.33600 -4.31200 1.000 22.52000 419 ALA A N 1
ATOM 2941 C CA . ALA A 1 419 ? 7.52200 -11.92100 -4.38300 1.000 23.12000 419 ALA A CA 1
ATOM 2942 C C . ALA A 1 419 ? 6.71400 -11.25600 -5.49300 1.000 26.36000 419 ALA A C 1
ATOM 2943 O O . ALA A 1 419 ? 6.33900 -11.89800 -6.48600 1.000 23.67000 419 ALA A O 1
ATOM 2945 N N . VAL A 1 420 ? 6.48900 -9.94300 -5.36300 1.000 22.94000 420 VAL A N 1
ATOM 2946 C CA . VAL A 1 420 ? 5.76500 -9.19200 -6.38900 1.000 22.23000 420 VAL A CA 1
ATOM 2947 C C . VAL A 1 420 ? 6.61200 -7.99000 -6.80500 1.000 25.25000 420 VAL A C 1
ATOM 2948 O O . VAL A 1 420 ? 7.28300 -7.37000 -5.97000 1.000 26.47000 420 VAL A O 1
ATOM 2952 N N . ARG A 1 421 ? 6.67900 -7.72300 -8.10300 1.000 21.98000 421 ARG A N 1
ATOM 2953 C CA . ARG A 1 421 ? 7.16700 -6.42000 -8.51900 1.000 23.55000 421 ARG A CA 1
ATOM 2954 C C . ARG A 1 421 ? 6.22200 -5.30300 -8.05300 1.000 24.13000 421 ARG A C 1
ATOM 2955 O O . ARG A 1 421 ? 5.03000 -5.53600 -7.81400 1.000 27.63000 421 ARG A O 1
ATOM 2963 N N . PRO A 1 422 ? 6.73700 -4.06900 -7.89500 1.000 26.00000 422 PRO A N 1
ATOM 2964 C CA . PRO A 1 422 ? 5.86500 -2.97700 -7.42600 1.000 26.73000 422 PRO A CA 1
ATOM 2965 C C . PRO A 1 422 ? 4.71500 -2.74300 -8.39000 1.000 30.01000 422 PRO A C 1
ATOM 2966 O O . PRO A 1 422 ? 4.92500 -2.75500 -9.59200 1.000 29.96000 422 PRO A O 1
ATOM 2970 N N . ALA A 1 423 ? 3.50900 -2.55900 -7.85100 1.000 28.72000 423 ALA A N 1
ATOM 2971 C CA . ALA A 1 423 ? 2.32700 -2.15100 -8.61300 1.000 30.39000 423 ALA A CA 1
ATOM 2972 C C . ALA A 1 423 ? 2.26900 -0.62700 -8.61900 1.000 32.17000 423 ALA A C 1
ATOM 2973 O O . ALA A 1 423 ? 2.07300 0.00100 -7.57200 1.000 35.00000 423 ALA A O 1
ATOM 2975 N N . THR A 1 424 ? 2.44900 -0.03200 -9.79800 1.000 28.65000 424 THR A N 1
ATOM 2976 C CA . THR A 1 424 ? 2.45600 1.40800 -9.90800 1.000 27.48000 424 THR A CA 1
ATOM 2977 C C . THR A 1 424 ? 2.14100 1.76400 -11.34700 1.000 23.88000 424 THR A C 1
ATOM 2978 O O . THR A 1 424 ? 2.66600 1.12300 -12.28800 1.000 24.05000 424 THR A O 1
ATOM 2982 N N . PRO A 1 425 ? 1.37200 2.82300 -11.57700 1.000 26.02000 425 PRO A N 1
ATOM 2983 C CA . PRO A 1 425 ? 1.13800 3.23600 -12.96800 1.000 30.79000 425 PRO A CA 1
ATOM 2984 C C . PRO A 1 425 ? 2.38200 3.71000 -13.69800 1.000 29.56000 425 PRO A C 1
ATOM 2985 O O . PRO A 1 425 ? 2.34600 3.78900 -14.94100 1.000 30.29000 425 PRO A O 1
ATOM 2989 N N . VAL A 1 426 ? 3.50300 3.98400 -13.00900 1.000 26.95000 426 VAL A N 1
ATOM 2990 C CA . VAL A 1 426 ? 4.69600 4.38100 -13.75100 1.000 28.88000 426 VAL A CA 1
ATOM 2991 C C . VAL A 1 426 ? 5.67900 3.22200 -13.83000 1.000 28.94000 426 VAL A C 1
ATOM 2992 O O . VAL A 1 426 ? 6.88100 3.44600 -14.01000 1.000 27.48000 426 VAL A O 1
ATOM 2996 N N . TYR A 1 427 ? 5.17100 1.98000 -13.76900 1.000 27.91000 427 TYR A N 1
ATOM 2997 C CA . TYR A 1 427 ? 6.07300 0.82400 -13.81300 1.000 28.49000 427 TYR A CA 1
ATOM 2998 C C . TYR A 1 427 ? 6.96700 0.84400 -15.04200 1.000 26.76000 427 TYR A C 1
ATOM 2999 O O . TYR A 1 427 ? 8.15500 0.50700 -14.95500 1.000 26.85000 427 TYR A O 1
ATOM 3008 N N . GLN A 1 428 ? 6.41700 1.21000 -16.21700 1.000 24.68000 428 GLN A N 1
ATOM 3009 C CA . GLN A 1 428 ? 7.22600 1.18500 -17.42400 1.000 28.63000 428 GLN A CA 1
ATOM 3010 C C . GLN A 1 428 ? 8.50800 1.99000 -17.24500 1.000 29.96000 428 GLN A C 1
ATOM 3011 O O . GLN A 1 428 ? 9.59000 1.52600 -17.59000 1.000 26.65000 428 GLN A O 1
ATOM 3017 N N . ALA A 1 429 ? 8.38900 3.19700 -16.68700 1.000 29.48000 429 ALA A N 1
ATOM 3018 C CA . ALA A 1 429 ? 9.55500 4.06100 -16.54800 1.000 28.26000 429 ALA A CA 1
ATOM 3019 C C . ALA A 1 429 ? 10.45300 3.55600 -15.43800 1.000 27.37000 429 ALA A C 1
ATOM 3020 O O . ALA A 1 429 ? 11.68400 3.64600 -15.55000 1.000 27.65000 429 ALA A O 1
ATOM 3022 N N . LEU A 1 430 ? 9.83900 3.04400 -14.36200 1.000 26.26000 430 LEU A N 1
ATOM 3023 C CA . LEU A 1 430 ? 10.61600 2.50200 -13.22500 1.000 23.25000 430 LEU A CA 1
ATOM 3024 C C . LEU A 1 430 ? 11.49000 1.34600 -13.68600 1.000 26.89000 430 LEU A C 1
ATOM 3025 O O . LEU A 1 430 ? 12.68500 1.29100 -13.39800 1.000 26.79000 430 LEU A O 1
ATOM 3030 N N . SER A 1 431 ? 10.92200 0.43400 -14.45300 1.000 26.46000 431 SER A N 1
ATOM 3031 C CA . SER A 1 431 ? 11.66000 -0.72700 -14.89900 1.000 23.85000 431 SER A CA 1
ATOM 3032 C C . SER A 1 431 ? 12.75500 -0.33100 -15.89100 1.000 28.03000 431 SER A C 1
ATOM 3033 O O . SER A 1 431 ? 13.87100 -0.85900 -15.81400 1.000 26.47000 431 SER A O 1
ATOM 3036 N N . ILE A 1 432 ? 12.47600 0.59400 -16.81700 1.000 25.94000 432 ILE A N 1
ATOM 3037 C CA . ILE A 1 432 ? 13.54700 1.01400 -17.74800 1.000 27.42000 432 ILE A CA 1
ATOM 3038 C C . ILE A 1 432 ? 14.71100 1.59900 -16.95500 1.000 30.72000 432 ILE A C 1
ATOM 3039 O O . ILE A 1 432 ? 15.87900 1.28500 -17.21800 1.000 30.26000 432 ILE A O 1
ATOM 3044 N N . ARG A 1 433 ? 14.40600 2.45400 -15.97800 1.000 27.37000 433 ARG A N 1
ATOM 3045 C CA . ARG A 1 433 ? 15.44800 3.08400 -15.15600 1.000 27.79000 433 ARG A CA 1
ATOM 3046 C C . ARG A 1 433 ? 16.23400 2.06100 -14.34000 1.000 28.65000 433 ARG A C 1
ATOM 3047 O O . ARG A 1 433 ? 17.47900 2.09800 -14.30800 1.000 32.43000 433 ARG A O 1
ATOM 3055 N N . LEU A 1 434 ? 15.53800 1.16900 -13.63100 1.000 27.34000 434 LEU A N 1
ATOM 3056 C CA . LEU A 1 434 ? 16.24700 0.15600 -12.85100 1.000 25.58000 434 LEU A CA 1
ATOM 3057 C C . LEU A 1 434 ? 17.13600 -0.72000 -13.73300 1.000 27.60000 434 LEU A C 1
ATOM 3058 O O . LEU A 1 434 ? 18.28300 -1.01600 -13.35200 1.000 25.20000 434 LEU A O 1
ATOM 3063 N N . ALA A 1 435 ? 16.64200 -1.13600 -14.91300 1.000 25.42000 435 ALA A N 1
ATOM 3064 C CA . ALA A 1 435 ? 17.40600 -2.04400 -15.76600 1.000 26.29000 435 ALA A CA 1
ATOM 3065 C C . ALA A 1 435 ? 18.64800 -1.3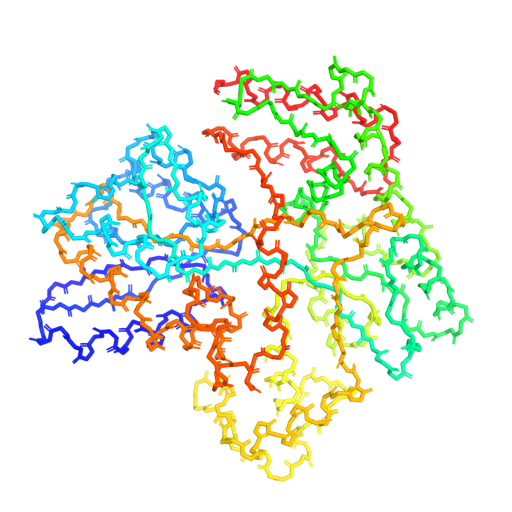7000 -16.32700 1.000 26.50000 435 ALA A C 1
ATOM 3066 O O . ALA A 1 435 ? 19.70500 -2.00000 -16.41400 1.000 27.98000 435 ALA A O 1
ATOM 3068 N N . ALA A 1 436 ? 18.53900 -0.07800 -16.67300 1.000 28.07000 436 ALA A N 1
ATOM 3069 C CA . ALA A 1 436 ? 19.73500 0.64300 -17.14300 1.000 29.61000 436 ALA A CA 1
ATOM 3070 C C . ALA A 1 436 ? 20.81300 0.74100 -16.05800 1.000 33.03000 436 ALA A C 1
ATOM 3071 O O . ALA A 1 436 ? 22.01800 0.78100 -16.38500 1.000 30.79000 436 ALA A O 1
ATOM 3073 N N . VAL A 1 437 ? 20.42400 0.80600 -14.77100 1.000 27.40000 437 VAL A N 1
ATOM 3074 C CA . VAL A 1 437 ? 21.44500 0.84000 -13.71200 1.000 25.78000 437 VAL A CA 1
ATOM 3075 C C . VAL A 1 437 ? 22.06400 -0.54000 -13.51500 1.000 31.18000 437 VAL A C 1
ATOM 3076 O O . VAL A 1 437 ? 23.28300 -0.68000 -13.31500 1.000 28.90000 437 VAL A O 1
ATOM 3080 N N . LEU A 1 438 ? 21.21500 -1.57200 -13.46500 1.000 27.92000 438 LEU A N 1
ATOM 3081 C CA . LEU A 1 438 ? 21.67300 -2.93500 -13.18400 1.000 25.45000 438 LEU A CA 1
ATOM 3082 C C . LEU A 1 438 ? 22.58500 -3.48100 -14.28100 1.000 30.05000 438 LEU A C 1
ATOM 3083 O O . LEU A 1 438 ? 23.50600 -4.25300 -13.99000 1.000 31.12000 438 LEU A O 1
ATOM 3088 N N . SER A 1 439 ? 22.33800 -3.12200 -15.54500 1.000 26.26000 439 SER A N 1
ATOM 3089 C CA . SER A 1 439 ? 23.13600 -3.71300 -16.63500 1.000 25.51000 439 SER A CA 1
ATOM 3090 C C . SER A 1 439 ? 24.29600 -2.78300 -16.99500 1.000 32.46000 439 SER A C 1
ATOM 3091 O O . SER A 1 439 ? 24.13600 -1.55900 -16.96400 1.000 31.77000 439 SER A O 1
ATOM 3094 N N . PRO A 1 440 ? 25.46800 -3.37100 -17.27600 1.000 29.16000 440 PRO A N 1
ATOM 3095 C CA . PRO A 1 440 ? 25.69200 -4.82400 -17.22000 1.000 25.45000 440 PRO A CA 1
ATOM 3096 C C . PRO A 1 440 ? 25.98800 -5.23300 -15.77400 1.000 22.87000 440 PRO A C 1
ATOM 3097 O O . PRO A 1 440 ? 26.58300 -4.42800 -15.03400 1.000 25.77000 440 PRO A O 1
ATOM 3101 N N . ILE A 1 441 ? 25.66100 -6.46800 -15.38700 1.000 27.64000 441 ILE A N 1
ATOM 3102 C CA . ILE A 1 441 ? 25.79700 -6.82500 -13.98100 1.000 24.03000 441 ILE A CA 1
ATOM 3103 C C . ILE A 1 441 ? 27.25700 -6.99500 -13.57700 1.000 24.40000 441 ILE A C 1
ATOM 3104 O O . ILE A 1 441 ? 27.56600 -6.94100 -12.39900 1.000 26.20000 441 ILE A O 1
ATOM 3109 N N . THR A 1 442 ? 28.16700 -7.13600 -14.56600 1.000 24.24000 442 THR A N 1
ATOM 3110 C CA . THR A 1 442 ? 29.60100 -7.12500 -14.24500 1.000 25.77000 442 THR A CA 1
ATOM 3111 C C . THR A 1 442 ? 30.06700 -5.78500 -13.70200 1.000 25.60000 442 THR A C 1
ATOM 3112 O O . THR A 1 442 ? 31.16400 -5.71700 -13.14100 1.000 28.91000 442 THR A O 1
ATOM 3116 N N . GLU A 1 443 ? 29.34800 -4.70900 -13.96200 1.000 23.74000 443 GLU A N 1
ATOM 3117 C CA . GLU A 1 443 ? 29.72000 -3.37500 -13.50600 1.000 29.57000 443 GLU A CA 1
ATOM 3118 C C . GLU A 1 443 ? 29.09100 -2.98000 -12.16700 1.000 33.05000 443 GLU A C 1
ATOM 3119 O O . GLU A 1 443 ? 29.25600 -1.83700 -11.73600 1.000 33.39000 443 GLU A O 1
ATOM 3125 N N . ILE A 1 444 ? 28.35000 -3.88000 -11.51900 1.000 25.63000 444 ILE A N 1
ATOM 3126 C CA . ILE A 1 444 ? 27.71500 -3.54900 -10.25300 1.000 25.02000 444 ILE A CA 1
ATOM 3127 C C . ILE A 1 444 ? 28.75500 -3.39900 -9.15300 1.000 30.37000 444 ILE A C 1
ATOM 3128 O O . ILE A 1 444 ? 29.62600 -4.26100 -8.97500 1.000 33.06000 444 ILE A O 1
ATOM 3133 N N . ASP A 1 445 ? 28.64000 -2.32500 -8.37800 1.000 28.76000 445 ASP A N 1
ATOM 3134 C CA . ASP A 1 445 ? 29.39700 -2.16900 -7.13400 1.000 33.25000 445 ASP A CA 1
ATOM 3135 C C . ASP A 1 445 ? 28.35700 -2.01600 -6.04000 1.000 33.46000 445 ASP A C 1
ATOM 3136 O O . ASP A 1 445 ? 27.69400 -0.97000 -5.98600 1.000 34.47000 445 ASP A O 1
ATOM 3141 N N . PRO A 1 446 ? 28.05300 -3.07600 -5.26600 1.000 30.72000 446 PRO A N 1
ATOM 3142 C CA . PRO A 1 446 ? 26.93800 -3.05900 -4.31300 1.000 26.10000 446 PRO A CA 1
ATOM 3143 C C . PRO A 1 446 ? 26.52700 -1.74200 -3.63400 1.000 29.49000 446 PRO A C 1
ATOM 3144 O O . PRO A 1 446 ? 25.37900 -1.37600 -3.74500 1.000 29.64000 446 PRO A O 1
ATOM 3148 N N . GLU A 1 447 ? 27.46400 -1.04500 -2.99600 1.000 28.24000 447 GLU A N 1
ATOM 3149 C CA . GLU A 1 447 ? 27.08900 0.14800 -2.22700 1.000 26.85000 447 GLU A CA 1
ATOM 3150 C C . GLU A 1 447 ? 26.74300 1.32700 -3.12300 1.000 33.32000 447 GLU A C 1
ATOM 3151 O O . GLU A 1 447 ? 25.67100 1.95900 -2.97200 1.000 31.49000 447 GLU A O 1
ATOM 3157 N N . SER A 1 448 ? 27.60300 1.61900 -4.11800 1.000 30.56000 448 SER A N 1
ATOM 3158 C CA . SER A 1 448 ? 27.29800 2.76100 -4.97600 1.000 29.77000 448 SER A CA 1
ATOM 3159 C C . SER A 1 448 ? 26.15000 2.46200 -5.93300 1.000 32.46000 448 SER A C 1
ATOM 3160 O O . SER A 1 448 ? 25.34300 3.35400 -6.24800 1.000 30.92000 448 SER A O 1
ATOM 3163 N N . THR A 1 449 ? 26.05600 1.21900 -6.42300 1.000 30.25000 449 THR A N 1
ATOM 3164 C CA . THR A 1 449 ? 24.91900 0.87400 -7.28400 1.000 28.82000 449 THR A CA 1
ATOM 3165 C C . THR A 1 449 ? 23.60100 0.97400 -6.51200 1.000 27.15000 449 THR A C 1
ATOM 3166 O O . THR A 1 449 ? 22.56800 1.37700 -7.06400 1.000 27.95000 449 THR A O 1
ATOM 3170 N N . ALA A 1 450 ? 23.61600 0.60600 -5.22800 1.000 26.43000 450 ALA A N 1
ATOM 3171 C CA . ALA A 1 450 ? 22.39100 0.71500 -4.42100 1.000 27.38000 450 ALA A CA 1
ATOM 3172 C C . ALA A 1 450 ? 21.88500 2.16000 -4.41500 1.000 27.54000 450 ALA A C 1
ATOM 3173 O O . ALA A 1 450 ? 20.67200 2.42900 -4.56100 1.000 28.94000 450 ALA A O 1
ATOM 3175 N N . ASP A 1 451 ? 22.81000 3.11500 -4.21800 1.000 29.58000 451 ASP A N 1
ATOM 3176 C CA . ASP A 1 451 ? 22.38200 4.51900 -4.21800 1.000 26.32000 451 ASP A CA 1
ATOM 3177 C C . ASP A 1 451 ? 21.91300 4.98700 -5.58500 1.000 31.00000 451 ASP A C 1
ATOM 3178 O O . ASP A 1 451 ? 20.96700 5.78900 -5.67900 1.000 30.25000 451 ASP A O 1
ATOM 3183 N N . GLU A 1 452 ? 22.60600 4.55300 -6.64700 1.000 29.18000 452 GLU A N 1
ATOM 3184 C CA . GLU A 1 452 ? 22.16400 4.90000 -8.00100 1.000 32.46000 452 GLU A CA 1
ATOM 3185 C C . GLU A 1 452 ? 20.77900 4.33900 -8.29700 1.000 29.18000 452 GLU A C 1
ATOM 3186 O O . GLU A 1 452 ? 19.95600 5.02400 -8.89100 1.000 31.00000 452 GLU A O 1
ATOM 3192 N N . LEU A 1 453 ? 20.50300 3.09300 -7.88600 1.000 29.34000 453 LEU A N 1
ATOM 3193 C CA . LEU A 1 453 ? 19.16900 2.51200 -8.08100 1.000 29.02000 453 LEU A CA 1
ATOM 3194 C C . LEU A 1 453 ? 18.10700 3.32900 -7.38500 1.000 30.54000 453 LEU A C 1
ATOM 3195 O O . LEU A 1 453 ? 17.02000 3.57000 -7.93600 1.000 32.68000 453 LEU A O 1
ATOM 3200 N N . ALA A 1 454 ? 18.36600 3.70500 -6.12900 1.000 27.65000 454 ALA A N 1
ATOM 3201 C CA . ALA A 1 454 ? 17.37100 4.46400 -5.38100 1.000 26.26000 454 ALA A CA 1
ATOM 3202 C C . ALA A 1 454 ? 17.10200 5.82200 -6.02800 1.000 32.06000 454 ALA A C 1
ATOM 3203 O O . ALA A 1 454 ? 15.95100 6.24900 -6.13700 1.000 32.73000 454 ALA A O 1
ATOM 3205 N N . ALA A 1 455 ? 18.16200 6.50100 -6.51300 1.000 28.34000 455 ALA A N 1
ATOM 3206 C CA . ALA A 1 455 ? 17.94300 7.79900 -7.17400 1.000 28.28000 455 ALA A CA 1
ATOM 3207 C C . ALA A 1 455 ? 17.15500 7.66300 -8.48300 1.000 33.14000 455 ALA A C 1
ATOM 3208 O O . ALA A 1 455 ? 16.31600 8.51000 -8.78800 1.000 34.39000 455 ALA A O 1
ATOM 3210 N N . GLN A 1 456 ? 17.48800 6.66000 -9.30700 1.000 30.77000 456 GLN A N 1
ATOM 3211 C CA . GLN A 1 456 ? 16.74200 6.42800 -10.54400 1.000 31.73000 456 GLN A CA 1
ATOM 3212 C C . GLN A 1 456 ? 15.29300 6.02700 -10.26000 1.000 33.57000 456 GLN A C 1
ATOM 3213 O O . GLN A 1 456 ? 14.35000 6.49300 -10.94400 1.000 34.99000 456 GLN A O 1
ATOM 3219 N N . ALA A 1 457 ? 15.07600 5.17600 -9.25700 1.000 29.62000 457 ALA A N 1
ATOM 3220 C CA . ALA A 1 457 ? 13.69900 4.82000 -8.90000 1.000 30.80000 457 ALA A CA 1
ATOM 3221 C C . ALA A 1 457 ? 12.92200 6.06200 -8.50300 1.000 31.87000 457 ALA A C 1
ATOM 3222 O O . ALA A 1 457 ? 11.72600 6.19800 -8.80600 1.000 32.22000 457 ALA A O 1
ATOM 3224 N N . GLN A 1 458 ? 13.58700 6.98000 -7.79300 1.000 30.73000 458 GLN A N 1
ATOM 3225 C CA . GLN A 1 458 ? 12.89600 8.18000 -7.36500 1.000 31.06000 458 GLN A CA 1
ATOM 3226 C C . GLN A 1 458 ? 12.52400 9.04600 -8.55400 1.000 33.18000 458 GLN A C 1
ATOM 3227 O O . GLN A 1 458 ? 11.45700 9.66900 -8.54500 1.000 34.29000 458 GLN A O 1
ATOM 3233 N N . LYS A 1 459 ? 13.40100 9.12500 -9.56200 1.000 31.94000 459 LYS A N 1
ATOM 3234 C CA . LYS A 1 459 ? 13.05200 9.90000 -10.74200 1.000 31.68000 459 LYS A CA 1
ATOM 3235 C C . LYS A 1 459 ? 11.79900 9.32400 -11.37900 1.000 37.14000 459 LYS A C 1
ATOM 3236 O O . LYS A 1 459 ? 10.90200 10.07200 -11.78100 1.000 35.76000 459 LYS A O 1
ATOM 3242 N N . ALA A 1 460 ? 11.69900 7.98700 -11.42300 1.000 30.73000 460 ALA A N 1
ATOM 3243 C CA . ALA A 1 460 ? 10.53200 7.37400 -12.06500 1.000 35.73000 460 ALA A CA 1
ATOM 3244 C C . ALA A 1 460 ? 9.26200 7.71800 -11.30900 1.000 36.56000 460 ALA A C 1
ATOM 3245 O O . ALA A 1 460 ? 8.24600 8.11400 -11.90900 1.000 33.85000 460 ALA A O 1
ATOM 3247 N N . ILE A 1 461 ? 9.28200 7.56700 -9.98100 1.000 32.40000 461 ILE A N 1
ATOM 3248 C CA . ILE A 1 461 ? 8.00500 7.83800 -9.31100 1.000 38.99000 461 ILE A CA 1
ATOM 3249 C C . ILE A 1 461 ? 7.74000 9.34200 -9.17200 1.000 41.78000 461 ILE A C 1
ATOM 3250 O O . ILE A 1 461 ? 6.58800 9.73300 -8.96500 1.000 42.09000 461 ILE A O 1
ATOM 3255 N N . ASP A 1 462 ? 8.74900 10.19700 -9.34400 1.000 37.28000 462 ASP A N 1
ATOM 3256 C CA . ASP A 1 462 ? 8.51800 11.63700 -9.38500 1.000 40.56000 462 ASP A CA 1
ATOM 3257 C C . ASP A 1 462 ? 7.75600 12.05800 -10.63100 1.000 46.87000 462 ASP A C 1
ATOM 3258 O O . ASP A 1 462 ? 7.34800 13.21600 -10.71700 1.000 55.63000 462 ASP A O 1
ATOM 3263 N N . GLY A 1 463 ? 7.57100 11.16200 -11.59300 1.000 46.86000 463 GLY A N 1
ATOM 3264 C CA . GLY A 1 463 ? 6.53100 11.36300 -12.59900 1.000 57.39000 463 GLY A CA 1
ATOM 3265 C C . GLY A 1 463 ? 5.13900 10.95000 -12.12800 1.000 63.68000 463 GLY A C 1
ATOM 3266 O O . GLY A 1 463 ? 4.22000 10.81800 -12.94400 1.000 69.84000 463 GLY A O 1
ATOM 3267 N N . MET A 1 464 ? 4.98500 10.74500 -10.81400 1.000 68.84000 464 MET A N 1
ATOM 3268 C CA . MET A 1 464 ? 3.75000 10.29000 -10.13200 1.000 71.00000 464 MET A CA 1
ATOM 3269 C C . MET A 1 464 ? 3.33700 8.85300 -10.45500 1.000 71.95000 464 MET A C 1
ATOM 3270 O O . MET A 1 464 ? 3.42800 7.97300 -9.58100 1.000 68.35000 464 MET A O 1
#

Secondary structure (DSSP, 8-state):
-EEEEEEEEGGGHHHHHHHHHHHHTTSTTSEEEEEEEE-SSHHHHHHHHHHHHHTT-TT--EEEEEGGGHHHHHHTT-BPPGGG-TTS-HHHHHHTTB-HHHHHHTEETTEE-SEEEEEE--EEEE-TTT-SS---BHHHHHHHHHHHHHTTS--EEEES-SSSHHHHHHHHHHHHHTT--SB-TTSSSB-SSSSHHHHHHHHHHHHHHHHHHTSTT--GGGGS-S---HHHHHHTTSEEEEEE-THHHHHHHHHHHHT--TT--GGG-GGGTT-B-TTS-B---HHHHHHHHHHHTTT-EEEPPPBSBTTB---PBPEEEEEEEBTT-S-HHHHHHHHHHHTSHHHHHHHHHTT-PPB-BHHHHT-HHHHHH-TTHHHHHHHHHT-B-----TTHHHHHHHHHHHH-SGGG--HHHHHHHHHHHHHHHHTT-

Nearest PDB structures (foldseek):
  7wcj-assembly1_A  TM=9.426E-01  e=1.588E-73  Mycobacterium tuberculosis H37Rv
  7wda-assembly4_D  TM=9.475E-01  e=3.654E-73  Mycobacterium tuberculosis H37Rv
  7wda-assembly3_C  TM=9.470E-01  e=7.192E-73  Mycobacterium tuberculosis H37Rv
  7ape-assembly1_A  TM=9.869E-01  e=4.126E-65  Mycolicibacterium thermoresistibile
  8hpn-assembly1_E  TM=9.774E-01  e=6.913E-55  Mycolicibacterium smegmatis MC2 155

Sequence (433 aa):
GLVVSFYTPATDGATFTAIAQRCNQQFGGRFTIAQVSLPRSPNEQRLQLARRLTGNDRTLDVMALDVVWTAEFAEAGWALPLSDDPAGLAENDAVADTLPGPLATAGWNHKLYAAPVTTNTQLLWYRPDLVNSPPTDWNAMIAEAARLHAAGEPSWIAVQANQGEGLVVWFNTLLVSAGGSVLSEDGRHVTLTDTPAHRAATVSALQILKSVATTPGADPSITRTEEGSARLAFEQGKAALEVNWPFVFASMLENAVKGGVPFLPLNRIPQLAGSINDIGTFTPSDEQFRIAYDASQQVFGFAPYPAVAPGQPAKVTIGGLNLAVAKTTRHRAEAFEAVRCLRDQHNQRYVSLEGGLPAVRASLYSDPQFQAKYPMHAIIRQQLTDAAVRPATPVYQALSIRLAAVLSPITEIDPESTADELAAQAQKAIDGM

GO terms:
  GO:0015771 trehalose transport (P, IDA)
  GO:0051701 biological process involved in interaction with host (P, IMP)
  GO:0042597 periplasmic space (C, IDA)
  GO:0005886 plasma membrane (C, IC)
  GO:0015574 trehalose transmembrane transporter activity (F, IMP)
  GO:0043190 ATP-binding cassette (ABC) transporter complex (C, IMP)

Organism: Mycobacterium tuberculosis (strain ATCC 25618 / H37Rv) (NCBI:txid83332)

B-factor: mean 32.09, std 11.21, range [16.72, 104.47]

Foldseek 3Di:
DEEAEEEDAPLLQVLLQVLQVVVQVPPPVPYGYHYDHFYHDLLRLVVVLVVCQVVLVLNHWKYWHKLQQQLQCVVVVFFPFLCPQPVRCLQVLLPPLFAVLQQVSQDDPPTGRFRFFFKWFKWKKFFCLQQVDDAQALVSLLVSLLVCVVVVFQREAAEQDALFDSLVQQLLQQLVLQVEAQAPQVRQAGTCCPDPSNVVSLLLSLVSLQSSCPRPNYDPCLQPRDHDGSLLCVQARNHRIYIGIQLSVQVNLQCCCVCRRVVRNVVPPPQQPCQQDPVRWRNDDPVNLVVSVVSCVNTMDIDGDHRSDPPDGTQTEMIHITMGTTPSYPCSNVSSVSSSSCRDDVSQLSCCQTVVTHGRRNVLLVDVVSCSRRVCSVSVVVNSVRHRYHHHDSLVSQLRSQQSVLCGSSNPDDSNVSSVSNNVSNVVSSVVD

Radius of gyration: 21.53 Å; Cα contacts (8 Å, |Δi|>4): 865; chains: 1; bounding box: 61×56×46 Å

Solvent-accessible surface area: 17323 Å² total; per-residue (Å²): 94,62,77,0,11,0,14,0,6,53,112,20,5,79,20,0,47,31,2,3,109,87,0,43,150,86,10,73,65,133,4,58,5,38,38,55,60,6,48,159,24,24,48,80,12,26,45,60,1,8,148,79,0,98,59,80,31,93,83,0,1,0,0,1,4,16,15,10,4,9,3,23,0,10,107,53,39,30,2,10,27,2,53,49,6,90,56,52,95,4,68,106,32,0,68,60,56,14,15,103,21,3,30,77,14,0,23,45,102,196,79,30,31,2,1,0,1,3,1,23,1,3,0,0,0,28,18,42,74,40,0,150,70,37,10,106,23,4,123,34,0,42,60,26,0,33,111,0,89,92,64,71,69,33,13,61,22,9,15,40,20,34,57,32,28,22,2,2,5,10,0,2,1,0,0,27,16,37,54,6,42,3,6,16,177,93,7,178,98,20,11,0,38,84,56,121,76,48,66,63,4,0,32,41,0,0,85,23,0,57,35,7,5,80,9,77,21,29,29,100,33,38,68,140,115,117,110,40,37,7,54,66,11,1,5,88,25,93,0,0,0,2,0,0,39,1,65,3,11,24,16,2,5,40,34,0,12,105,43,43,3,104,42,8,69,3,75,195,43,108,110,2,79,78,5,44,55,145,145,23,27,16,60,19,58,115,92,34,20,124,29,0,45,64,33,1,79,129,15,12,12,54,8,77,6,0,11,27,54,119,85,101,100,10,65,2,0,3,3,11,13,1,1,0,0,0,75,0,7,157,31,99,42,44,0,0,44,0,3,43,13,0,0,40,64,88,1,0,64,56,0,1,37,50,17,1,16,0,0,0,26,34,44,0,3,77,32,100,139,0,52,70,46,5,29,0,36,63,35,0,106,102,16,6,100,64,29,2,84,13,21,57,3,42,27,1,51,37,0,8,93,88,1,5,74,20,0,24,38,12,38,134,2,77,19,92,64,9,0,69,91,0,15,54,42,0,74,116,5,8,87,58,163